Protein AF-0000000083337632 (afdb_homodimer)

Organism: NCBI:txid2582917

pLDDT: mean 92.06, std 10.19, range [33.94, 98.81]

Sequence (752 aa):
MNAPSITTRILRLIVELSPVSQSDLKVRSGLSMSTVSQATNRLLTKGIIQELGLRRESMGRPKTLLGLNPDYANVIGVQLNAERNLIVMTDLAGNLVGEQQMPAGELTPQQLVQSLAKFLKTPGDRHVGAIGLALSGLVDPQSGYCIRSTVLNWDNVPVVQQLAARFQIPVFIENDANALALATQVFGQLGQAKSAVVATYGKGIGAGIILDRQLYRGRHGTAGEIGNVLLSDGSGETLESVASSKAILRALKGQTAAKTLLALDERPSPETLAVLKNAAQHLGVSLANLAAAFDPDVVYLAMEPHMASRILLDEVTQVFQTYRLKLSPQLTPLQFLTDSSRMWAQGAAGLAVDRLIDLLSMEEENDNEQNSRKRGMNAPSITTRILRLIVELSPVSQSDLKVRSGLSMSTVSQATNRLLTKGIIQELGLRRESMGRPKTLLGLNPDYANVIGVQLNAERNLIVMTDLAGNLVGEQQMPAGELTPQQLVQSLAKFLKTPGDRHVGAIGLALSGLVDPQSGYCIRSTVLNWDNVPVVQQLAARFQIPVFIENDANALALATQVFGQLGQAKSAVVATYGKGIGAGIILDRQLYRGRHGTAGEIGNVLLSDGSGETLESVASSKAILRALKGQTAAKTLLALDERPSPETLAVLKNAAQHLGVSLANLAAAFDPDVVYLAMEPHMASRILLDEVTQVFQTYRLKLSPQLTPLQFLTDSSRMWAQGAAGLAVDRLIDLLSMEEENDNEQNSRKRG

Structure (mmCIF, N/CA/C/O backbone):
data_AF-0000000083337632-model_v1
#
loop_
_entity.id
_entity.type
_entity.pdbx_description
1 polymer 'ROK family transcriptional regulator'
#
loop_
_atom_site.group_PDB
_atom_site.id
_atom_site.type_symbol
_atom_site.label_atom_id
_atom_site.label_alt_id
_atom_site.label_comp_id
_atom_site.label_asym_id
_atom_site.label_entity_id
_atom_site.label_seq_id
_atom_site.pdbx_PDB_ins_code
_atom_site.Cartn_x
_atom_site.Cartn_y
_atom_site.Cartn_z
_atom_site.o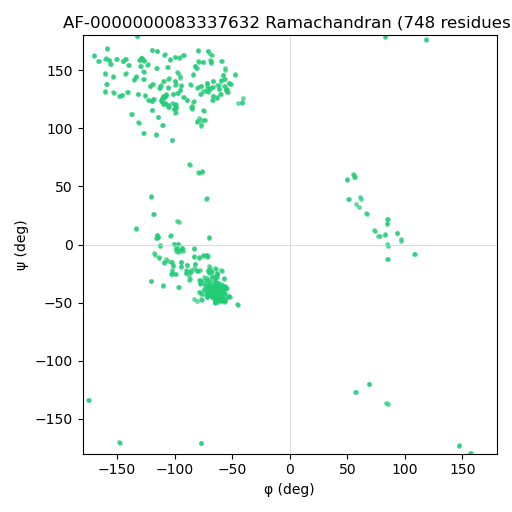ccupancy
_atom_site.B_iso_or_equiv
_atom_site.auth_seq_id
_atom_site.auth_comp_id
_atom_site.auth_asym_id
_atom_site.auth_atom_id
_atom_site.pdbx_PDB_model_num
ATOM 1 N N . MET A 1 1 ? 17.25 -3.859 4.617 1 34.75 1 MET A N 1
ATOM 2 C CA . MET A 1 1 ? 17.688 -4.742 3.541 1 34.75 1 MET A CA 1
ATOM 3 C C . MET A 1 1 ? 18.766 -4.066 2.693 1 34.75 1 MET A C 1
ATOM 5 O O . MET A 1 1 ? 18.688 -2.867 2.426 1 34.75 1 MET A O 1
ATOM 9 N N . ASN A 1 2 ? 19.922 -4.527 2.766 1 46.06 2 ASN A N 1
ATOM 10 C CA . ASN A 1 2 ? 21.047 -4.039 1.971 1 46.06 2 ASN A CA 1
ATOM 11 C C . ASN A 1 2 ? 20.625 -3.768 0.526 1 46.06 2 ASN A C 1
ATOM 13 O O . ASN A 1 2 ? 19.75 -4.445 -0.011 1 46.06 2 ASN A O 1
ATOM 17 N N . ALA A 1 3 ? 20.828 -2.59 0.133 1 57.38 3 ALA A N 1
ATOM 18 C CA . ALA A 1 3 ? 20.562 -2.223 -1.256 1 57.38 3 ALA A CA 1
ATOM 19 C C . ALA A 1 3 ? 21.031 -3.316 -2.211 1 57.38 3 ALA A C 1
ATOM 21 O O . ALA A 1 3 ? 22.109 -3.893 -2.029 1 57.38 3 ALA A O 1
ATOM 22 N N . PRO A 1 4 ? 20.109 -3.832 -2.996 1 66.5 4 PRO A N 1
ATOM 23 C CA . PRO A 1 4 ? 20.516 -4.867 -3.951 1 66.5 4 PRO A CA 1
ATOM 24 C C . PRO A 1 4 ? 21.766 -4.492 -4.73 1 66.5 4 PRO A C 1
ATOM 26 O O . PRO A 1 4 ? 22.062 -3.305 -4.91 1 66.5 4 PRO A O 1
ATOM 29 N N . SER A 1 5 ? 22.547 -5.449 -5.023 1 80.5 5 SER A N 1
ATOM 30 C CA . SER A 1 5 ? 23.719 -5.234 -5.859 1 80.5 5 SER A CA 1
ATOM 31 C C . SER A 1 5 ? 23.328 -4.684 -7.23 1 80.5 5 SER A C 1
ATOM 33 O O . SER A 1 5 ? 22.172 -4.762 -7.629 1 80.5 5 SER A O 1
ATOM 35 N N . ILE A 1 6 ? 24.25 -4.066 -7.852 1 85.88 6 ILE A N 1
ATOM 36 C CA . ILE A 1 6 ? 24.047 -3.496 -9.18 1 85.88 6 ILE A CA 1
ATOM 37 C C . ILE A 1 6 ? 23.609 -4.594 -10.148 1 85.88 6 ILE A C 1
ATOM 39 O O . ILE A 1 6 ? 22.688 -4.395 -10.945 1 85.88 6 ILE A O 1
ATOM 43 N N . THR A 1 7 ? 24.219 -5.758 -10 1 90.06 7 THR A N 1
ATOM 44 C CA . THR A 1 7 ? 23.906 -6.867 -10.891 1 90.06 7 THR A CA 1
ATOM 45 C C . THR A 1 7 ? 22.469 -7.344 -10.672 1 90.06 7 THR A C 1
ATOM 47 O O . THR A 1 7 ? 21.766 -7.648 -11.633 1 90.06 7 THR A O 1
ATOM 50 N N . THR A 1 8 ? 22.141 -7.363 -9.406 1 89.88 8 THR A N 1
ATOM 51 C CA . THR A 1 8 ? 20.766 -7.766 -9.094 1 89.88 8 THR A CA 1
ATOM 52 C C . THR A 1 8 ? 19.766 -6.77 -9.672 1 89.88 8 THR A C 1
ATOM 54 O O . THR A 1 8 ? 18.75 -7.172 -10.258 1 89.88 8 THR A O 1
ATOM 57 N N . ARG A 1 9 ? 20.109 -5.555 -9.539 1 90.5 9 ARG A N 1
ATOM 58 C CA . ARG A 1 9 ? 19.234 -4.504 -10.047 1 90.5 9 ARG A CA 1
ATOM 59 C C . ARG A 1 9 ? 19.094 -4.598 -11.562 1 90.5 9 ARG A C 1
ATOM 61 O O . ARG A 1 9 ? 17.984 -4.496 -12.102 1 90.5 9 ARG A O 1
ATOM 68 N N . ILE A 1 10 ? 20.172 -4.812 -12.234 1 93.75 10 ILE A N 1
ATOM 69 C CA . ILE A 1 10 ? 20.172 -4.898 -13.688 1 93.75 10 ILE A CA 1
ATOM 70 C C . ILE A 1 10 ? 19.406 -6.141 -14.133 1 93.75 10 ILE A C 1
ATOM 72 O O . ILE A 1 10 ? 18.625 -6.086 -15.086 1 93.75 10 ILE A O 1
ATOM 76 N N . LEU A 1 11 ? 19.625 -7.273 -13.477 1 93.38 11 LEU A N 1
ATOM 77 C CA . LEU A 1 11 ? 18.922 -8.5 -13.82 1 93.38 11 LEU A CA 1
ATOM 78 C C . LEU A 1 11 ? 17.406 -8.32 -13.672 1 93.38 11 LEU A C 1
ATOM 80 O O . LEU A 1 11 ? 16.641 -8.734 -14.539 1 93.38 11 LEU A O 1
ATOM 84 N N . ARG A 1 12 ? 16.984 -7.699 -12.617 1 91.94 12 ARG A N 1
ATOM 85 C CA . ARG A 1 12 ? 15.562 -7.457 -12.398 1 91.94 12 ARG A CA 1
ATOM 86 C C . ARG A 1 12 ? 14.984 -6.566 -13.492 1 91.94 12 ARG A C 1
ATOM 88 O O . ARG A 1 12 ? 13.859 -6.785 -13.953 1 91.94 12 ARG A O 1
ATOM 95 N N . LEU A 1 13 ? 15.75 -5.551 -13.875 1 92.69 13 LEU A N 1
ATOM 96 C CA . LEU A 1 13 ? 15.297 -4.672 -14.945 1 92.69 13 LEU A CA 1
ATOM 97 C C . LEU A 1 13 ? 15.164 -5.434 -16.266 1 92.69 13 LEU A C 1
ATOM 99 O O . LEU A 1 13 ? 14.242 -5.184 -17.031 1 92.69 13 LEU A O 1
ATOM 103 N N . ILE A 1 14 ? 16.094 -6.32 -16.5 1 93.56 14 ILE A N 1
ATOM 104 C CA . ILE A 1 14 ? 16.031 -7.125 -17.719 1 93.56 14 ILE A CA 1
ATOM 105 C C . ILE A 1 14 ? 14.773 -7.988 -17.703 1 93.56 14 ILE A C 1
ATOM 107 O O . ILE A 1 14 ? 14.07 -8.078 -18.719 1 93.56 14 ILE A O 1
ATOM 111 N N . VAL A 1 15 ? 14.469 -8.617 -16.609 1 91.19 15 VAL A N 1
ATOM 112 C CA . VAL A 1 15 ? 13.289 -9.461 -16.5 1 91.19 15 VAL A CA 1
ATOM 113 C C . VAL A 1 15 ? 12.031 -8.617 -16.688 1 91.19 15 VAL A C 1
ATOM 115 O O . VAL A 1 15 ? 11.094 -9.031 -17.375 1 91.19 15 VAL A O 1
ATOM 118 N N . GLU A 1 16 ? 12.039 -7.426 -16.109 1 89.88 16 GLU A N 1
ATOM 119 C CA . GLU A 1 16 ? 10.891 -6.52 -16.156 1 89.88 16 GLU A CA 1
ATOM 120 C C . GLU A 1 16 ? 10.656 -6 -17.562 1 89.88 16 GLU A C 1
ATOM 122 O O . GLU A 1 16 ? 9.508 -5.891 -18.016 1 89.88 16 GLU A O 1
ATOM 127 N N . LEU A 1 17 ? 11.711 -5.734 -18.344 1 91.69 17 LEU A N 1
ATOM 128 C CA . LEU A 1 17 ? 11.594 -4.941 -19.562 1 91.69 17 LEU A CA 1
ATOM 129 C C . LEU A 1 17 ? 11.859 -5.801 -20.797 1 91.69 17 LEU A C 1
ATOM 131 O O . LEU A 1 17 ? 11.789 -5.309 -21.922 1 91.69 17 LEU A O 1
ATOM 135 N N . SER A 1 18 ? 12.148 -7.016 -20.609 1 91.12 18 SER A N 1
ATOM 136 C CA . SER A 1 18 ? 12.5 -7.895 -21.719 1 91.12 18 SER A CA 1
ATOM 137 C C . SER A 1 18 ? 11.445 -7.852 -22.812 1 91.12 18 SER A C 1
ATOM 139 O O . SER A 1 18 ? 10.25 -7.863 -22.531 1 91.12 18 SER A O 1
ATOM 141 N N . PRO A 1 19 ? 11.914 -7.832 -24.078 1 93.25 19 PRO A N 1
ATOM 142 C CA . PRO A 1 19 ? 13.289 -7.625 -24.531 1 93.25 19 PRO A CA 1
ATOM 143 C C . PRO A 1 19 ? 13.758 -6.184 -24.359 1 93.25 19 PRO A C 1
ATOM 145 O O . PRO A 1 19 ? 12.984 -5.246 -24.562 1 93.25 19 PRO A O 1
ATOM 148 N N . VAL A 1 20 ? 15.023 -6.035 -23.922 1 95.12 20 VAL A N 1
ATOM 149 C CA . VAL A 1 20 ? 15.484 -4.695 -23.562 1 95.12 20 VAL A CA 1
ATOM 150 C C . VAL A 1 20 ? 16.953 -4.531 -23.984 1 95.12 20 VAL A C 1
ATOM 152 O O . VAL A 1 20 ? 17.719 -5.488 -23.938 1 95.12 20 VAL A O 1
ATOM 155 N N . SER A 1 21 ? 17.328 -3.312 -24.375 1 96 21 SER A N 1
ATOM 156 C CA . SER A 1 21 ? 18.703 -3.029 -24.766 1 96 21 SER A CA 1
ATOM 157 C C . SER A 1 21 ? 19.5 -2.457 -23.609 1 96 21 SER A C 1
ATOM 159 O O . SER A 1 21 ? 18.938 -2.012 -22.609 1 96 21 SER A O 1
ATOM 161 N N . GLN A 1 22 ? 20.812 -2.52 -23.734 1 95.44 22 GLN A N 1
ATOM 162 C CA . GLN A 1 22 ? 21.672 -1.916 -22.719 1 95.44 22 GLN A CA 1
ATOM 163 C C . GLN A 1 22 ? 21.406 -0.418 -22.594 1 95.44 22 GLN A C 1
ATOM 165 O O . GLN A 1 22 ? 21.469 0.138 -21.5 1 95.44 22 GLN A O 1
ATOM 170 N N . SER A 1 23 ? 21.141 0.202 -23.75 1 94.62 23 SER A N 1
ATOM 171 C CA . SER A 1 23 ? 20.844 1.63 -23.719 1 94.62 23 SER A CA 1
ATOM 172 C C . SER A 1 23 ? 19.594 1.909 -22.906 1 94.62 23 SER A C 1
ATOM 174 O O . SER A 1 23 ? 19.531 2.879 -22.141 1 94.62 23 SER A O 1
ATOM 176 N N . ASP A 1 24 ? 18.641 1.044 -23.094 1 95 24 ASP A N 1
ATOM 177 C CA . ASP A 1 24 ? 17.422 1.171 -22.297 1 95 24 ASP A CA 1
ATOM 178 C C . ASP A 1 24 ? 17.703 0.977 -20.812 1 95 24 ASP A C 1
ATOM 180 O O . ASP A 1 24 ? 17.156 1.69 -19.969 1 95 24 ASP A O 1
ATOM 184 N N . LEU A 1 25 ? 18.516 0.028 -20.516 1 96.19 25 LEU A N 1
ATOM 185 C CA . LEU A 1 25 ? 18.875 -0.261 -19.125 1 96.19 25 LEU A CA 1
ATOM 186 C C . LEU A 1 25 ? 19.578 0.928 -18.5 1 96.19 25 LEU A C 1
ATOM 188 O O . LEU A 1 25 ? 19.375 1.22 -17.312 1 96.19 25 LEU A O 1
ATOM 192 N N . LYS A 1 26 ? 20.438 1.555 -19.25 1 95.56 26 LYS A N 1
ATOM 193 C CA . LYS A 1 26 ? 21.125 2.748 -18.766 1 95.56 26 LYS A CA 1
ATOM 194 C C . LYS A 1 26 ? 20.125 3.826 -18.344 1 95.56 26 LYS A C 1
ATOM 196 O O . LYS A 1 26 ? 20.219 4.367 -17.234 1 95.56 26 LYS A O 1
ATOM 201 N N . VAL A 1 27 ? 19.219 4.047 -19.219 1 93.44 27 VAL A N 1
ATOM 202 C CA . VAL A 1 27 ? 18.219 5.094 -18.984 1 93.44 27 VAL A CA 1
ATOM 203 C C . VAL A 1 27 ? 17.375 4.742 -17.75 1 93.44 27 VAL A C 1
ATOM 205 O O . VAL A 1 27 ? 17.172 5.578 -16.875 1 93.44 27 VAL A O 1
ATOM 208 N N . ARG A 1 28 ? 16.984 3.549 -17.656 1 92.19 28 ARG A N 1
ATOM 209 C CA . ARG A 1 28 ? 16.031 3.139 -16.625 1 92.19 28 ARG A CA 1
ATOM 210 C C . ARG A 1 28 ? 16.703 2.98 -15.273 1 92.19 28 ARG A C 1
ATOM 212 O O . ARG A 1 28 ? 16.094 3.217 -14.234 1 92.19 28 ARG A O 1
ATOM 219 N N . SER A 1 29 ? 17.953 2.615 -15.273 1 91.56 29 SER A N 1
ATOM 220 C CA . SER A 1 29 ? 18.656 2.383 -14.016 1 91.56 29 SER A CA 1
ATOM 221 C C . SER A 1 29 ? 19.312 3.66 -13.508 1 91.56 29 SER A C 1
ATOM 223 O O . SER A 1 29 ? 19.641 3.77 -12.32 1 91.56 29 SER A O 1
ATOM 225 N N . GLY A 1 30 ? 19.547 4.543 -14.406 1 91.06 30 GLY A N 1
ATOM 226 C CA . GLY A 1 30 ? 20.297 5.738 -14.047 1 91.06 30 GLY A CA 1
ATOM 227 C C . GLY A 1 30 ? 21.781 5.477 -13.852 1 91.06 30 GLY A C 1
ATOM 228 O O . GLY A 1 30 ? 22.5 6.316 -13.297 1 91.06 30 GLY A O 1
ATOM 229 N N . LEU A 1 31 ? 22.219 4.324 -14.242 1 91.56 31 LEU A N 1
ATOM 230 C CA . LEU A 1 31 ? 23.625 3.947 -14.102 1 91.56 31 LEU A CA 1
ATOM 231 C C . LEU A 1 31 ? 24.422 4.293 -15.359 1 91.56 31 LEU A C 1
ATOM 233 O O . LEU A 1 31 ? 23.828 4.586 -16.406 1 91.56 31 LEU A O 1
ATOM 237 N N . SER A 1 32 ? 25.719 4.32 -15.188 1 93.38 32 SER A N 1
ATOM 238 C CA . SER A 1 32 ? 26.562 4.574 -16.344 1 93.38 32 SER A CA 1
ATOM 239 C C . SER A 1 32 ? 26.531 3.404 -17.328 1 93.38 32 SER A C 1
ATOM 241 O O . SER A 1 32 ? 26.25 2.27 -16.938 1 93.38 32 SER A O 1
ATOM 243 N N . MET A 1 33 ? 26.891 3.746 -18.547 1 94.56 33 MET A N 1
ATOM 244 C CA . MET A 1 33 ? 26.922 2.699 -19.562 1 94.56 33 MET A CA 1
ATOM 245 C C . MET A 1 33 ? 27.969 1.646 -19.219 1 94.56 33 MET A C 1
ATOM 247 O O . MET A 1 33 ? 27.766 0.458 -19.484 1 94.56 33 MET A O 1
ATOM 251 N N . SER A 1 34 ? 29.047 2.043 -18.672 1 95.88 34 SER A N 1
ATOM 252 C CA . SER A 1 34 ? 30.094 1.106 -18.281 1 95.88 34 SER A CA 1
ATOM 253 C C . SER A 1 34 ? 29.609 0.125 -17.234 1 95.88 34 SER A C 1
ATOM 255 O O . SER A 1 34 ? 29.859 -1.077 -17.328 1 95.88 34 SER A O 1
ATOM 257 N N . THR A 1 35 ? 28.875 0.601 -16.266 1 94.31 35 THR A N 1
ATOM 258 C CA . THR A 1 35 ? 28.328 -0.227 -15.195 1 94.31 35 THR A CA 1
ATOM 259 C C . THR A 1 35 ? 27.297 -1.209 -15.742 1 94.31 35 THR A C 1
ATOM 261 O O . THR A 1 35 ? 27.312 -2.393 -15.398 1 94.31 35 THR A O 1
ATOM 264 N N . VAL A 1 36 ? 26.516 -0.702 -16.641 1 96.81 36 VAL A N 1
ATOM 265 C CA . VAL A 1 36 ? 25.469 -1.526 -17.234 1 96.81 36 VAL A CA 1
ATOM 266 C C . VAL A 1 36 ? 26.109 -2.615 -18.094 1 96.81 36 VAL A C 1
ATOM 268 O O . VAL A 1 36 ? 25.734 -3.785 -18.016 1 96.81 36 VAL A O 1
ATOM 271 N N . SER A 1 37 ? 27.062 -2.201 -18.828 1 96.25 37 SER A N 1
ATOM 272 C CA . SER A 1 37 ? 27.75 -3.143 -19.719 1 96.25 37 SER A CA 1
ATOM 273 C C . SER A 1 37 ? 28.453 -4.234 -18.922 1 96.25 37 SER A C 1
ATOM 275 O O . SER A 1 37 ? 28.406 -5.41 -19.297 1 96.25 37 SER A O 1
ATOM 277 N N . GLN A 1 38 ? 29.078 -3.875 -17.859 1 95 38 GLN A N 1
ATOM 278 C CA . GLN A 1 38 ? 29.766 -4.84 -17.016 1 95 38 GLN A CA 1
ATOM 279 C C . GLN A 1 38 ? 28.797 -5.848 -16.406 1 95 38 GLN A C 1
ATOM 281 O O . GLN A 1 38 ? 29.062 -7.051 -16.422 1 95 38 GLN A O 1
ATOM 286 N N . ALA A 1 39 ? 27.766 -5.336 -15.938 1 94.75 39 ALA A N 1
ATOM 287 C CA . ALA A 1 39 ? 26.766 -6.195 -15.305 1 94.75 39 ALA A CA 1
ATOM 288 C C . ALA A 1 39 ? 26.141 -7.141 -16.328 1 94.75 39 ALA A C 1
ATOM 290 O O . ALA A 1 39 ? 25.984 -8.336 -16.062 1 94.75 39 ALA A O 1
ATOM 291 N N . THR A 1 40 ? 25.828 -6.641 -17.531 1 96.12 40 THR A N 1
ATOM 292 C CA . THR A 1 40 ? 25.172 -7.449 -18.547 1 96.12 40 THR A CA 1
ATOM 293 C C . THR A 1 40 ? 26.141 -8.508 -19.094 1 96.12 40 THR A C 1
ATOM 295 O O . THR A 1 40 ? 25.734 -9.648 -19.328 1 96.12 40 THR A O 1
ATOM 298 N N . ASN A 1 41 ? 27.312 -8.094 -19.219 1 95.31 41 ASN A N 1
ATOM 299 C CA . ASN A 1 41 ? 28.312 -9.047 -19.703 1 95.31 41 ASN A CA 1
ATOM 300 C C . ASN A 1 41 ? 28.516 -10.195 -18.719 1 95.31 41 ASN A C 1
ATOM 302 O O . ASN A 1 41 ? 28.688 -11.344 -19.125 1 95.31 41 ASN A O 1
ATOM 306 N N . ARG A 1 42 ? 28.531 -9.867 -17.547 1 93.69 42 ARG A N 1
ATOM 307 C CA . ARG A 1 42 ? 28.656 -10.891 -16.516 1 93.69 42 ARG A CA 1
ATOM 308 C C . ARG A 1 42 ? 27.5 -11.875 -16.578 1 93.69 42 ARG A C 1
ATOM 310 O O . ARG A 1 42 ? 27.703 -13.086 -16.5 1 93.69 42 ARG A O 1
ATOM 317 N N . LEU A 1 43 ? 26.328 -11.398 -16.703 1 95.12 43 LEU A N 1
ATOM 318 C CA . LEU A 1 43 ? 25.125 -12.211 -16.734 1 95.12 43 LEU A CA 1
ATOM 319 C C . LEU A 1 43 ? 25.062 -13.055 -18.016 1 95.12 43 LEU A C 1
ATOM 321 O O . LEU A 1 43 ? 24.609 -14.195 -17.984 1 95.12 43 LEU A O 1
ATOM 325 N N . LEU A 1 44 ? 25.547 -12.484 -19.109 1 95.88 44 LEU A N 1
ATOM 326 C CA . LEU A 1 44 ? 25.625 -13.195 -20.391 1 95.88 44 LEU A CA 1
ATOM 327 C C . LEU A 1 44 ? 26.625 -14.344 -20.312 1 95.88 44 LEU A C 1
ATOM 329 O O . LEU A 1 44 ? 26.344 -15.453 -20.75 1 95.88 44 LEU A O 1
ATOM 333 N N . THR A 1 45 ? 27.734 -14.055 -19.719 1 94.94 45 THR A N 1
ATOM 334 C CA . THR A 1 45 ? 28.797 -15.039 -19.609 1 94.94 45 THR A CA 1
ATOM 335 C C . THR A 1 45 ? 28.344 -16.234 -18.766 1 94.94 45 THR A C 1
ATOM 337 O O . THR A 1 45 ? 28.688 -17.375 -19.078 1 94.94 45 THR A O 1
ATOM 340 N N . LYS A 1 46 ? 27.562 -15.977 -17.797 1 93.88 46 LYS A N 1
ATOM 341 C CA . LYS A 1 46 ? 27.094 -17.047 -16.922 1 93.88 46 LYS A CA 1
ATOM 342 C C . LYS A 1 46 ? 25.891 -17.766 -17.516 1 93.88 46 LYS A C 1
ATOM 344 O O . LYS A 1 46 ? 25.422 -18.766 -16.984 1 93.88 46 LYS A O 1
ATOM 349 N N . GLY A 1 47 ? 25.344 -17.188 -18.578 1 95.06 47 GLY A N 1
ATOM 350 C CA . GLY A 1 47 ? 24.219 -17.812 -19.25 1 95.06 47 GLY A CA 1
ATOM 351 C C . GLY A 1 47 ? 22.891 -17.5 -18.578 1 95.06 47 GLY A C 1
ATOM 352 O O . GLY A 1 47 ? 21.875 -18.125 -18.922 1 95.06 47 GLY A O 1
ATOM 353 N N . ILE A 1 48 ? 22.859 -16.625 -17.656 1 95 48 ILE A N 1
ATOM 354 C CA . ILE A 1 48 ? 21.656 -16.266 -16.922 1 95 48 ILE A CA 1
ATOM 355 C C . ILE A 1 48 ? 20.703 -15.5 -17.844 1 95 48 ILE A C 1
ATOM 357 O O . ILE A 1 48 ? 19.484 -15.703 -17.797 1 95 48 ILE A O 1
ATOM 361 N N . ILE A 1 49 ? 21.266 -14.594 -18.641 1 96.69 49 ILE A N 1
ATOM 362 C CA . ILE A 1 49 ? 20.516 -13.898 -19.672 1 96.69 49 ILE A CA 1
ATOM 363 C C . ILE A 1 49 ? 21.047 -14.273 -21.047 1 96.69 49 ILE A C 1
ATOM 365 O O . ILE A 1 49 ? 22.094 -14.922 -21.156 1 96.69 49 ILE A O 1
ATOM 369 N N . GLN A 1 50 ? 20.297 -13.938 -22.047 1 97.25 50 GLN A N 1
ATOM 370 C CA . GLN A 1 50 ? 20.688 -14.227 -23.422 1 97.25 50 GLN A CA 1
ATOM 371 C C . GLN A 1 50 ? 20.281 -13.102 -24.359 1 97.25 50 GLN A C 1
ATOM 373 O O . GLN A 1 50 ? 19.453 -12.258 -24.016 1 97.25 50 GLN A O 1
ATOM 378 N N . GLU A 1 51 ? 20.938 -13.078 -25.5 1 96.81 51 GLU A N 1
ATOM 379 C CA . GLU A 1 51 ? 20.531 -12.172 -26.578 1 96.81 51 GLU A CA 1
ATOM 380 C C . GLU A 1 51 ? 19.312 -12.703 -27.328 1 96.81 51 GLU A C 1
ATOM 382 O O . GLU A 1 51 ? 19.266 -13.875 -27.688 1 96.81 51 GLU A O 1
ATOM 387 N N . LEU A 1 52 ? 18.359 -11.875 -27.469 1 95 52 LEU A N 1
ATOM 388 C CA . LEU A 1 52 ? 17.109 -12.297 -28.062 1 95 52 LEU A CA 1
ATOM 389 C C . LEU A 1 52 ? 17 -11.836 -29.516 1 95 52 LEU A C 1
ATOM 391 O O . LEU A 1 52 ? 16.125 -12.289 -30.25 1 95 52 LEU A O 1
ATOM 395 N N . GLY A 1 53 ? 17.812 -10.938 -29.938 1 91.31 53 GLY A N 1
ATOM 396 C CA . GLY A 1 53 ? 17.781 -10.391 -31.281 1 91.31 53 GLY A CA 1
ATOM 397 C C . GLY A 1 53 ? 18.188 -8.93 -31.344 1 91.31 53 GLY A C 1
ATOM 398 O O . GLY A 1 53 ? 18.781 -8.406 -30.406 1 91.31 53 GLY A O 1
ATOM 399 N N . LEU A 1 54 ? 18 -8.414 -32.594 1 88.44 54 LEU A N 1
ATOM 400 C CA . LEU A 1 54 ? 18.375 -7.023 -32.844 1 88.44 54 LEU A CA 1
ATOM 401 C C . LEU A 1 54 ? 17.141 -6.176 -33.125 1 88.44 54 LEU A C 1
ATOM 403 O O . LEU A 1 54 ? 16.188 -6.648 -33.719 1 88.44 54 LEU A O 1
ATOM 407 N N . ARG A 1 55 ? 17.078 -5.004 -32.5 1 85.62 55 ARG A N 1
ATOM 408 C CA . ARG A 1 55 ? 16.047 -4.02 -32.844 1 85.62 55 ARG A CA 1
ATOM 409 C C . ARG A 1 55 ? 16.609 -2.908 -33.719 1 85.62 55 ARG A C 1
ATOM 411 O O . ARG A 1 55 ? 17.594 -2.256 -33.344 1 85.62 55 ARG A O 1
ATOM 418 N N . ARG A 1 56 ? 15.945 -2.791 -34.938 1 80.25 56 ARG A N 1
ATOM 419 C CA . ARG A 1 56 ? 16.406 -1.783 -35.906 1 80.25 56 ARG A CA 1
ATOM 420 C C . ARG A 1 56 ? 15.773 -0.426 -35.594 1 80.25 56 ARG A C 1
ATOM 422 O O . ARG A 1 56 ? 14.586 -0.342 -35.281 1 80.25 56 ARG A O 1
ATOM 429 N N . GLU A 1 57 ? 16.609 0.497 -35.312 1 74.5 57 GLU A N 1
ATOM 430 C CA . GLU A 1 57 ? 16.125 1.866 -35.156 1 74.5 57 GLU A CA 1
ATOM 431 C C . GLU A 1 57 ? 16.344 2.676 -36.438 1 74.5 57 GLU A C 1
ATOM 433 O O . GLU A 1 57 ? 17.125 2.281 -37.281 1 74.5 57 GLU A O 1
ATOM 438 N N . SER A 1 58 ? 15.375 3.66 -36.656 1 70.94 58 SER A N 1
ATOM 439 C CA . SER A 1 58 ? 15.445 4.5 -37.844 1 70.94 58 SER A CA 1
ATOM 440 C C . SER A 1 58 ? 16.859 5.023 -38.062 1 70.94 58 SER A C 1
ATOM 442 O O . SER A 1 58 ? 17.359 5.027 -39.188 1 70.94 58 SER A O 1
ATOM 444 N N . MET A 1 59 ? 17.453 5.594 -37.094 1 71.12 59 MET A N 1
ATOM 445 C CA . MET A 1 59 ? 18.812 6.109 -37.156 1 71.12 59 MET A CA 1
ATOM 446 C C . MET A 1 59 ? 19.703 5.43 -36.125 1 71.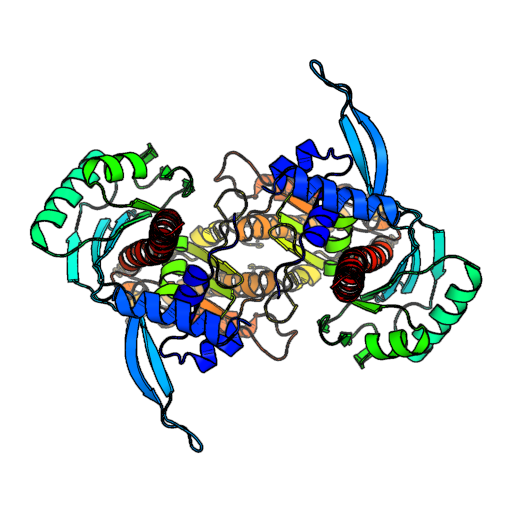12 59 MET A C 1
ATOM 448 O O . MET A 1 59 ? 19.25 5.117 -35.031 1 71.12 59 MET A O 1
ATOM 452 N N . GLY A 1 60 ? 20.766 4.836 -36.594 1 68.44 60 GLY A N 1
ATOM 453 C CA . GLY A 1 60 ? 21.781 4.348 -35.688 1 68.44 60 GLY A CA 1
ATOM 454 C C . GLY A 1 60 ? 21.984 2.848 -35.75 1 68.44 60 GLY A C 1
ATOM 455 O O . GLY A 1 60 ? 21.344 2.168 -36.562 1 68.44 60 GLY A O 1
ATOM 456 N N . ARG A 1 61 ? 22.891 2.342 -35.031 1 79.75 61 ARG A N 1
ATOM 457 C CA . ARG A 1 61 ? 23.266 0.932 -35 1 79.75 61 ARG A CA 1
ATOM 458 C C . ARG A 1 61 ? 22.188 0.102 -34.312 1 79.75 61 ARG A C 1
ATOM 460 O O . ARG A 1 61 ? 21.562 0.547 -33.344 1 79.75 61 ARG A O 1
ATOM 467 N N . PRO A 1 62 ? 21.906 -1.004 -34.969 1 86.81 62 PRO A N 1
ATOM 468 C CA . PRO A 1 62 ? 20.938 -1.902 -34.344 1 86.81 62 PRO A CA 1
ATOM 469 C C . PRO A 1 62 ? 21.297 -2.23 -32.875 1 86.81 62 PRO A C 1
ATOM 471 O O . PRO A 1 62 ? 22.484 -2.352 -32.562 1 86.81 62 PRO A O 1
ATOM 474 N N . LYS A 1 63 ? 20.297 -2.25 -31.984 1 91.38 63 LYS A N 1
ATOM 475 C CA . LYS A 1 63 ? 20.531 -2.529 -30.578 1 91.38 63 LYS A CA 1
ATOM 476 C C . LYS A 1 63 ? 20.25 -3.994 -30.25 1 91.38 63 LYS A C 1
ATOM 478 O O . LYS A 1 63 ? 19.25 -4.559 -30.719 1 91.38 63 LYS A O 1
ATOM 483 N N . THR A 1 64 ? 21.172 -4.645 -29.578 1 94.38 64 THR A N 1
ATOM 484 C CA . THR A 1 64 ? 20.969 -6.008 -29.109 1 94.38 64 THR A CA 1
ATOM 485 C C . THR A 1 64 ? 19.953 -6.043 -27.969 1 94.38 64 THR A C 1
ATOM 487 O O . THR A 1 64 ? 20.047 -5.262 -27.031 1 94.38 64 THR A O 1
ATOM 490 N N . LEU A 1 65 ? 18.984 -6.984 -28.109 1 96.88 65 LEU A N 1
ATOM 491 C CA . LEU A 1 65 ? 17.953 -7.129 -27.078 1 96.88 65 LEU A CA 1
ATOM 492 C C . LEU A 1 65 ? 18.281 -8.289 -26.141 1 96.88 65 LEU A C 1
ATOM 494 O O . LEU A 1 65 ? 18.75 -9.344 -26.594 1 96.88 65 LEU A O 1
ATOM 498 N N . LEU A 1 66 ? 18.078 -8.062 -24.875 1 97.06 66 LEU A N 1
ATOM 499 C CA . LEU A 1 66 ? 18.438 -9.031 -23.844 1 97.06 66 LEU A CA 1
ATOM 500 C C . LEU A 1 66 ? 17.188 -9.531 -23.125 1 97.06 66 LEU A C 1
ATOM 502 O O . LEU A 1 66 ? 16.188 -8.82 -23.047 1 97.06 66 LEU A O 1
ATOM 506 N N . GLY A 1 67 ? 17.219 -10.742 -22.609 1 95.75 67 GLY A N 1
ATOM 507 C CA . GLY A 1 67 ? 16.203 -11.352 -21.766 1 95.75 67 GLY A CA 1
ATOM 508 C C . GLY A 1 67 ? 16.719 -12.5 -20.938 1 95.75 67 GLY A C 1
ATOM 509 O O . GLY A 1 67 ? 17.844 -12.969 -21.141 1 95.75 67 GLY A O 1
ATOM 510 N N . LEU A 1 68 ? 15.938 -12.891 -20.031 1 94.38 68 LEU A N 1
ATOM 511 C CA . LEU A 1 68 ? 16.266 -14.047 -19.203 1 94.38 68 LEU A CA 1
ATOM 512 C C . LEU A 1 68 ? 16.391 -15.305 -20.062 1 94.38 68 LEU A C 1
ATOM 514 O O . LEU A 1 68 ? 15.586 -15.516 -20.969 1 94.38 68 LEU A O 1
ATOM 518 N N . ASN A 1 69 ? 17.438 -16.125 -19.781 1 95.88 69 ASN A N 1
ATOM 519 C CA . ASN A 1 69 ? 17.531 -17.438 -20.406 1 95.88 69 ASN A CA 1
ATOM 520 C C . ASN A 1 69 ? 16.609 -18.453 -19.734 1 95.88 69 ASN A C 1
ATOM 522 O O . ASN A 1 69 ? 16.875 -18.906 -18.625 1 95.88 69 ASN A O 1
ATOM 526 N N . PRO A 1 70 ? 15.547 -18.828 -20.438 1 94.88 70 PRO A N 1
ATOM 527 C CA . PRO A 1 70 ? 14.586 -19.719 -19.781 1 94.88 70 PRO A CA 1
ATOM 528 C C . PRO A 1 70 ? 15.18 -21.094 -19.453 1 94.88 70 PRO A C 1
ATOM 530 O O . PRO A 1 70 ? 14.711 -21.766 -18.531 1 94.88 70 PRO A O 1
ATOM 533 N N . ASP A 1 71 ? 16.266 -21.484 -20.125 1 94.31 71 ASP A N 1
ATOM 534 C CA . ASP A 1 71 ? 16.828 -22.828 -19.984 1 94.31 71 ASP A CA 1
ATOM 535 C C . ASP A 1 71 ? 17.922 -22.859 -18.922 1 94.31 71 ASP A C 1
ATOM 537 O O . ASP A 1 71 ? 18.5 -23.906 -18.641 1 94.31 71 ASP A O 1
ATOM 541 N N . TYR A 1 72 ? 18.203 -21.672 -18.391 1 94.81 72 TYR A N 1
ATOM 542 C CA . TYR A 1 72 ? 19.266 -21.609 -17.391 1 94.81 72 TYR A CA 1
ATOM 543 C C . TYR A 1 72 ? 18.969 -22.547 -16.234 1 94.81 72 TYR A C 1
ATOM 545 O O . TYR A 1 72 ? 19.875 -23.188 -15.688 1 94.81 72 TYR A O 1
ATOM 553 N N . ALA A 1 73 ? 17.766 -22.656 -15.844 1 95.69 73 ALA A N 1
ATOM 554 C CA . ALA A 1 73 ? 17.344 -23.516 -14.742 1 95.69 73 ALA A CA 1
ATOM 555 C C . ALA A 1 73 ? 15.852 -23.812 -14.828 1 95.69 73 ALA A C 1
ATOM 557 O O . ALA A 1 73 ? 15.117 -23.156 -15.562 1 95.69 73 ALA A O 1
ATOM 558 N N . ASN A 1 74 ? 15.461 -24.844 -14.156 1 96.94 74 ASN A N 1
ATOM 559 C CA . ASN A 1 74 ? 14.047 -25.094 -13.867 1 96.94 74 ASN A CA 1
ATOM 560 C C . ASN A 1 74 ? 13.711 -24.766 -12.414 1 96.94 74 ASN A C 1
ATOM 562 O O . ASN A 1 74 ? 14.609 -24.656 -11.578 1 96.94 74 ASN A O 1
ATOM 566 N N . VAL A 1 75 ? 12.453 -24.547 -12.203 1 98.06 75 VAL A N 1
ATOM 567 C CA . VAL A 1 75 ? 11.977 -24.375 -10.828 1 98.06 75 VAL A CA 1
ATOM 568 C C . VAL A 1 75 ? 10.773 -25.281 -10.586 1 98.06 75 VAL A C 1
ATOM 570 O O . VAL A 1 75 ? 10.133 -25.734 -11.539 1 98.06 75 VAL A O 1
ATOM 573 N N . ILE A 1 76 ? 10.547 -25.547 -9.32 1 98.19 76 ILE A N 1
ATOM 574 C CA . ILE A 1 76 ? 9.375 -26.312 -8.906 1 98.19 76 ILE A CA 1
ATOM 575 C C . ILE A 1 76 ? 8.383 -25.406 -8.188 1 98.19 76 ILE A C 1
ATOM 577 O O . ILE A 1 76 ? 8.773 -24.609 -7.324 1 98.19 76 ILE A O 1
ATOM 581 N N . GLY A 1 77 ? 7.18 -25.422 -8.633 1 98.62 77 GLY A N 1
ATOM 582 C CA . GLY A 1 77 ? 6.07 -24.781 -7.934 1 98.62 77 GLY A CA 1
ATOM 583 C C . GLY A 1 77 ? 5.125 -25.781 -7.297 1 98.62 77 GLY A C 1
ATOM 584 O O . GLY A 1 77 ? 4.664 -26.719 -7.957 1 98.62 77 GLY A O 1
ATOM 585 N N . VAL A 1 78 ? 4.828 -25.609 -6.016 1 98.44 78 VAL A N 1
ATOM 586 C CA . VAL A 1 78 ? 3.928 -26.5 -5.297 1 98.44 78 VAL A CA 1
ATOM 587 C C . VAL A 1 78 ? 2.725 -25.703 -4.781 1 98.44 78 VAL A C 1
ATOM 589 O O . VAL A 1 78 ? 2.873 -24.812 -3.941 1 98.44 78 VAL A O 1
ATOM 592 N N . GLN A 1 79 ? 1.624 -26.031 -5.266 1 97.44 79 GLN A N 1
ATOM 593 C CA . GLN A 1 79 ? 0.345 -25.5 -4.805 1 97.44 79 GLN A CA 1
ATOM 594 C C . GLN A 1 79 ? -0.263 -26.391 -3.723 1 97.44 79 GLN A C 1
ATOM 596 O O . GLN A 1 79 ? -0.439 -27.594 -3.928 1 97.44 79 GLN A O 1
ATOM 601 N N . LEU A 1 80 ? -0.604 -25.812 -2.613 1 95.62 80 LEU A N 1
ATOM 602 C CA . LEU A 1 80 ? -1.276 -26.516 -1.532 1 95.62 80 LEU A CA 1
ATOM 603 C C . LEU A 1 80 ? -2.549 -25.797 -1.112 1 95.62 80 LEU A C 1
ATOM 605 O O . LEU A 1 80 ? -2.498 -24.844 -0.326 1 95.62 80 LEU A O 1
ATOM 609 N N . ASN A 1 81 ? -3.664 -26.188 -1.622 1 87.88 81 ASN A N 1
ATOM 610 C CA . ASN A 1 81 ? -4.945 -25.578 -1.282 1 87.88 81 ASN A CA 1
ATOM 611 C C . ASN A 1 81 ? -6.004 -26.641 -0.977 1 87.88 81 ASN A C 1
ATOM 613 O O . ASN A 1 81 ? -5.707 -27.828 -0.951 1 87.88 81 ASN A O 1
ATOM 617 N N . ALA A 1 82 ? -7.195 -26.188 -0.643 1 80.75 82 ALA A N 1
ATOM 618 C CA . ALA A 1 82 ? -8.281 -27.094 -0.257 1 80.75 82 ALA A CA 1
ATOM 619 C C . ALA A 1 82 ? -8.742 -27.938 -1.443 1 80.75 82 ALA A C 1
ATOM 621 O O . ALA A 1 82 ? -9.125 -29.094 -1.278 1 80.75 82 ALA A O 1
ATOM 622 N N . GLU A 1 83 ? -8.57 -27.422 -2.631 1 81.88 83 GLU A N 1
ATOM 623 C CA . GLU A 1 83 ? -9.18 -28.047 -3.801 1 81.88 83 GLU A CA 1
ATOM 624 C C . GLU A 1 83 ? -8.18 -28.953 -4.52 1 81.88 83 GLU A C 1
ATOM 626 O O . GLU A 1 83 ? -8.547 -30 -5.043 1 81.88 83 GLU A O 1
ATOM 631 N N . ARG A 1 84 ? -6.98 -28.484 -4.512 1 90.62 84 ARG A N 1
ATOM 632 C CA . ARG A 1 84 ? -5.996 -29.188 -5.332 1 90.62 84 ARG A CA 1
ATOM 633 C C . ARG A 1 84 ? -4.59 -29 -4.77 1 90.62 84 ARG A C 1
ATOM 635 O O . ARG A 1 84 ? -4.203 -27.891 -4.402 1 90.62 84 ARG A O 1
ATOM 642 N N . ASN A 1 85 ? -3.875 -30.062 -4.621 1 96 85 ASN A N 1
ATOM 643 C CA . ASN A 1 85 ? -2.43 -30.062 -4.41 1 96 85 ASN A CA 1
ATOM 644 C C . ASN A 1 85 ? -1.68 -30.5 -5.668 1 96 85 ASN A C 1
ATOM 646 O O . ASN A 1 85 ? -1.901 -31.594 -6.18 1 96 85 ASN A O 1
ATOM 650 N N . LEU A 1 86 ? -0.835 -29.609 -6.16 1 97.38 86 LEU A N 1
ATOM 651 C CA . LEU A 1 86 ? -0.228 -29.844 -7.469 1 97.38 86 LEU A CA 1
ATOM 652 C C . LEU A 1 86 ? 1.233 -29.406 -7.469 1 97.38 86 LEU A C 1
ATOM 654 O O . LEU A 1 86 ? 1.569 -28.344 -6.949 1 97.38 86 LEU A O 1
ATOM 658 N N . ILE A 1 87 ? 2.098 -30.25 -7.953 1 97.94 87 ILE A N 1
ATOM 659 C CA . ILE A 1 87 ? 3.5 -29.938 -8.203 1 97.94 87 ILE A CA 1
ATOM 660 C C . ILE A 1 87 ? 3.711 -29.672 -9.695 1 97.94 87 ILE A C 1
ATOM 662 O O . ILE A 1 87 ? 3.256 -30.438 -10.539 1 97.94 87 ILE A O 1
ATOM 666 N N . VAL A 1 88 ? 4.348 -28.547 -9.992 1 97.81 88 VAL A N 1
ATOM 667 C CA . VAL A 1 88 ? 4.715 -28.297 -11.383 1 97.81 88 VAL A CA 1
ATOM 668 C C . VAL A 1 88 ? 6.207 -27.984 -11.477 1 97.81 88 VAL A C 1
ATOM 670 O O . VAL A 1 88 ? 6.812 -27.5 -10.516 1 97.81 88 VAL A O 1
ATOM 673 N N . MET A 1 89 ? 6.801 -28.344 -12.57 1 97.62 89 MET A N 1
ATOM 674 C CA . MET A 1 89 ? 8.125 -27.875 -12.977 1 97.62 89 MET A CA 1
ATOM 675 C C . MET A 1 89 ? 8.023 -26.938 -14.18 1 97.62 89 MET A C 1
ATOM 677 O O . MET A 1 89 ? 7.336 -27.25 -15.156 1 97.62 89 MET A O 1
ATOM 681 N N . THR A 1 90 ? 8.609 -25.781 -14.055 1 97 90 THR A N 1
ATOM 682 C CA . THR A 1 90 ? 8.656 -24.859 -15.18 1 97 90 THR A CA 1
ATOM 683 C C . THR A 1 90 ? 10.086 -24.391 -15.43 1 97 90 THR A C 1
ATOM 685 O O . THR A 1 90 ? 10.961 -24.531 -14.57 1 97 90 THR A O 1
ATOM 688 N N . ASP A 1 91 ? 10.289 -23.922 -16.625 1 96.62 91 ASP A N 1
ATOM 689 C CA . ASP A 1 91 ? 11.516 -23.156 -16.828 1 96.62 91 ASP A CA 1
ATOM 690 C C . ASP A 1 91 ? 11.383 -21.75 -16.266 1 96.62 91 ASP A C 1
ATOM 692 O O . ASP A 1 91 ? 10.414 -21.438 -15.555 1 96.62 91 ASP A O 1
ATOM 696 N N . LEU A 1 92 ? 12.336 -20.844 -16.531 1 95.75 92 LEU A N 1
ATOM 697 C CA . LEU A 1 92 ? 12.375 -19.531 -15.891 1 95.75 92 LEU A CA 1
ATOM 698 C C . LEU A 1 92 ? 11.375 -18.594 -16.547 1 95.75 92 LEU A C 1
ATOM 700 O O . LEU A 1 92 ? 11.086 -17.516 -16.016 1 95.75 92 LEU A O 1
ATOM 704 N N . ALA A 1 93 ? 10.805 -18.969 -17.688 1 93.81 93 ALA A N 1
ATOM 705 C CA . ALA A 1 93 ? 9.797 -18.172 -18.375 1 93.81 93 ALA A CA 1
ATOM 706 C C . ALA A 1 93 ? 8.391 -18.641 -18 1 93.81 93 ALA A C 1
ATOM 708 O O . ALA A 1 93 ? 7.398 -18.047 -18.438 1 93.81 93 ALA A O 1
ATOM 709 N N . GLY A 1 94 ? 8.258 -19.703 -17.25 1 95.31 94 GLY A N 1
ATOM 710 C CA . GLY A 1 94 ? 6.957 -20.188 -16.797 1 95.31 94 GLY A CA 1
ATOM 711 C C . GLY A 1 94 ? 6.398 -21.297 -17.672 1 95.31 94 GLY A C 1
ATOM 712 O O . GLY A 1 94 ? 5.289 -21.781 -17.438 1 95.31 94 GLY A O 1
ATOM 713 N N . ASN A 1 95 ? 7.164 -21.719 -18.625 1 95.5 95 ASN A N 1
ATOM 714 C CA . ASN A 1 95 ? 6.707 -22.812 -19.469 1 95.5 95 ASN A CA 1
ATOM 715 C C . ASN A 1 95 ? 6.715 -24.141 -18.703 1 95.5 95 ASN A C 1
ATOM 717 O O . ASN A 1 95 ? 7.695 -24.469 -18.047 1 95.5 95 ASN A O 1
ATOM 721 N N . LEU A 1 96 ? 5.664 -24.922 -18.875 1 96.06 96 LEU A N 1
ATOM 722 C CA . LEU A 1 96 ? 5.488 -26.156 -18.125 1 96.06 96 LEU A CA 1
ATOM 723 C C . LEU A 1 96 ? 6.414 -27.25 -18.656 1 96.06 96 LEU A C 1
ATOM 725 O O . LEU A 1 96 ? 6.465 -27.484 -19.875 1 96.06 96 LEU A O 1
ATOM 729 N N . VAL A 1 97 ? 7.102 -27.922 -17.797 1 95.62 97 VAL A N 1
ATOM 730 C CA . VAL A 1 97 ? 7.992 -29.031 -18.125 1 95.62 97 VAL A CA 1
ATOM 731 C C . VAL A 1 97 ? 7.391 -30.344 -17.625 1 95.62 97 VAL A C 1
ATOM 733 O O . VAL A 1 97 ? 7.551 -31.391 -18.25 1 95.62 97 VAL A O 1
ATOM 736 N N . GLY A 1 98 ? 6.727 -30.281 -16.5 1 95.62 98 GLY A N 1
ATOM 737 C CA . GLY A 1 98 ? 6.098 -31.438 -15.898 1 95.62 98 GLY A CA 1
ATOM 738 C C . GLY A 1 98 ? 5.184 -31.094 -14.742 1 95.62 98 GLY A C 1
ATOM 739 O O . GLY A 1 98 ? 5.207 -29.969 -14.242 1 95.62 98 GLY A O 1
ATOM 740 N N . GLU A 1 99 ? 4.363 -32.031 -14.414 1 96.69 99 GLU A N 1
ATOM 741 C CA . GLU A 1 99 ? 3.473 -31.828 -13.281 1 96.69 99 GLU A CA 1
ATOM 742 C C . GLU A 1 99 ? 3.123 -33.156 -12.609 1 96.69 99 GLU A C 1
ATOM 744 O O . GLU A 1 99 ? 3.277 -34.219 -13.211 1 96.69 99 GLU A O 1
ATOM 749 N N . GLN A 1 100 ? 2.711 -33.094 -11.438 1 96.25 100 GLN A N 1
ATOM 750 C CA . GLN A 1 100 ? 2.252 -34.219 -10.648 1 96.25 100 GLN A CA 1
ATOM 751 C C . GLN A 1 100 ? 1.16 -33.812 -9.664 1 96.25 100 GLN A C 1
ATOM 753 O O . GLN A 1 100 ? 1.354 -32.875 -8.867 1 96.25 100 GLN A O 1
ATOM 758 N N . GLN A 1 101 ? 0.063 -34.531 -9.703 1 95.69 101 GLN A N 1
ATOM 759 C CA . GLN A 1 101 ? -1.027 -34.281 -8.773 1 95.69 101 GLN A CA 1
ATOM 760 C C . GLN A 1 101 ? -0.819 -35.031 -7.461 1 95.69 101 GLN A C 1
ATOM 762 O O . GLN A 1 101 ? -0.374 -36.156 -7.465 1 95.69 101 GLN A O 1
ATOM 767 N N . MET A 1 102 ? -1.089 -34.344 -6.379 1 95.38 102 MET A N 1
ATOM 768 C CA . MET A 1 102 ? -1.135 -34.938 -5.055 1 95.38 102 MET A CA 1
ATOM 769 C C . MET A 1 102 ? -2.568 -35.031 -4.539 1 95.38 102 MET A C 1
ATOM 771 O O . MET A 1 102 ? -3.471 -34.406 -5.109 1 95.38 102 MET A O 1
ATOM 775 N N . PRO A 1 103 ? -2.814 -35.844 -3.5 1 90.19 103 PRO A N 1
ATOM 776 C CA . PRO A 1 103 ? -4.16 -35.844 -2.924 1 90.19 103 PRO A CA 1
ATOM 777 C C . PRO A 1 103 ? -4.609 -34.469 -2.463 1 90.19 103 PRO A C 1
ATOM 779 O O . PRO A 1 103 ? -3.812 -33.688 -1.911 1 90.19 103 PRO A O 1
ATOM 782 N N . ALA A 1 104 ? -5.871 -34.188 -2.67 1 86.62 104 ALA A N 1
ATOM 783 C CA . ALA A 1 104 ? -6.414 -32.906 -2.283 1 86.62 104 ALA A CA 1
ATOM 784 C C . ALA A 1 104 ? -6.613 -32.812 -0.772 1 86.62 104 ALA A C 1
ATOM 786 O O . ALA A 1 104 ? -6.793 -33.844 -0.107 1 86.62 104 ALA A O 1
ATOM 787 N N . GLY A 1 105 ? -6.648 -31.609 -0.289 1 84.56 105 GLY A N 1
ATOM 788 C CA . GLY A 1 105 ? -6.969 -31.375 1.112 1 84.56 105 GLY A CA 1
ATOM 789 C C . GLY A 1 105 ? -5.77 -31.516 2.029 1 84.56 105 GLY A C 1
ATOM 790 O O . GLY A 1 105 ? -4.68 -31.031 1.719 1 84.56 105 GLY A O 1
ATOM 791 N N . GLU A 1 106 ? -6.004 -32.188 3.148 1 90.25 106 GLU A N 1
ATOM 792 C CA . GLU A 1 106 ? -4.973 -32.281 4.18 1 90.25 106 GLU A CA 1
ATOM 793 C C . GLU A 1 106 ? -3.789 -33.125 3.697 1 90.25 106 GLU A C 1
ATOM 795 O O . GLU A 1 106 ? -3.971 -34.125 3.012 1 90.25 106 GLU A O 1
ATOM 800 N N . LEU A 1 107 ? -2.666 -32.594 3.986 1 92.06 107 LEU A N 1
ATOM 801 C CA . LEU A 1 107 ? -1.383 -33.188 3.633 1 92.06 107 LEU A CA 1
ATOM 802 C C . LEU A 1 107 ? -0.342 -32.906 4.715 1 92.06 107 LEU A C 1
ATOM 804 O O . LEU A 1 107 ? -0.21 -31.781 5.184 1 92.06 107 LEU A O 1
ATOM 808 N N . THR A 1 108 ? 0.323 -34.031 5.172 1 93.69 108 THR A N 1
ATOM 809 C CA . THR A 1 108 ? 1.38 -33.781 6.148 1 93.69 108 THR A CA 1
ATOM 810 C C . THR A 1 108 ? 2.658 -33.312 5.465 1 93.69 108 THR A C 1
ATOM 812 O O . THR A 1 108 ? 2.875 -33.594 4.281 1 93.69 108 THR A O 1
ATOM 815 N N . PRO A 1 109 ? 3.518 -32.625 6.215 1 94.81 109 PRO A N 1
ATOM 816 C CA . PRO A 1 109 ? 4.809 -32.25 5.637 1 94.81 109 PRO A CA 1
ATOM 817 C C . PRO A 1 109 ? 5.594 -33.469 5.109 1 94.81 109 PRO A C 1
ATOM 819 O O . PRO A 1 109 ? 6.258 -33.344 4.074 1 94.81 109 PRO A O 1
ATOM 822 N N . GLN A 1 110 ? 5.477 -34.562 5.777 1 95.25 110 GLN A N 1
ATOM 823 C CA . GLN A 1 110 ? 6.164 -35.781 5.348 1 95.25 110 GLN A CA 1
ATOM 824 C C . GLN A 1 110 ? 5.621 -36.25 4.008 1 95.25 110 GLN A C 1
ATOM 826 O O . GLN A 1 110 ? 6.387 -36.688 3.141 1 95.25 110 GLN A O 1
ATOM 831 N N . GLN A 1 111 ? 4.344 -36.219 3.875 1 95.75 111 GLN A N 1
ATOM 832 C CA . GLN A 1 111 ? 3.725 -36.625 2.613 1 95.75 111 GLN A CA 1
ATOM 833 C C . GLN A 1 111 ? 4.164 -35.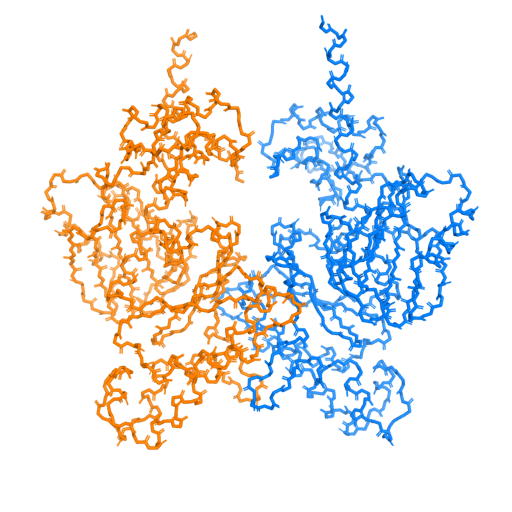688 1.478 1 95.75 111 GLN A C 1
ATOM 835 O O . GLN A 1 111 ? 4.367 -36.156 0.348 1 95.75 111 GLN A O 1
ATOM 840 N N . LEU A 1 112 ? 4.277 -34.469 1.768 1 96.88 112 LEU A N 1
ATOM 841 C CA . LEU A 1 112 ? 4.766 -33.5 0.786 1 96.88 112 LEU A CA 1
ATOM 842 C C . LEU A 1 112 ? 6.188 -33.844 0.35 1 96.88 112 LEU A C 1
ATOM 844 O O . LEU A 1 112 ? 6.488 -33.844 -0.846 1 96.88 112 LEU A O 1
ATOM 848 N N . VAL A 1 113 ? 7.031 -34.125 1.279 1 96.75 113 VAL A N 1
ATOM 849 C CA . VAL A 1 113 ? 8.422 -34.469 1.01 1 96.75 113 VAL A CA 1
ATOM 850 C C . VAL A 1 113 ? 8.484 -35.719 0.114 1 96.75 113 VAL A C 1
ATOM 852 O O . VAL A 1 113 ? 9.242 -35.75 -0.859 1 96.75 113 VAL A O 1
ATOM 855 N N . GLN A 1 114 ? 7.688 -36.656 0.43 1 95.94 114 GLN A N 1
ATOM 856 C CA . GLN A 1 114 ? 7.676 -37.906 -0.339 1 95.94 114 GLN A CA 1
ATOM 857 C C . GLN A 1 114 ? 7.199 -37.656 -1.768 1 95.94 114 GLN A C 1
ATOM 859 O O . GLN A 1 114 ? 7.766 -38.188 -2.719 1 95.94 114 GLN A O 1
ATOM 864 N N . SER A 1 115 ? 6.18 -36.875 -1.889 1 96.31 115 SER A N 1
ATOM 865 C CA . SER A 1 115 ? 5.648 -36.562 -3.213 1 96.31 115 SER A CA 1
ATOM 866 C C . SER A 1 115 ? 6.672 -35.781 -4.051 1 96.31 115 SER A C 1
ATOM 868 O O . SER A 1 115 ? 6.824 -36.062 -5.242 1 96.31 115 SER A O 1
ATOM 870 N N . LEU A 1 116 ? 7.305 -34.906 -3.424 1 96.56 116 LEU A N 1
ATOM 871 C CA . LEU A 1 116 ? 8.328 -34.125 -4.113 1 96.56 116 LEU A CA 1
ATOM 872 C C . LEU A 1 116 ? 9.5 -35 -4.516 1 96.56 116 LEU A C 1
ATOM 874 O O . LEU A 1 116 ? 10.055 -34.844 -5.609 1 96.56 116 LEU A O 1
ATOM 878 N N . ALA A 1 117 ? 9.883 -35.906 -3.652 1 95.75 117 ALA A N 1
ATOM 879 C CA . ALA A 1 117 ? 10.977 -36.844 -3.947 1 95.75 117 ALA A CA 1
ATOM 880 C C . ALA A 1 117 ? 10.648 -37.688 -5.168 1 95.75 117 ALA A C 1
ATOM 882 O O . ALA A 1 117 ? 11.508 -37.906 -6.035 1 95.75 117 ALA A O 1
ATOM 883 N N . LYS A 1 118 ? 9.461 -38.125 -5.164 1 94.94 118 LYS A N 1
ATOM 884 C CA . LYS A 1 118 ? 9.016 -38.906 -6.301 1 94.94 118 LYS A CA 1
ATOM 885 C C . LYS A 1 118 ? 9.031 -38.094 -7.59 1 94.94 118 LYS A C 1
ATOM 887 O O . LYS A 1 118 ? 9.492 -38.562 -8.625 1 94.94 118 LYS A O 1
ATOM 892 N N . PHE A 1 119 ? 8.547 -36.875 -7.508 1 96.12 119 PHE A N 1
ATOM 893 C CA . PHE A 1 119 ? 8.461 -36 -8.68 1 96.12 119 PHE A CA 1
ATOM 894 C C . PHE A 1 119 ? 9.852 -35.656 -9.203 1 96.12 119 PHE A C 1
ATOM 896 O O . PHE A 1 119 ? 10.078 -35.656 -10.414 1 96.12 119 PHE A O 1
ATOM 903 N N . LEU A 1 120 ? 10.781 -35.438 -8.336 1 94.38 120 LEU A N 1
ATOM 904 C CA . LEU A 1 120 ? 12.117 -34.969 -8.703 1 94.38 120 LEU A CA 1
ATOM 905 C C . LEU A 1 120 ? 12.938 -36.094 -9.305 1 94.38 120 LEU A C 1
ATOM 907 O O . LEU A 1 120 ? 13.992 -35.844 -9.906 1 94.38 120 LEU A O 1
ATOM 911 N N . LYS A 1 121 ? 12.508 -37.312 -9.281 1 90.5 121 LYS A N 1
ATOM 912 C CA . LYS A 1 121 ? 13.172 -38.438 -9.922 1 90.5 121 LYS A CA 1
ATOM 913 C C . LYS A 1 121 ? 12.82 -38.531 -11.406 1 90.5 121 LYS A C 1
ATOM 915 O O . LYS A 1 121 ? 13.57 -39.094 -12.195 1 90.5 121 LYS A O 1
ATOM 920 N N . THR A 1 122 ? 11.734 -37.906 -11.766 1 81.19 122 THR A N 1
ATOM 921 C CA . THR A 1 122 ? 11.18 -38.094 -13.102 1 81.19 122 THR A CA 1
ATOM 922 C C . THR A 1 122 ? 11.875 -37.188 -14.102 1 81.19 122 THR A C 1
ATOM 924 O O . THR A 1 122 ? 12.234 -37.594 -15.203 1 81.19 122 THR A O 1
ATOM 927 N N . PRO A 1 123 ? 12.031 -35.906 -13.742 1 73.75 123 PRO A N 1
ATOM 928 C CA . PRO A 1 123 ? 12.539 -35 -14.773 1 73.75 123 PRO A CA 1
ATOM 929 C C . PRO A 1 123 ? 14.008 -35.25 -15.109 1 73.75 123 PRO A C 1
ATOM 931 O O . PRO A 1 123 ? 14.539 -34.656 -16.062 1 73.75 123 PRO A O 1
ATOM 934 N N . GLY A 1 124 ? 14.648 -36.312 -14.562 1 68.19 124 GLY A N 1
ATOM 935 C CA . GLY A 1 124 ? 15.992 -36.719 -14.945 1 68.19 124 GLY A CA 1
ATOM 936 C C . GLY A 1 124 ? 17.062 -35.719 -14.508 1 68.19 124 GLY A C 1
ATOM 937 O O . GLY A 1 124 ? 17.109 -35.344 -13.336 1 68.19 124 GLY A O 1
ATOM 938 N N . ASP A 1 125 ? 17.828 -35.156 -15.586 1 69.19 125 ASP A N 1
ATOM 939 C CA . ASP A 1 125 ? 19.062 -34.406 -15.398 1 69.19 125 ASP A CA 1
ATOM 940 C C . ASP A 1 125 ? 18.781 -32.906 -15.422 1 69.19 125 ASP A C 1
ATOM 942 O O . ASP A 1 125 ? 19.719 -32.094 -15.484 1 69.19 125 ASP A O 1
ATOM 946 N N . ARG A 1 126 ? 17.562 -32.594 -15.188 1 82.19 126 ARG A N 1
ATOM 947 C CA . ARG A 1 126 ? 17.297 -31.156 -15.273 1 82.19 126 ARG A CA 1
ATOM 948 C C . ARG A 1 126 ? 17.719 -30.453 -14 1 82.19 126 ARG A C 1
ATOM 950 O O . ARG A 1 126 ? 17.5 -30.953 -12.898 1 82.19 126 ARG A O 1
ATOM 957 N N . HIS A 1 127 ? 18.375 -29.359 -14.203 1 91 127 HIS A N 1
ATOM 958 C CA . HIS A 1 127 ? 18.828 -28.531 -13.078 1 91 127 HIS A CA 1
ATOM 959 C C . HIS A 1 127 ? 17.656 -27.781 -12.453 1 91 127 HIS A C 1
ATOM 961 O O . HIS A 1 127 ? 16.984 -27 -13.133 1 91 127 HIS A O 1
ATOM 967 N N . VAL A 1 128 ? 17.344 -28.109 -11.188 1 95.94 128 VAL A N 1
ATOM 968 C CA . VAL A 1 128 ? 16.328 -27.406 -10.43 1 95.94 128 VAL A CA 1
ATOM 969 C C . VAL A 1 128 ? 16.969 -26.375 -9.516 1 95.94 128 VAL A C 1
ATOM 971 O O . VAL A 1 128 ? 17.719 -26.734 -8.602 1 95.94 128 VAL A O 1
ATOM 974 N N . GLY A 1 129 ? 16.609 -25.062 -9.773 1 96.31 129 GLY A N 1
ATOM 975 C CA . GLY A 1 129 ? 17.281 -23.984 -9.055 1 96.31 129 GLY A CA 1
ATOM 976 C C . GLY A 1 129 ? 16.578 -23.609 -7.762 1 96.31 129 GLY A C 1
ATOM 977 O O . GLY A 1 129 ? 17.219 -23.062 -6.852 1 96.31 129 GLY A O 1
ATOM 978 N N . ALA A 1 130 ? 15.297 -23.875 -7.684 1 98.06 130 ALA A N 1
ATOM 979 C CA . ALA A 1 130 ? 14.547 -23.484 -6.492 1 98.06 130 ALA A CA 1
ATOM 980 C C . ALA A 1 130 ? 13.188 -24.172 -6.449 1 98.06 130 ALA A C 1
ATOM 982 O O . ALA A 1 130 ? 12.688 -24.641 -7.477 1 98.06 130 ALA A O 1
ATOM 983 N N . ILE A 1 131 ? 12.648 -24.266 -5.262 1 98.44 131 ILE A N 1
ATOM 984 C CA . ILE A 1 131 ? 11.297 -24.75 -5.008 1 98.44 131 ILE A CA 1
ATOM 985 C C . ILE A 1 131 ? 10.461 -23.641 -4.363 1 98.44 131 ILE A C 1
ATOM 987 O O . ILE A 1 131 ? 10.891 -23.031 -3.391 1 98.44 131 ILE A O 1
ATOM 991 N N . GLY A 1 132 ? 9.359 -23.328 -4.938 1 98.81 132 GLY A N 1
ATOM 992 C CA . GLY A 1 132 ? 8.398 -22.406 -4.352 1 98.81 132 GLY A CA 1
ATOM 993 C C . GLY A 1 132 ? 7.145 -23.094 -3.846 1 98.81 132 GLY A C 1
ATOM 994 O O . GLY A 1 132 ? 6.508 -23.844 -4.578 1 98.81 132 GLY A O 1
ATOM 995 N N . LEU A 1 133 ? 6.773 -22.844 -2.619 1 98.5 133 LEU A N 1
ATOM 996 C CA . LEU A 1 133 ? 5.55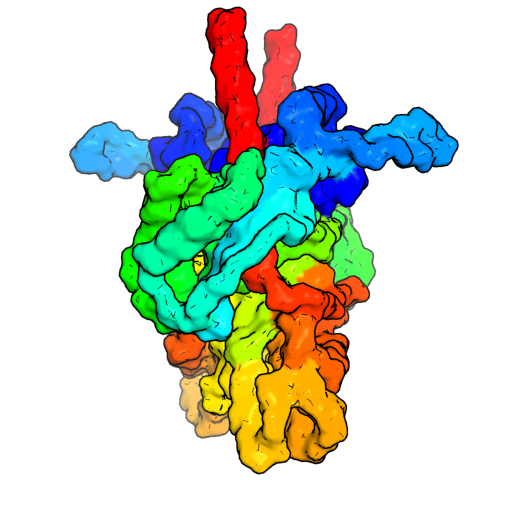1 -23.328 -1.998 1 98.5 133 LEU A CA 1
ATOM 997 C C . LEU A 1 133 ? 4.52 -22.219 -1.855 1 98.5 133 LEU A C 1
ATOM 999 O O . LEU A 1 133 ? 4.793 -21.188 -1.231 1 98.5 133 LEU A O 1
ATOM 1003 N N . ALA A 1 134 ? 3.418 -22.375 -2.475 1 98.06 134 ALA A N 1
ATOM 1004 C CA . ALA A 1 134 ? 2.279 -21.484 -2.305 1 98.06 134 ALA A CA 1
ATOM 1005 C C . ALA A 1 134 ? 1.125 -22.188 -1.599 1 98.06 134 ALA A C 1
ATOM 1007 O O . ALA A 1 134 ? 0.641 -23.219 -2.066 1 98.06 134 ALA A O 1
ATOM 1008 N N . LEU A 1 135 ? 0.694 -21.641 -0.511 1 95.81 135 LEU A N 1
ATOM 1009 C CA . LEU A 1 135 ? -0.353 -22.359 0.212 1 95.81 135 LEU A CA 1
ATOM 1010 C C . LEU A 1 135 ? -1.389 -21.391 0.768 1 95.81 135 LEU A C 1
ATOM 1012 O O . LEU A 1 135 ? -1.09 -20.219 0.986 1 95.81 135 LEU A O 1
ATOM 1016 N N . SER A 1 136 ? -2.584 -21.891 0.96 1 92.88 136 SER A N 1
ATOM 1017 C CA . SER A 1 136 ? -3.648 -21.172 1.639 1 92.88 136 SER A CA 1
ATOM 1018 C C . SER A 1 136 ? -3.414 -21.109 3.145 1 92.88 136 SER A C 1
ATOM 1020 O O . SER A 1 136 ? -3.531 -22.141 3.83 1 92.88 136 SER A O 1
ATOM 1022 N N . GLY A 1 137 ? -3.055 -19.969 3.617 1 92.19 137 GLY A N 1
ATOM 1023 C CA . GLY A 1 137 ? -2.777 -19.828 5.035 1 92.19 137 GLY A CA 1
ATOM 1024 C C . GLY A 1 137 ? -1.867 -18.656 5.352 1 92.19 137 GLY A C 1
ATOM 1025 O O . GLY A 1 137 ? -1.503 -17.891 4.457 1 92.19 137 GLY A O 1
ATOM 1026 N N . LEU A 1 138 ? -1.603 -18.531 6.648 1 93.81 138 LEU A N 1
ATOM 1027 C CA . LEU A 1 138 ? -0.675 -17.516 7.141 1 93.81 138 LEU A CA 1
ATOM 1028 C C . LEU A 1 138 ? 0.75 -18.062 7.18 1 93.81 138 LEU A C 1
ATOM 1030 O O . LEU A 1 138 ? 1.004 -19.109 7.766 1 93.81 138 LEU A O 1
ATOM 1034 N N . VAL A 1 139 ? 1.632 -17.359 6.508 1 96.19 139 VAL A N 1
ATOM 1035 C CA . VAL A 1 139 ? 3.006 -17.828 6.41 1 96.19 139 VAL A CA 1
ATOM 1036 C C . VAL A 1 139 ? 3.971 -16.734 6.867 1 96.19 139 VAL A C 1
ATOM 1038 O O . VAL A 1 139 ? 3.596 -15.57 6.949 1 96.19 139 VAL A O 1
ATOM 1041 N N . ASP A 1 140 ? 5.117 -17.109 7.238 1 94.94 140 ASP A N 1
ATOM 1042 C CA . ASP A 1 140 ? 6.262 -16.219 7.449 1 94.94 140 ASP A CA 1
ATOM 1043 C C . ASP A 1 140 ? 7.387 -16.547 6.469 1 94.94 140 ASP A C 1
ATOM 1045 O O . ASP A 1 140 ? 8.219 -17.406 6.734 1 94.94 140 ASP A O 1
ATOM 1049 N N . PRO A 1 141 ? 7.391 -15.82 5.395 1 95.38 141 PRO A N 1
ATOM 1050 C CA . PRO A 1 141 ? 8.375 -16.141 4.355 1 95.38 141 PRO A CA 1
ATOM 1051 C C . PRO A 1 141 ? 9.812 -15.969 4.828 1 95.38 141 PRO A C 1
ATOM 1053 O O . PRO A 1 141 ? 10.727 -16.594 4.285 1 95.38 141 PRO A O 1
ATOM 1056 N N . GLN A 1 142 ? 10.023 -15.148 5.793 1 92.31 142 GLN A N 1
ATOM 1057 C CA . GLN A 1 142 ? 11.375 -14.898 6.281 1 92.31 142 GLN A CA 1
ATOM 1058 C C . GLN A 1 142 ? 11.906 -16.094 7.059 1 92.31 142 GLN A C 1
ATOM 1060 O O . GLN A 1 142 ? 13.031 -16.547 6.82 1 92.31 142 GLN A O 1
ATOM 1065 N N . SER A 1 143 ? 11.094 -16.641 7.914 1 94.62 143 SER A N 1
ATOM 1066 C CA . SER A 1 143 ? 11.531 -17.766 8.719 1 94.62 143 SER A CA 1
ATOM 1067 C C . SER A 1 143 ? 11.258 -19.094 8.008 1 94.62 143 SER A C 1
ATOM 1069 O O . SER A 1 143 ? 11.781 -20.141 8.398 1 94.62 143 SER A O 1
ATOM 1071 N N . GLY A 1 144 ? 10.391 -19.031 7.039 1 96.88 144 GLY A N 1
ATOM 1072 C CA . GLY A 1 144 ? 10.086 -20.234 6.266 1 96.88 144 GLY A CA 1
ATOM 1073 C C . GLY A 1 144 ? 9.023 -21.109 6.914 1 96.88 144 GLY A C 1
ATOM 1074 O O . GLY A 1 144 ? 8.953 -22.297 6.637 1 96.88 144 GLY A O 1
ATOM 1075 N N . TYR A 1 145 ? 8.188 -20.5 7.809 1 96.94 145 TYR A N 1
ATOM 1076 C CA . TYR A 1 145 ? 7.172 -21.25 8.539 1 96.94 145 TYR A CA 1
ATOM 1077 C C . TYR A 1 145 ? 5.801 -21.078 7.902 1 96.94 145 TYR A C 1
ATOM 1079 O O . TYR A 1 145 ? 5.453 -19.984 7.457 1 96.94 145 TYR A O 1
ATOM 1087 N N . CYS A 1 146 ? 5.059 -22.141 7.859 1 97.12 146 CYS A N 1
ATOM 1088 C CA . CYS A 1 146 ? 3.605 -22.016 7.836 1 97.12 146 CYS A CA 1
ATOM 1089 C C . CYS A 1 146 ? 3.059 -21.766 9.234 1 97.12 146 CYS A C 1
ATOM 1091 O O . CYS A 1 146 ? 3.031 -22.672 10.062 1 97.12 146 CYS A O 1
ATOM 1093 N N . ILE A 1 147 ? 2.672 -20.562 9.461 1 95.62 147 ILE A N 1
ATOM 1094 C CA . ILE A 1 147 ? 2.178 -20.219 10.789 1 95.62 147 ILE A CA 1
ATOM 1095 C C . ILE A 1 147 ? 0.863 -20.938 11.055 1 95.62 147 ILE A C 1
ATOM 1097 O O . ILE A 1 147 ? 0.688 -21.547 12.117 1 95.62 147 ILE A O 1
ATOM 1101 N N . ARG A 1 148 ? -0.028 -20.906 10.055 1 94.88 148 ARG A N 1
ATOM 1102 C CA . ARG A 1 148 ? -1.308 -21.609 10.188 1 94.88 148 ARG A CA 1
ATOM 1103 C C . ARG A 1 148 ? -1.941 -21.844 8.82 1 94.88 148 ARG A C 1
ATOM 1105 O O . ARG A 1 148 ? -1.989 -20.938 7.984 1 94.88 148 ARG A O 1
ATOM 1112 N N . SER A 1 149 ? -2.371 -23.031 8.594 1 94.94 149 SER A N 1
ATOM 1113 C CA . SER A 1 149 ? -3.217 -23.391 7.465 1 94.94 149 SER A CA 1
ATOM 1114 C C . SER A 1 149 ? -4.336 -24.344 7.891 1 94.94 149 SER A C 1
ATOM 1116 O O . SER A 1 149 ? -4.086 -25.5 8.234 1 94.94 149 SER A O 1
ATOM 1118 N N . THR A 1 150 ? -5.523 -23.891 7.852 1 90.38 150 THR A N 1
ATOM 1119 C CA . THR A 1 150 ? -6.676 -24.703 8.234 1 90.38 150 THR A CA 1
ATOM 1120 C C . THR A 1 150 ? -6.918 -25.812 7.207 1 90.38 150 THR A C 1
ATOM 1122 O O . THR A 1 150 ? -7.309 -26.922 7.57 1 90.38 150 THR A O 1
ATOM 1125 N N . VAL A 1 151 ? -6.586 -25.547 5.996 1 89.44 151 VAL A N 1
ATOM 1126 C CA . VAL A 1 151 ? -6.809 -26.5 4.91 1 89.44 151 VAL A CA 1
ATOM 1127 C C . VAL A 1 151 ? -5.848 -27.672 5.051 1 89.44 151 VAL A C 1
ATOM 1129 O O . VAL A 1 151 ? -6.234 -28.828 4.844 1 89.44 151 VAL A O 1
ATOM 1132 N N . LEU A 1 152 ? -4.672 -27.359 5.461 1 93.56 152 LEU A N 1
ATOM 1133 C CA . LEU A 1 152 ? -3.643 -28.391 5.566 1 93.56 152 LEU A CA 1
ATOM 1134 C C . LEU A 1 152 ? -3.578 -28.953 6.98 1 93.56 152 LEU A C 1
ATOM 1136 O O . LEU A 1 152 ? -2.949 -29.984 7.215 1 93.56 152 LEU A O 1
ATOM 1140 N N . ASN A 1 153 ? -4.195 -28.234 7.883 1 93.94 153 ASN A N 1
ATOM 1141 C CA . ASN A 1 153 ? -4.078 -28.516 9.312 1 93.94 153 ASN A CA 1
ATOM 1142 C C . ASN A 1 153 ? -2.639 -28.375 9.797 1 93.94 153 ASN A C 1
ATOM 1144 O O . ASN A 1 153 ? -2.113 -29.25 10.469 1 93.94 153 ASN A O 1
ATOM 1148 N N . TRP A 1 154 ? -1.981 -27.406 9.297 1 96.06 154 TRP A N 1
ATOM 1149 C CA . TRP A 1 154 ? -0.619 -27.078 9.703 1 96.06 154 TRP A CA 1
ATOM 1150 C C . TRP A 1 154 ? -0.618 -25.984 10.766 1 96.06 154 TRP A C 1
ATOM 1152 O O . TRP A 1 154 ? -1.384 -25.016 10.68 1 96.06 154 TRP A O 1
ATOM 1162 N N . ASP A 1 155 ? 0.089 -26.125 11.797 1 96 155 ASP A N 1
ATOM 1163 C CA . ASP A 1 155 ? 0.302 -25.156 12.875 1 96 155 ASP A CA 1
ATOM 1164 C C . ASP A 1 155 ? 1.787 -25.016 13.195 1 96 155 ASP A C 1
ATOM 1166 O O . ASP A 1 155 ? 2.389 -25.906 13.805 1 96 155 ASP A O 1
ATOM 1170 N N . ASN A 1 156 ? 2.344 -23.922 12.773 1 96.38 156 ASN A N 1
ATOM 1171 C CA . ASN A 1 156 ? 3.75 -23.594 12.992 1 96.38 156 ASN A CA 1
ATOM 1172 C C . ASN A 1 156 ? 4.664 -24.703 12.469 1 96.38 156 ASN A C 1
ATOM 1174 O O . ASN A 1 156 ? 5.5 -25.219 13.203 1 96.38 156 ASN A O 1
ATOM 1178 N N . VAL A 1 157 ? 4.574 -24.938 11.242 1 97.44 157 VAL A N 1
ATOM 1179 C CA . VAL A 1 157 ? 5.348 -25.984 10.57 1 97.44 157 VAL A CA 1
ATOM 1180 C C . VAL A 1 157 ? 6.559 -25.375 9.875 1 97.44 157 VAL A C 1
ATOM 1182 O O . VAL A 1 157 ? 6.41 -24.5 9.023 1 97.44 157 VAL A O 1
ATOM 1185 N N . PRO A 1 158 ? 7.797 -25.766 10.203 1 97.88 158 PRO A N 1
ATOM 1186 C CA . PRO A 1 158 ? 9.008 -25.266 9.547 1 97.88 158 PRO A CA 1
ATOM 1187 C C . PRO A 1 158 ? 9.273 -25.953 8.203 1 97.88 158 PRO A C 1
ATOM 1189 O O . PRO A 1 158 ? 10.328 -26.562 8.016 1 97.88 158 PRO A O 1
ATOM 1192 N N . VAL A 1 159 ? 8.398 -25.812 7.266 1 97.81 159 VAL A N 1
ATOM 1193 C CA . VAL A 1 159 ? 8.328 -26.609 6.051 1 97.81 159 VAL A CA 1
ATOM 1194 C C . VAL A 1 159 ? 9.508 -26.266 5.141 1 97.81 159 VAL A C 1
ATOM 1196 O O . VAL A 1 159 ? 10.039 -27.141 4.445 1 97.81 159 VAL A O 1
ATOM 1199 N N . VAL A 1 160 ? 9.945 -25.047 5.105 1 98.31 160 VAL A N 1
ATOM 1200 C CA . VAL A 1 160 ? 11.047 -24.641 4.242 1 98.31 160 VAL A CA 1
ATOM 1201 C C . VAL A 1 160 ? 12.328 -25.344 4.676 1 98.31 160 VAL A C 1
ATOM 1203 O O . VAL A 1 160 ? 13.047 -25.922 3.848 1 98.31 160 VAL A O 1
ATOM 1206 N N . GLN A 1 161 ? 12.578 -25.266 5.977 1 97.56 161 GLN A N 1
ATOM 1207 C CA . GLN A 1 161 ? 13.766 -25.922 6.508 1 97.56 161 GLN A CA 1
ATOM 1208 C C . GLN A 1 161 ? 13.727 -27.422 6.23 1 97.56 161 GLN A C 1
ATOM 1210 O O . GLN A 1 161 ? 14.742 -28.016 5.855 1 97.56 161 GLN A O 1
ATOM 1215 N N . GLN A 1 162 ? 12.594 -28.031 6.395 1 97.5 162 GLN A N 1
ATOM 1216 C CA . GLN A 1 162 ? 12.43 -29.469 6.176 1 97.5 162 GLN A CA 1
ATOM 1217 C C . GLN A 1 162 ? 12.734 -29.844 4.727 1 97.5 162 GLN A C 1
ATOM 1219 O O . GLN A 1 162 ? 13.469 -30.797 4.469 1 97.5 162 GLN A O 1
ATOM 1224 N N . LEU A 1 163 ? 12.195 -29.109 3.85 1 97.81 163 LEU A N 1
ATOM 1225 C CA . LEU A 1 163 ? 12.375 -29.391 2.432 1 97.81 163 LEU A CA 1
ATOM 1226 C C . LEU A 1 163 ? 13.797 -29.078 1.986 1 97.81 163 LEU A C 1
ATOM 1228 O O . LEU A 1 163 ? 14.406 -29.844 1.234 1 97.81 163 LEU A O 1
ATOM 1232 N N . ALA A 1 164 ? 14.289 -27.938 2.438 1 97.38 164 ALA A N 1
ATOM 1233 C CA . ALA A 1 164 ? 15.641 -27.547 2.068 1 97.38 164 ALA A CA 1
ATOM 1234 C C . ALA A 1 164 ? 16.672 -28.562 2.551 1 97.38 164 ALA A C 1
ATOM 1236 O O . ALA A 1 164 ? 17.625 -28.875 1.845 1 97.38 164 ALA A O 1
ATOM 1237 N N . ALA A 1 165 ? 16.5 -29.078 3.748 1 96.5 165 ALA A N 1
ATOM 1238 C CA . ALA A 1 165 ? 17.406 -30.078 4.309 1 96.5 165 ALA A CA 1
ATOM 1239 C C . ALA A 1 165 ? 17.375 -31.359 3.504 1 96.5 165 ALA A C 1
ATOM 1241 O O . ALA A 1 165 ? 18.391 -32.031 3.316 1 96.5 165 ALA A O 1
ATOM 1242 N N . ARG A 1 166 ? 16.266 -31.656 3.033 1 96.5 166 ARG A N 1
ATOM 1243 C CA . ARG A 1 166 ? 16.078 -32.906 2.334 1 96.5 166 ARG A CA 1
ATOM 1244 C C . ARG A 1 166 ? 16.625 -32.844 0.912 1 96.5 166 ARG A C 1
ATOM 1246 O O . ARG A 1 166 ? 17.219 -33.812 0.418 1 96.5 166 ARG A O 1
ATOM 1253 N N . PHE A 1 167 ? 16.422 -31.75 0.202 1 96.31 167 PHE A N 1
ATOM 1254 C CA . PHE A 1 167 ? 16.641 -31.734 -1.238 1 96.31 167 PHE A CA 1
ATOM 1255 C C . PHE A 1 167 ? 17.875 -30.906 -1.581 1 96.31 167 PHE A C 1
ATOM 1257 O O . PHE A 1 167 ? 18.375 -30.984 -2.705 1 96.31 167 PHE A O 1
ATOM 1264 N N . GLN A 1 168 ? 18.359 -30.078 -0.651 1 96 168 GLN A N 1
ATOM 1265 C CA . GLN A 1 168 ? 19.531 -29.234 -0.839 1 96 168 GLN A CA 1
ATOM 1266 C C . GLN A 1 168 ? 19.328 -28.266 -1.997 1 96 168 GLN A C 1
ATOM 1268 O O . GLN A 1 168 ? 20.219 -28.078 -2.822 1 96 168 GLN A O 1
ATOM 1273 N N . ILE A 1 169 ? 18.156 -27.875 -2.164 1 96 169 ILE A N 1
ATOM 1274 C CA . ILE A 1 169 ? 17.688 -26.844 -3.09 1 96 169 ILE A CA 1
ATOM 1275 C C . ILE A 1 169 ? 17.047 -25.703 -2.311 1 96 169 ILE A C 1
ATOM 1277 O O . ILE A 1 169 ? 16.328 -25.938 -1.33 1 96 169 ILE A O 1
ATOM 1281 N N . PRO A 1 170 ? 17.328 -24.406 -2.725 1 97.38 170 PRO A N 1
ATOM 1282 C CA . PRO A 1 170 ? 16.609 -23.312 -2.066 1 97.38 170 PRO A CA 1
ATOM 1283 C C . PRO A 1 170 ? 15.102 -23.469 -2.109 1 97.38 170 PRO A C 1
ATOM 1285 O O . PRO A 1 170 ? 14.539 -23.812 -3.158 1 97.38 170 PRO A O 1
ATOM 1288 N N . VAL A 1 171 ? 14.422 -23.312 -0.96 1 98.56 171 VAL A N 1
ATOM 1289 C CA . VAL A 1 171 ? 12.977 -23.438 -0.845 1 98.56 171 VAL A CA 1
ATOM 1290 C C . VAL A 1 171 ? 12.383 -22.141 -0.319 1 98.56 171 VAL A C 1
ATOM 1292 O O . VAL A 1 171 ? 12.938 -21.516 0.588 1 98.56 171 VAL A O 1
ATOM 1295 N N . PHE A 1 172 ? 11.32 -21.734 -0.903 1 98.56 172 PHE A N 1
ATOM 1296 C CA . PHE A 1 172 ? 10.625 -20.516 -0.489 1 98.56 172 PHE A CA 1
ATOM 1297 C C . PHE A 1 172 ? 9.141 -20.781 -0.277 1 98.56 172 PHE A C 1
ATOM 1299 O O . PHE A 1 172 ? 8.578 -21.688 -0.89 1 98.56 172 PHE A O 1
ATOM 1306 N N . ILE A 1 173 ? 8.516 -19.984 0.571 1 98.5 173 ILE A N 1
ATOM 1307 C CA . ILE A 1 173 ? 7.105 -20.172 0.902 1 98.5 173 ILE A CA 1
ATOM 1308 C C . ILE A 1 173 ? 6.379 -18.828 0.838 1 98.5 173 ILE A C 1
ATOM 1310 O O . ILE A 1 173 ? 6.953 -17.797 1.166 1 98.5 173 ILE A O 1
ATOM 1314 N N . GLU A 1 174 ? 5.188 -18.844 0.418 1 98.31 174 GLU A N 1
ATOM 1315 C CA . GLU A 1 174 ? 4.336 -17.672 0.359 1 98.31 174 GLU A CA 1
ATOM 1316 C C . GLU A 1 174 ? 2.857 -18.047 0.394 1 98.31 174 GLU A C 1
ATOM 1318 O O . GLU A 1 174 ? 2.494 -19.172 0.054 1 98.31 174 GLU A O 1
ATOM 1323 N N . ASN A 1 175 ? 2.023 -17.125 0.843 1 96.81 175 ASN A N 1
ATOM 1324 C CA . ASN A 1 175 ? 0.585 -17.25 0.631 1 96.81 175 ASN A CA 1
ATOM 1325 C C . ASN A 1 175 ? 0.245 -17.359 -0.852 1 96.81 175 ASN A C 1
ATOM 1327 O O . ASN A 1 175 ? 0.901 -16.75 -1.695 1 96.81 175 ASN A O 1
ATOM 1331 N N . ASP A 1 176 ? -0.747 -18.094 -1.179 1 96.44 176 ASP A N 1
ATOM 1332 C CA . ASP A 1 176 ? -1.058 -18.422 -2.57 1 96.44 176 ASP A CA 1
ATOM 1333 C C . ASP A 1 176 ? -1.395 -17.156 -3.359 1 96.44 176 ASP A C 1
ATOM 1335 O O . ASP A 1 176 ? -0.934 -16.984 -4.488 1 96.44 176 ASP A O 1
ATOM 1339 N N . ALA A 1 177 ? -2.211 -16.234 -2.811 1 97.06 177 ALA A N 1
ATOM 1340 C CA . ALA A 1 177 ? -2.527 -14.984 -3.512 1 97.06 177 ALA A CA 1
ATOM 1341 C C . ALA A 1 177 ? -1.271 -14.156 -3.756 1 97.06 177 ALA A C 1
ATOM 1343 O O . ALA A 1 177 ? -1.079 -13.617 -4.848 1 97.06 177 ALA A O 1
ATOM 1344 N N . ASN A 1 178 ? -0.43 -14.055 -2.783 1 98.25 178 ASN A N 1
ATOM 1345 C CA . ASN A 1 178 ? 0.834 -13.336 -2.914 1 98.25 178 ASN A CA 1
ATOM 1346 C C . ASN A 1 178 ? 1.738 -13.984 -3.959 1 98.25 178 ASN A C 1
ATOM 1348 O O . ASN A 1 178 ? 2.359 -13.289 -4.766 1 98.25 178 ASN A O 1
ATOM 1352 N N . ALA A 1 179 ? 1.802 -15.289 -3.924 1 98.25 179 ALA A N 1
ATOM 1353 C CA . ALA A 1 179 ? 2.621 -16 -4.898 1 98.25 179 ALA A CA 1
ATOM 1354 C C . ALA A 1 179 ? 2.139 -15.734 -6.324 1 98.25 179 ALA A C 1
ATOM 1356 O O . ALA A 1 179 ? 2.947 -15.547 -7.234 1 98.25 179 ALA A O 1
ATOM 1357 N N . LEU A 1 180 ? 0.873 -15.742 -6.488 1 97.69 180 LEU A N 1
ATOM 1358 C CA . LEU A 1 180 ? 0.317 -15.469 -7.809 1 97.69 180 LEU A CA 1
ATOM 1359 C C . LEU A 1 180 ? 0.673 -14.055 -8.266 1 97.69 180 LEU A C 1
ATOM 1361 O O . LEU A 1 180 ? 1.021 -13.844 -9.422 1 97.69 180 LEU A O 1
ATOM 1365 N N . ALA A 1 181 ? 0.565 -13.109 -7.375 1 98.12 181 ALA A N 1
ATOM 1366 C CA . ALA A 1 181 ? 0.95 -11.742 -7.699 1 98.12 181 ALA A CA 1
ATOM 1367 C C . ALA A 1 181 ? 2.404 -11.672 -8.156 1 98.12 181 ALA A C 1
ATOM 1369 O O . ALA A 1 181 ? 2.721 -11.008 -9.148 1 98.12 181 ALA A O 1
ATOM 1370 N N . LEU A 1 182 ? 3.256 -12.375 -7.48 1 96.69 182 LEU A N 1
ATOM 1371 C CA . LEU A 1 182 ? 4.664 -12.422 -7.855 1 96.69 182 LEU A CA 1
ATOM 1372 C C . LEU A 1 182 ? 4.836 -13.008 -9.25 1 96.69 182 LEU A C 1
ATOM 1374 O O . LEU A 1 182 ? 5.656 -12.523 -10.039 1 96.69 182 LEU A O 1
ATOM 1378 N N . ALA A 1 183 ? 4.031 -13.992 -9.539 1 96.44 183 ALA A N 1
ATOM 1379 C CA . ALA A 1 183 ? 4.109 -14.641 -10.844 1 96.44 183 ALA A CA 1
ATOM 1380 C C . ALA A 1 183 ? 3.764 -13.672 -11.969 1 96.44 183 ALA A C 1
ATOM 1382 O O . ALA A 1 183 ? 4.359 -13.727 -13.047 1 96.44 183 ALA A O 1
ATOM 1383 N N . THR A 1 184 ? 2.809 -12.773 -11.703 1 95.19 184 THR A N 1
ATOM 1384 C CA . THR A 1 184 ? 2.43 -11.812 -12.727 1 95.19 184 THR A CA 1
ATOM 1385 C C . THR A 1 184 ? 3.598 -10.891 -13.062 1 95.19 184 THR A C 1
ATOM 1387 O O . THR A 1 184 ? 3.684 -10.375 -14.18 1 95.19 184 THR A O 1
ATOM 1390 N N . GLN A 1 185 ? 4.473 -10.703 -12.133 1 92.62 185 GLN A N 1
ATOM 1391 C CA . GLN A 1 185 ? 5.641 -9.852 -12.336 1 92.62 185 GLN A CA 1
ATOM 1392 C C . GLN A 1 185 ? 6.703 -10.562 -13.164 1 92.62 185 GLN A C 1
ATOM 1394 O O . GLN A 1 185 ? 7.215 -10 -14.133 1 92.62 185 GLN A O 1
ATOM 1399 N N . VAL A 1 186 ? 6.973 -11.773 -12.812 1 93 186 VAL A N 1
ATOM 1400 C CA . VAL A 1 186 ? 8.148 -12.422 -13.375 1 93 186 VAL A CA 1
ATOM 1401 C C . VAL A 1 186 ? 7.789 -13.086 -14.703 1 93 186 VAL A C 1
ATOM 1403 O O . VAL A 1 186 ? 8.656 -13.312 -15.555 1 93 186 VAL A O 1
ATOM 1406 N N . PHE A 1 187 ? 6.52 -13.391 -14.875 1 92.44 187 PHE A N 1
ATOM 1407 C CA . PHE A 1 187 ? 6.125 -14.039 -16.125 1 92.44 187 PHE A CA 1
ATOM 1408 C C . PHE A 1 187 ? 5.508 -13.039 -17.078 1 92.44 187 PHE A C 1
ATOM 1410 O O . PHE A 1 187 ? 5.055 -13.406 -18.172 1 92.44 187 PHE A O 1
ATOM 1417 N N . GLY A 1 188 ? 5.402 -11.773 -16.734 1 88.31 188 GLY A N 1
ATOM 1418 C CA . GLY A 1 188 ? 5.277 -10.711 -17.719 1 88.31 188 GLY A CA 1
ATOM 1419 C C . GLY A 1 188 ? 3.893 -10.094 -17.766 1 88.31 188 GLY A C 1
ATOM 1420 O O . GLY A 1 188 ? 3.682 -9.07 -18.422 1 88.31 188 GLY A O 1
ATOM 1421 N N . GLN A 1 189 ? 2.904 -10.648 -17.078 1 90.25 189 GLN A N 1
ATOM 1422 C CA . GLN A 1 189 ? 1.541 -10.133 -17.141 1 90.25 189 GLN A CA 1
ATOM 1423 C C . GLN A 1 189 ? 1.468 -8.703 -16.625 1 90.25 189 GLN A C 1
ATOM 1425 O O . GLN A 1 189 ? 0.656 -7.906 -17.109 1 90.25 189 GLN A O 1
ATOM 1430 N N . LEU A 1 190 ? 2.246 -8.32 -15.695 1 93.25 190 LEU A N 1
ATOM 1431 C CA . LEU A 1 190 ? 2.229 -6.992 -15.086 1 93.25 190 LEU A CA 1
ATOM 1432 C C . LEU A 1 190 ? 2.74 -5.938 -16.062 1 93.25 190 LEU A C 1
ATOM 1434 O O . LEU A 1 190 ? 2.408 -4.754 -15.93 1 93.25 190 LEU A O 1
ATOM 1438 N N . GLY A 1 191 ? 3.543 -6.32 -17.031 1 89.94 191 GLY A N 1
ATOM 1439 C CA . GLY A 1 191 ? 4.113 -5.375 -17.984 1 89.94 191 GLY A CA 1
ATOM 1440 C C . GLY A 1 191 ? 4.914 -4.273 -17.312 1 89.94 191 GLY A C 1
ATOM 1441 O O . GLY A 1 191 ? 5.797 -4.543 -16.5 1 89.94 191 GLY A O 1
ATOM 1442 N N . GLN A 1 192 ? 4.559 -3.051 -17.641 1 88.81 192 GLN A N 1
ATOM 1443 C CA . GLN A 1 192 ? 5.32 -1.911 -17.141 1 88.81 192 GLN A CA 1
ATOM 1444 C C . GLN A 1 192 ? 4.664 -1.312 -15.898 1 88.81 192 GLN A C 1
ATOM 1446 O O . GLN A 1 192 ? 5.172 -0.345 -15.328 1 88.81 192 GLN A O 1
ATOM 1451 N N . ALA A 1 193 ? 3.551 -1.917 -15.484 1 94.5 193 ALA A N 1
ATOM 1452 C CA . ALA A 1 193 ? 2.889 -1.417 -14.281 1 94.5 193 ALA A CA 1
ATOM 1453 C C . ALA A 1 193 ? 3.816 -1.495 -13.078 1 94.5 193 ALA A C 1
ATOM 1455 O O . ALA A 1 193 ? 4.562 -2.465 -12.922 1 94.5 193 ALA A O 1
ATOM 1456 N N . LYS A 1 194 ? 3.775 -0.493 -12.219 1 94.88 194 LYS A N 1
ATOM 1457 C CA . LYS A 1 194 ? 4.598 -0.461 -11.008 1 94.88 194 LYS A CA 1
ATOM 1458 C C . LYS A 1 194 ? 3.801 -0.907 -9.789 1 94.88 194 LYS A C 1
ATOM 1460 O O . LYS A 1 194 ? 4.375 -1.334 -8.781 1 94.88 194 LYS A O 1
ATOM 1465 N N . SER A 1 195 ? 2.498 -0.735 -9.867 1 97.75 195 SER A N 1
ATOM 1466 C CA . SER A 1 195 ? 1.605 -1.127 -8.781 1 97.75 195 SER A CA 1
ATOM 1467 C C . SER A 1 195 ? 0.378 -1.86 -9.312 1 97.75 195 SER A C 1
ATOM 1469 O O . SER A 1 195 ? -0.121 -1.543 -10.398 1 97.75 195 SER A O 1
ATOM 1471 N N . ALA A 1 196 ? -0.041 -2.863 -8.57 1 98.56 196 ALA A N 1
ATOM 1472 C CA . ALA A 1 196 ? -1.202 -3.65 -8.977 1 98.56 196 ALA A CA 1
ATOM 1473 C C . ALA A 1 196 ? -1.887 -4.281 -7.77 1 98.56 196 ALA A C 1
ATOM 1475 O O . ALA A 1 196 ? -1.234 -4.59 -6.766 1 98.56 196 ALA A O 1
ATOM 1476 N N . VAL A 1 197 ? -3.178 -4.371 -7.832 1 98.75 197 VAL A N 1
ATOM 1477 C CA . VAL A 1 197 ? -3.955 -5.289 -7.008 1 98.75 197 VAL A CA 1
ATOM 1478 C C . VAL A 1 197 ? -4.309 -6.535 -7.816 1 98.75 197 VAL A C 1
ATOM 1480 O O . VAL A 1 197 ? -5.035 -6.453 -8.812 1 98.75 197 VAL A O 1
ATOM 1483 N N . VAL A 1 198 ? -3.766 -7.629 -7.422 1 98.69 198 VAL A N 1
ATOM 1484 C CA . VAL A 1 198 ? -4.09 -8.891 -8.07 1 98.69 198 VAL A CA 1
ATOM 1485 C C . VAL A 1 198 ? -5.07 -9.68 -7.207 1 98.69 198 VAL A C 1
ATOM 1487 O O . VAL A 1 198 ? -4.656 -10.5 -6.375 1 98.69 198 VAL A O 1
ATOM 1490 N N . ALA A 1 199 ? -6.32 -9.445 -7.453 1 98.62 199 ALA A N 1
ATOM 1491 C CA . ALA A 1 199 ? -7.367 -10.156 -6.727 1 98.62 199 ALA A CA 1
ATOM 1492 C C . ALA A 1 199 ? -7.535 -11.578 -7.254 1 98.62 199 ALA A C 1
ATOM 1494 O O . ALA A 1 199 ? -7.484 -11.805 -8.461 1 98.62 199 ALA A O 1
ATOM 1495 N N . THR A 1 200 ? -7.664 -12.469 -6.336 1 97.19 200 THR A N 1
ATOM 1496 C CA . THR A 1 200 ? -7.879 -13.867 -6.688 1 97.19 200 THR A CA 1
ATOM 1497 C C . THR A 1 200 ? -9.305 -14.305 -6.34 1 97.19 200 THR A C 1
ATOM 1499 O O . THR A 1 200 ? -9.852 -13.883 -5.32 1 97.19 200 THR A O 1
ATOM 1502 N N . TYR A 1 201 ? -9.875 -15.125 -7.242 1 96.62 201 TYR A N 1
ATOM 1503 C CA . TYR A 1 201 ? -11.273 -15.508 -7.105 1 96.62 201 TYR A CA 1
ATOM 1504 C C . TYR A 1 201 ? -11.445 -17.016 -7.254 1 96.62 201 TYR A C 1
ATOM 1506 O O . TYR A 1 201 ? -10.961 -17.609 -8.219 1 96.62 201 TYR A O 1
ATOM 1514 N N . GLY A 1 202 ? -12.109 -17.594 -6.348 1 93.56 202 GLY A N 1
ATOM 1515 C CA . GLY A 1 202 ? -12.5 -19 -6.305 1 93.56 202 GLY A CA 1
ATOM 1516 C C . GLY A 1 202 ? -13.406 -19.328 -5.137 1 93.56 202 GLY A C 1
ATOM 1517 O O . GLY A 1 202 ? -14.398 -18.641 -4.898 1 93.56 202 GLY A O 1
ATOM 1518 N N . LYS A 1 203 ? -13.07 -20.438 -4.449 1 90.25 203 LYS A N 1
ATOM 1519 C CA . LYS A 1 203 ? -13.812 -20.734 -3.229 1 90.25 203 LYS A CA 1
ATOM 1520 C C . LYS A 1 203 ? -13.578 -19.672 -2.164 1 90.25 203 LYS A C 1
ATOM 1522 O O . LYS A 1 203 ? -14.438 -19.438 -1.312 1 90.25 203 LYS A O 1
ATOM 1527 N N . GLY A 1 204 ? -12.422 -19.109 -2.268 1 92 204 GLY A N 1
ATOM 1528 C CA . GLY A 1 204 ? -12.094 -17.938 -1.475 1 92 204 GLY A CA 1
ATOM 1529 C C . GLY A 1 204 ? -11.75 -16.719 -2.318 1 92 204 GLY A C 1
ATOM 1530 O O . GLY A 1 204 ? -11.672 -16.812 -3.545 1 92 204 GLY A O 1
ATOM 1531 N N . ILE A 1 205 ? -11.703 -15.641 -1.682 1 96 205 ILE A N 1
ATOM 1532 C CA . ILE A 1 205 ? -11.328 -14.383 -2.33 1 96 205 ILE A CA 1
ATOM 1533 C C . ILE 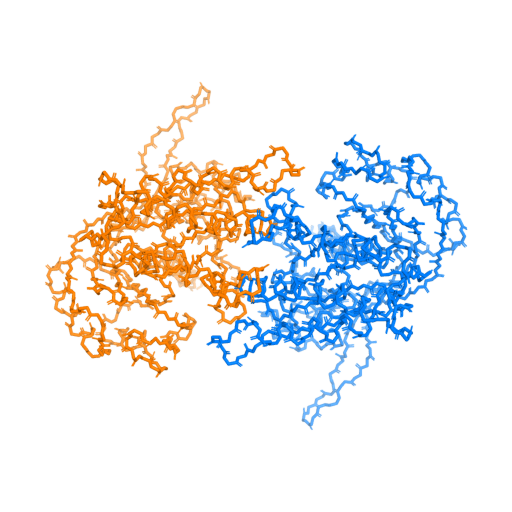A 1 205 ? -10.164 -13.742 -1.575 1 96 205 ILE A C 1
ATOM 1535 O O . ILE A 1 205 ? -10.172 -13.688 -0.343 1 96 205 ILE A O 1
ATOM 1539 N N . GLY A 1 206 ? -9.094 -13.359 -2.232 1 96.62 206 GLY A N 1
ATOM 1540 C CA . GLY A 1 206 ? -7.953 -12.656 -1.679 1 96.62 206 GLY A CA 1
ATOM 1541 C C . GLY A 1 206 ? -7.289 -11.719 -2.674 1 96.62 206 GLY A C 1
ATOM 1542 O O . GLY A 1 206 ? -7.848 -11.438 -3.734 1 96.62 206 GLY A O 1
ATOM 1543 N N . ALA A 1 207 ? -6.148 -11.219 -2.289 1 98.31 207 ALA A N 1
ATOM 1544 C CA . ALA A 1 207 ? -5.41 -10.367 -3.219 1 98.31 207 ALA A CA 1
ATOM 1545 C C . ALA A 1 207 ? -3.936 -10.289 -2.836 1 98.31 207 ALA A C 1
ATOM 1547 O O . ALA A 1 207 ? -3.592 -10.312 -1.651 1 98.31 207 ALA A O 1
ATOM 1548 N N . GLY A 1 208 ? -3.127 -10.352 -3.807 1 98.56 208 GLY A N 1
ATOM 1549 C CA . GLY A 1 208 ? -1.751 -9.898 -3.682 1 98.56 208 GLY A CA 1
ATOM 1550 C C . GLY A 1 208 ? -1.554 -8.461 -4.133 1 98.56 208 GLY A C 1
ATOM 1551 O O . GLY A 1 208 ? -2.129 -8.031 -5.137 1 98.56 208 GLY A O 1
ATOM 1552 N N . ILE A 1 209 ? -0.806 -7.738 -3.346 1 98.69 209 ILE A N 1
ATOM 1553 C CA . ILE A 1 209 ? -0.604 -6.32 -3.621 1 98.69 209 ILE A CA 1
ATOM 1554 C C . ILE A 1 209 ? 0.839 -6.078 -4.059 1 98.69 209 ILE A C 1
ATOM 1556 O O . ILE A 1 209 ? 1.777 -6.496 -3.375 1 98.69 209 ILE A O 1
ATOM 1560 N N . ILE A 1 210 ? 0.983 -5.457 -5.211 1 98.12 210 ILE A N 1
ATOM 1561 C CA . ILE A 1 210 ? 2.291 -5.047 -5.711 1 98.12 210 ILE A CA 1
ATOM 1562 C C . ILE A 1 210 ? 2.41 -3.527 -5.66 1 98.12 210 ILE A C 1
ATOM 1564 O O . ILE A 1 210 ? 1.569 -2.812 -6.211 1 98.12 210 ILE A O 1
ATOM 1568 N N . LEU A 1 211 ? 3.352 -3.041 -4.965 1 97.44 211 LEU A N 1
ATOM 1569 C CA . LEU A 1 211 ? 3.672 -1.62 -4.887 1 97.44 211 LEU A CA 1
ATOM 1570 C C . LEU A 1 211 ? 5.121 -1.366 -5.293 1 97.44 211 LEU A C 1
ATOM 1572 O O . LEU A 1 211 ? 6.039 -1.969 -4.734 1 97.44 211 LEU A O 1
ATOM 1576 N N . ASP A 1 212 ? 5.348 -0.504 -6.258 1 93.06 212 ASP A N 1
ATOM 1577 C CA . ASP A 1 212 ? 6.672 -0.222 -6.805 1 93.06 212 ASP A CA 1
ATOM 1578 C C . ASP A 1 212 ? 7.395 -1.511 -7.191 1 93.06 212 ASP A C 1
ATOM 1580 O O . ASP A 1 212 ? 8.555 -1.711 -6.828 1 93.06 212 ASP A O 1
ATOM 1584 N N . ARG A 1 213 ? 6.641 -2.424 -7.73 1 92.44 213 ARG A N 1
ATOM 1585 C CA . ARG A 1 213 ? 7.109 -3.691 -8.281 1 92.44 213 ARG A CA 1
ATOM 1586 C C . ARG A 1 213 ? 7.664 -4.594 -7.188 1 92.44 213 ARG A C 1
ATOM 1588 O O . ARG A 1 213 ? 8.609 -5.352 -7.418 1 92.44 213 ARG A O 1
ATOM 1595 N N . GLN A 1 214 ? 7.199 -4.41 -6.051 1 93.75 214 GLN A N 1
ATOM 1596 C CA . GLN A 1 214 ? 7.496 -5.289 -4.922 1 93.75 214 GLN A CA 1
ATOM 1597 C C . GLN A 1 214 ? 6.211 -5.785 -4.262 1 93.75 214 GLN A C 1
ATOM 1599 O O . GLN A 1 214 ? 5.246 -5.031 -4.125 1 93.75 214 GLN A O 1
ATOM 1604 N N . LEU A 1 215 ? 6.289 -7.004 -3.867 1 97.19 215 LEU A N 1
ATOM 1605 C CA . LEU A 1 215 ? 5.152 -7.547 -3.133 1 97.19 215 LEU A CA 1
ATOM 1606 C C . LEU A 1 215 ? 4.996 -6.855 -1.782 1 97.19 215 LEU A C 1
ATOM 1608 O O . LEU A 1 215 ? 5.969 -6.711 -1.039 1 97.19 215 LEU A O 1
ATOM 1612 N N . TYR A 1 216 ? 3.861 -6.398 -1.557 1 97.94 216 TYR A N 1
ATOM 1613 C CA . TYR A 1 216 ? 3.535 -5.793 -0.27 1 97.94 216 TYR A CA 1
ATOM 1614 C C . TYR A 1 216 ? 2.77 -6.77 0.614 1 97.94 216 TYR A C 1
ATOM 1616 O O . TYR A 1 216 ? 1.629 -7.129 0.312 1 97.94 216 TYR A O 1
ATOM 1624 N N . ARG A 1 217 ? 3.328 -7.141 1.72 1 96.94 217 ARG A N 1
ATOM 1625 C CA . ARG A 1 217 ? 2.752 -8.188 2.555 1 96.94 217 ARG A CA 1
ATOM 1626 C C . ARG A 1 217 ? 2.012 -7.598 3.748 1 96.94 217 ARG A C 1
ATOM 1628 O O . ARG A 1 217 ? 1.19 -8.273 4.375 1 96.94 217 ARG A O 1
ATOM 1635 N N . GLY A 1 218 ? 2.314 -6.309 4.078 1 96.06 218 GLY A N 1
ATOM 1636 C CA . GLY A 1 218 ? 1.788 -5.715 5.297 1 96.06 218 GLY A CA 1
ATOM 1637 C C . GLY A 1 218 ? 2.6 -6.062 6.531 1 96.06 218 GLY A C 1
ATOM 1638 O O . GLY A 1 218 ? 3.613 -6.758 6.438 1 96.06 218 GLY A O 1
ATOM 1639 N N . ARG A 1 219 ? 2.201 -5.551 7.621 1 92.62 219 ARG A N 1
ATOM 1640 C CA . ARG A 1 219 ? 2.934 -5.688 8.875 1 92.62 219 ARG A CA 1
ATOM 1641 C C . ARG A 1 219 ? 2.963 -7.141 9.336 1 92.62 219 ARG A C 1
ATOM 1643 O O . ARG A 1 219 ? 3.998 -7.637 9.781 1 92.62 219 ARG A O 1
ATOM 1650 N N . HIS A 1 220 ? 1.865 -7.836 9.172 1 91 220 HIS A N 1
ATOM 1651 C CA . HIS A 1 220 ? 1.744 -9.188 9.719 1 91 220 HIS A CA 1
ATOM 1652 C C . HIS A 1 220 ? 1.618 -10.219 8.602 1 91 220 HIS A C 1
ATOM 1654 O O . HIS A 1 220 ? 1.312 -11.383 8.859 1 91 220 HIS A O 1
ATOM 1660 N N . GLY A 1 221 ? 1.769 -9.734 7.41 1 92.94 221 GLY A N 1
ATOM 1661 C CA . GLY A 1 221 ? 1.679 -10.641 6.277 1 92.94 221 GLY A CA 1
ATOM 1662 C C . GLY A 1 221 ? 0.253 -10.883 5.816 1 92.94 221 GLY A C 1
ATOM 1663 O O . GLY A 1 221 ? -0.02 -11.844 5.102 1 92.94 221 GLY A O 1
ATOM 1664 N N . THR A 1 222 ? -0.673 -10.008 6.207 1 94.69 222 THR A N 1
ATOM 1665 C CA . THR A 1 222 ? -2.078 -10.281 5.922 1 94.69 222 THR A CA 1
ATOM 1666 C C . THR A 1 222 ? -2.648 -9.242 4.965 1 94.69 222 THR A C 1
ATOM 1668 O O . THR A 1 222 ? -3.861 -9.188 4.75 1 94.69 222 THR A O 1
ATOM 1671 N N . ALA A 1 223 ? -1.783 -8.367 4.398 1 97.06 223 ALA A N 1
ATOM 1672 C CA . ALA A 1 223 ? -2.281 -7.414 3.408 1 97.06 223 ALA A CA 1
ATOM 1673 C C . ALA A 1 223 ? -2.998 -8.133 2.27 1 97.06 223 ALA A C 1
ATOM 1675 O O . ALA A 1 223 ? -2.52 -9.156 1.772 1 97.06 223 ALA A O 1
ATOM 1676 N N . GLY A 1 224 ? -4.18 -7.652 1.893 1 96.88 224 GLY A N 1
ATOM 1677 C CA . GLY A 1 224 ? -4.887 -8.211 0.75 1 96.88 224 GLY A CA 1
ATOM 1678 C C . GLY A 1 224 ? -5.875 -9.297 1.128 1 96.88 224 GLY A C 1
ATOM 1679 O O . GLY A 1 224 ? -6.434 -9.969 0.257 1 96.88 224 GLY A O 1
ATOM 1680 N N . GLU A 1 225 ? -6.137 -9.477 2.43 1 95.31 225 GLU A N 1
ATOM 1681 C CA . GLU A 1 225 ? -7.16 -10.422 2.865 1 95.31 225 GLU A CA 1
ATOM 1682 C C . GLU A 1 225 ? -8.562 -9.859 2.652 1 95.31 225 GLU A C 1
ATOM 1684 O O . GLU A 1 225 ? -9.375 -9.844 3.576 1 95.31 225 GLU A O 1
ATOM 1689 N N . ILE A 1 226 ? -8.922 -9.609 1.44 1 94.88 226 ILE A N 1
ATOM 1690 C CA . ILE A 1 226 ? -10.102 -8.812 1.103 1 94.88 226 ILE A CA 1
ATOM 1691 C C . ILE A 1 226 ? -11.344 -9.695 1.156 1 94.88 226 ILE A C 1
ATOM 1693 O O . ILE A 1 226 ? -12.469 -9.188 1.154 1 94.88 226 ILE A O 1
ATOM 1697 N N . GLY A 1 227 ? -11.164 -10.977 1.14 1 95.19 227 GLY A N 1
ATOM 1698 C CA . GLY A 1 227 ? -12.312 -11.852 1.334 1 95.19 227 GLY A CA 1
ATOM 1699 C C . GLY A 1 227 ? -13.008 -11.641 2.666 1 95.19 227 GLY A C 1
ATOM 1700 O O . GLY A 1 227 ? -14.203 -11.906 2.797 1 95.19 227 GLY A O 1
ATOM 1701 N N . ASN A 1 228 ? -12.281 -11.094 3.594 1 92.56 228 ASN A N 1
ATOM 1702 C CA . ASN A 1 228 ? -12.773 -10.891 4.953 1 92.56 228 ASN A CA 1
ATOM 1703 C C . ASN A 1 228 ? -13.375 -9.492 5.129 1 92.56 228 ASN A C 1
ATOM 1705 O O . ASN A 1 228 ? -13.883 -9.164 6.203 1 92.56 228 ASN A O 1
ATOM 1709 N N . VAL A 1 229 ? -13.32 -8.719 4.141 1 91.19 229 VAL A N 1
ATOM 1710 C CA . VAL A 1 229 ? -13.859 -7.363 4.266 1 91.19 229 VAL A CA 1
ATOM 1711 C C . VAL A 1 229 ? -15.375 -7.426 4.441 1 91.19 229 VAL A C 1
ATOM 1713 O O . VAL A 1 229 ? -16.047 -8.227 3.795 1 91.19 229 VAL A O 1
ATOM 1716 N N . LEU A 1 230 ? -15.828 -6.551 5.293 1 86.88 230 LEU A N 1
ATOM 1717 C CA . LEU A 1 230 ? -17.25 -6.504 5.633 1 86.88 230 LEU A CA 1
ATOM 1718 C C . LEU A 1 230 ? -18.031 -5.68 4.617 1 86.88 230 LEU A C 1
ATOM 1720 O O . LEU A 1 230 ? -17.531 -4.652 4.141 1 86.88 230 LEU A O 1
ATOM 1724 N N . LEU A 1 231 ? -19.266 -6.238 4.508 1 88.56 231 LEU A N 1
ATOM 1725 C CA . LEU A 1 231 ? -20.188 -5.477 3.678 1 88.56 231 LEU A CA 1
ATOM 1726 C C . LEU A 1 231 ? -20.844 -4.363 4.484 1 88.56 231 LEU A C 1
ATOM 1728 O O . LEU A 1 231 ? -21.062 -4.508 5.691 1 88.56 231 LEU A O 1
ATOM 1732 N N . SER A 1 232 ? -20.766 -3.133 4.145 1 80 232 SER A N 1
ATOM 1733 C CA . SER A 1 232 ? -21.297 -1.986 4.879 1 80 232 SER A CA 1
ATOM 1734 C C . SER A 1 232 ? -22.812 -1.936 4.809 1 80 232 SER A C 1
ATOM 1736 O O . SER A 1 232 ? -23.406 -0.86 4.656 1 80 232 SER A O 1
ATOM 1738 N N . ASP A 1 233 ? -23.422 -3.146 4.918 1 78.69 233 ASP A N 1
ATOM 1739 C CA . ASP A 1 233 ? -24.875 -3.164 4.797 1 78.69 233 ASP A CA 1
ATOM 1740 C C . ASP A 1 233 ? -25.531 -3.617 6.102 1 78.69 233 ASP A C 1
ATOM 1742 O O . ASP A 1 233 ? -26.734 -3.854 6.148 1 78.69 233 ASP A O 1
ATOM 1746 N N . GLY A 1 234 ? -24.734 -3.801 7.141 1 79.56 234 GLY A N 1
ATOM 1747 C CA . GLY A 1 234 ? -25.25 -4.148 8.453 1 79.56 234 GLY A CA 1
ATOM 1748 C C . GLY A 1 234 ? -25.469 -5.641 8.633 1 79.56 234 GLY A C 1
ATOM 1749 O O . GLY A 1 234 ? -25.797 -6.102 9.727 1 79.56 234 GLY A O 1
ATOM 1750 N N . SER A 1 235 ? -25.219 -6.496 7.648 1 82.44 235 SER A N 1
ATOM 1751 C CA . SER A 1 235 ? -25.484 -7.934 7.695 1 82.44 235 SER A CA 1
ATOM 1752 C C . SER A 1 235 ? -24.391 -8.664 8.477 1 82.44 235 SER A C 1
ATOM 1754 O O . SER A 1 235 ? -24.594 -9.797 8.922 1 82.44 235 SER A O 1
ATOM 1756 N N . GLY A 1 236 ? -23.25 -8 8.539 1 87.38 236 GLY A N 1
ATOM 1757 C CA . GLY A 1 236 ? -22.094 -8.68 9.133 1 87.38 236 GLY A CA 1
ATOM 1758 C C . GLY A 1 236 ? -21.453 -9.695 8.211 1 87.38 236 GLY A C 1
ATOM 1759 O O . GLY A 1 236 ? -20.562 -10.43 8.617 1 87.38 236 GLY A O 1
ATOM 1760 N N . GLU A 1 237 ? -21.922 -9.695 6.988 1 93.19 237 GLU A N 1
ATOM 1761 C CA . GLU A 1 237 ? -21.375 -10.625 6.008 1 93.19 237 GLU A CA 1
ATOM 1762 C C . GLU A 1 237 ? -20.062 -10.094 5.426 1 93.19 237 GLU A C 1
ATOM 1764 O O . GLU A 1 237 ? -19.828 -8.883 5.414 1 93.19 237 GLU A O 1
ATOM 1769 N N . THR A 1 238 ? -19.266 -11.023 5.039 1 95.5 238 THR A N 1
ATOM 1770 C CA . THR A 1 238 ? -18.016 -10.68 4.379 1 95.5 238 THR A CA 1
ATOM 1771 C C . THR A 1 238 ? -18.141 -10.828 2.865 1 95.5 238 THR A C 1
ATOM 1773 O O . THR A 1 238 ? -19.094 -11.445 2.375 1 95.5 238 THR A O 1
ATOM 1776 N N . LEU A 1 239 ? -17.266 -10.219 2.154 1 96.5 239 LEU A N 1
ATOM 1777 C CA . LEU A 1 239 ? -17.25 -10.344 0.7 1 96.5 239 LEU A CA 1
ATOM 1778 C C . LEU A 1 239 ? -17.266 -11.812 0.282 1 96.5 239 LEU A C 1
ATOM 1780 O O . LEU A 1 239 ? -18.047 -12.211 -0.587 1 96.5 239 LEU A O 1
ATOM 1784 N N . GLU A 1 240 ? -16.469 -12.641 0.9 1 96.44 240 GLU A N 1
ATOM 1785 C CA . GLU A 1 240 ? -16.344 -14.047 0.553 1 96.44 240 GLU A CA 1
ATOM 1786 C C . GLU A 1 240 ? -17.641 -14.805 0.805 1 96.44 240 GLU A C 1
ATOM 1788 O O . GLU A 1 240 ? -18.031 -15.664 0.011 1 96.44 240 GLU A O 1
ATOM 1793 N N . SER A 1 241 ? -18.344 -14.469 1.839 1 96.12 241 SER A N 1
ATOM 1794 C CA . SER A 1 241 ? -19.547 -15.203 2.219 1 96.12 241 SER A CA 1
ATOM 1795 C C . SER A 1 241 ? -20.688 -14.914 1.252 1 96.12 241 SER A C 1
ATOM 1797 O O . SER A 1 241 ? -21.688 -15.641 1.239 1 96.12 241 SER A O 1
ATOM 1799 N N . VAL A 1 242 ? -20.484 -13.945 0.377 1 96 242 VAL A N 1
ATOM 1800 C CA . VAL A 1 242 ? -21.594 -13.578 -0.499 1 96 242 VAL A CA 1
ATOM 1801 C C . VAL A 1 242 ? -21.188 -13.773 -1.958 1 96 242 VAL A C 1
ATOM 1803 O O . VAL A 1 242 ? -22.016 -14.109 -2.803 1 96 242 VAL A O 1
ATOM 1806 N N . ALA A 1 243 ? -19.906 -13.578 -2.189 1 97.25 243 ALA A N 1
ATOM 1807 C CA . ALA A 1 243 ? -19.562 -13.406 -3.598 1 97.25 243 ALA A CA 1
ATOM 1808 C C . ALA A 1 243 ? -18.625 -14.516 -4.082 1 97.25 243 ALA A C 1
ATOM 1810 O O . ALA A 1 243 ? -18.359 -14.633 -5.277 1 97.25 243 ALA A O 1
ATOM 1811 N N . SER A 1 244 ? -18.141 -15.344 -3.229 1 96.88 244 SER A N 1
ATOM 1812 C CA . SER A 1 244 ? -17.234 -16.406 -3.654 1 96.88 244 SER A CA 1
ATOM 1813 C C . SER A 1 244 ? -17.969 -17.453 -4.488 1 96.88 244 SER A C 1
ATOM 1815 O O . SER A 1 244 ? -19.203 -17.484 -4.512 1 96.88 244 SER A O 1
ATOM 1817 N N . SER A 1 245 ? -17.172 -18.281 -5.215 1 95.94 245 SER A N 1
ATOM 1818 C CA . SER A 1 245 ? -17.797 -19.359 -5.984 1 95.94 245 SER A CA 1
ATOM 1819 C C . SER A 1 245 ? -18.578 -20.312 -5.078 1 95.94 245 SER A C 1
ATOM 1821 O O . SER A 1 245 ? -19.672 -20.75 -5.426 1 95.94 245 SER A O 1
ATOM 1823 N N . LYS A 1 246 ? -18.016 -20.609 -3.912 1 94.06 246 LYS A N 1
ATOM 1824 C CA . LYS A 1 246 ? -18.688 -21.438 -2.932 1 94.06 246 LYS A CA 1
ATOM 1825 C C . LYS A 1 246 ? -20.016 -20.828 -2.492 1 94.06 246 LYS A C 1
ATOM 1827 O O . LYS A 1 246 ? -21.031 -21.516 -2.406 1 94.06 246 LYS A O 1
ATOM 1832 N N . ALA A 1 247 ? -20.031 -19.562 -2.205 1 96.75 247 ALA A N 1
ATOM 1833 C CA . ALA A 1 247 ? -21.234 -18.859 -1.759 1 96.75 247 ALA A CA 1
ATOM 1834 C C . ALA A 1 247 ? -22.312 -18.875 -2.838 1 96.75 247 ALA A C 1
ATOM 1836 O O . ALA A 1 247 ? -23.484 -19.125 -2.551 1 96.75 247 ALA A O 1
ATOM 1837 N N . ILE A 1 248 ? -21.922 -18.656 -4.066 1 97.38 248 ILE A N 1
ATOM 1838 C CA . ILE A 1 248 ? -22.844 -18.609 -5.188 1 97.38 248 ILE A CA 1
ATOM 1839 C C . ILE A 1 248 ? -23.484 -19.984 -5.387 1 97.38 248 ILE A C 1
ATOM 1841 O O . ILE A 1 248 ? -24.703 -20.109 -5.484 1 97.38 248 ILE A O 1
ATOM 1845 N N . LEU A 1 249 ? -22.688 -21 -5.441 1 96 249 LEU A N 1
ATOM 1846 C CA . LEU A 1 249 ? -23.188 -22.344 -5.676 1 96 249 LEU A CA 1
ATOM 1847 C C . LEU A 1 249 ? -24.062 -22.812 -4.516 1 96 249 LEU A C 1
ATOM 1849 O O . LEU A 1 249 ? -25.047 -23.531 -4.719 1 96 249 LEU A O 1
ATOM 1853 N N . ARG A 1 250 ? -23.734 -22.438 -3.332 1 96.31 250 ARG A N 1
ATOM 1854 C CA . ARG A 1 250 ? -24.562 -22.75 -2.172 1 96.31 250 ARG A CA 1
ATOM 1855 C C . ARG A 1 250 ? -25.922 -22.078 -2.279 1 96.31 250 ARG A C 1
ATOM 1857 O O . ARG A 1 250 ? -26.953 -22.703 -1.985 1 96.31 250 ARG A O 1
ATOM 1864 N N . ALA A 1 251 ? -25.953 -20.844 -2.689 1 96.62 251 ALA A N 1
ATOM 1865 C CA . ALA A 1 251 ? -27.203 -20.109 -2.83 1 96.62 251 ALA A CA 1
ATOM 1866 C C . ALA A 1 251 ? -28.109 -20.75 -3.883 1 96.62 251 ALA A C 1
ATOM 1868 O O . ALA A 1 251 ? -29.328 -20.609 -3.824 1 96.62 251 ALA A O 1
ATOM 1869 N N . LEU A 1 252 ? -27.516 -21.453 -4.812 1 96.44 252 LEU A N 1
ATOM 1870 C CA . LEU A 1 252 ? -28.266 -22.031 -5.918 1 96.44 252 LEU A CA 1
ATOM 1871 C C . LEU A 1 252 ? -28.484 -23.531 -5.711 1 96.44 252 LEU A C 1
ATOM 1873 O O . LEU A 1 252 ? -28.906 -24.234 -6.633 1 96.44 252 LEU A O 1
ATOM 1877 N N . LYS A 1 253 ? -28.109 -23.906 -4.559 1 92.81 253 LYS A N 1
ATOM 1878 C CA . LYS A 1 253 ? -28.266 -25.328 -4.27 1 92.81 253 LYS A CA 1
ATOM 1879 C C . LYS A 1 253 ? -29.703 -25.766 -4.484 1 92.81 253 LYS A C 1
ATOM 1881 O O . LYS A 1 253 ? -30.641 -25.125 -4.004 1 92.81 253 LYS A O 1
ATOM 1886 N N . GLY A 1 254 ? -29.906 -26.906 -5.172 1 90.12 254 GLY A N 1
ATOM 1887 C CA . GLY A 1 254 ? -31.234 -27.422 -5.438 1 90.12 254 GLY A CA 1
ATOM 1888 C C . GLY A 1 254 ? -31.875 -26.812 -6.668 1 90.12 254 GLY A C 1
ATOM 1889 O O . GLY A 1 254 ? -32.875 -27.328 -7.168 1 90.12 254 GLY A O 1
ATOM 1890 N N . GLN A 1 255 ? -31.281 -25.75 -7.156 1 90.69 255 GLN A N 1
ATOM 1891 C CA . GLN A 1 255 ? -31.844 -25.062 -8.312 1 90.69 255 GLN A CA 1
ATOM 1892 C C . GLN A 1 255 ? -31.078 -25.406 -9.586 1 90.69 255 GLN A C 1
ATOM 1894 O O . GLN A 1 255 ? -31.609 -25.25 -10.688 1 90.69 255 GLN A O 1
ATOM 1899 N N . THR A 1 256 ? -29.875 -25.828 -9.398 1 89 256 THR A N 1
ATOM 1900 C CA . THR A 1 256 ? -29.047 -26.188 -10.547 1 89 256 THR A CA 1
ATOM 1901 C C . THR A 1 256 ? -28.141 -27.359 -10.219 1 89 256 THR A C 1
ATOM 1903 O O . THR A 1 256 ? -27.844 -27.609 -9.047 1 89 256 THR A O 1
ATOM 1906 N N . ALA A 1 257 ? -27.719 -28.031 -11.211 1 89.12 257 ALA A N 1
ATOM 1907 C CA . ALA A 1 257 ? -26.766 -29.125 -11.062 1 89.12 257 ALA A CA 1
ATOM 1908 C C . ALA A 1 257 ? -25.344 -28.656 -11.383 1 89.12 257 ALA A C 1
ATOM 1910 O O . ALA A 1 257 ? -24.391 -29.438 -11.281 1 89.12 257 ALA A O 1
ATOM 1911 N N . ALA A 1 258 ? -25.281 -27.406 -11.789 1 91.25 258 ALA A N 1
ATOM 1912 C CA . ALA A 1 258 ? -23.969 -26.875 -12.156 1 91.25 258 ALA A CA 1
ATOM 1913 C C . ALA A 1 258 ? -22.984 -27 -11 1 91.25 258 ALA A C 1
ATOM 1915 O O . ALA A 1 258 ? -23.312 -26.703 -9.852 1 91.25 258 ALA A O 1
ATOM 1916 N N . LYS A 1 259 ? -21.781 -27.422 -11.336 1 91.12 259 LYS A N 1
ATOM 1917 C CA . LYS A 1 259 ? -20.75 -27.594 -10.32 1 91.12 259 LYS A CA 1
ATOM 1918 C C . LYS A 1 259 ? -19.688 -26.5 -10.414 1 91.12 259 LYS A C 1
ATOM 1920 O O . LYS A 1 259 ? -18.812 -26.406 -9.555 1 91.12 259 LYS A O 1
ATOM 1925 N N . THR A 1 260 ? -19.719 -25.766 -11.516 1 93.62 260 THR A N 1
ATOM 1926 C CA . THR A 1 260 ? -18.797 -24.656 -11.734 1 93.62 260 THR A CA 1
ATOM 1927 C C . THR A 1 260 ? -19.562 -23.391 -12.133 1 93.62 260 T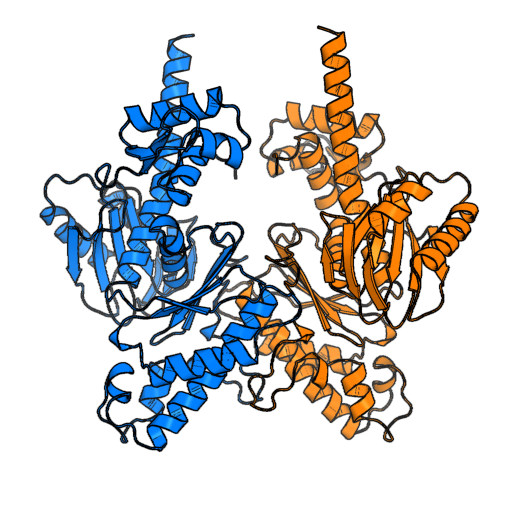HR A C 1
ATOM 1929 O O . THR A 1 260 ? -20.703 -23.469 -12.586 1 93.62 260 THR A O 1
ATOM 1932 N N . LEU A 1 261 ? -18.922 -22.281 -11.977 1 95.88 261 LEU A N 1
ATOM 1933 C CA . LEU A 1 261 ? -19.562 -21.016 -12.344 1 95.88 261 LEU A CA 1
ATOM 1934 C C . LEU A 1 261 ? -19.734 -20.906 -13.852 1 95.88 261 LEU A C 1
ATOM 1936 O O . LEU A 1 261 ? -20.75 -20.406 -14.336 1 95.88 261 LEU A O 1
ATOM 1940 N N . LEU A 1 262 ? -18.719 -21.391 -14.555 1 95.69 262 LEU A N 1
ATOM 1941 C CA . LEU A 1 262 ? -18.797 -21.359 -16.016 1 95.69 262 LEU A CA 1
ATOM 1942 C C . LEU A 1 262 ? -20.047 -22.094 -16.5 1 95.69 262 LEU A C 1
ATOM 1944 O O . LEU A 1 262 ? -20.688 -21.641 -17.453 1 95.69 262 LEU A O 1
ATOM 1948 N N . ALA A 1 263 ? -20.406 -23.156 -15.852 1 95.81 263 ALA A N 1
ATOM 1949 C CA . ALA A 1 263 ? -21.547 -23.969 -16.234 1 95.81 263 ALA A CA 1
ATOM 1950 C C . ALA A 1 263 ? -22.859 -23.219 -16.031 1 95.81 263 ALA A C 1
ATOM 1952 O O . ALA A 1 263 ? -23.859 -23.516 -16.672 1 95.81 263 ALA A O 1
ATOM 1953 N N . LEU A 1 264 ? -22.875 -22.25 -15.172 1 96 264 LEU A N 1
ATOM 1954 C CA . LEU A 1 264 ? -24.078 -21.469 -14.891 1 96 264 LEU A CA 1
ATOM 1955 C C . LEU A 1 264 ? -24.453 -20.609 -16.078 1 96 264 LEU A C 1
ATOM 1957 O O . LEU A 1 264 ? -25.594 -20.141 -16.172 1 96 264 LEU A O 1
ATOM 1961 N N . ASP A 1 265 ? -23.5 -20.391 -16.906 1 96.06 265 ASP A N 1
ATOM 1962 C CA . ASP A 1 265 ? -23.734 -19.5 -18.047 1 96.06 265 ASP A CA 1
ATOM 1963 C C . ASP A 1 265 ? -24.656 -20.156 -19.062 1 96.06 265 ASP A C 1
ATOM 1965 O O . ASP A 1 265 ? -25.266 -19.469 -19.891 1 96.06 265 ASP A O 1
ATOM 1969 N N . GLU A 1 266 ? -24.625 -21.484 -18.906 1 93.31 266 GLU A N 1
ATOM 1970 C CA . GLU A 1 266 ? -25.438 -22.219 -19.859 1 93.31 266 GLU A CA 1
ATOM 1971 C C . GLU A 1 266 ? -26.922 -22.156 -19.484 1 93.31 266 GLU A C 1
ATOM 1973 O O . GLU A 1 266 ? -27.344 -22.781 -18.516 1 93.31 266 GLU A O 1
ATOM 1978 N N . ARG A 1 267 ? -27.828 -21.344 -20.094 1 90.5 267 ARG A N 1
ATOM 1979 C CA . ARG A 1 267 ? -29.266 -21.156 -19.906 1 90.5 267 ARG A CA 1
ATOM 1980 C C . ARG A 1 267 ? -29.578 -20.781 -18.469 1 90.5 267 ARG A C 1
ATOM 1982 O O . ARG A 1 267 ? -30.312 -21.5 -17.781 1 90.5 267 ARG A O 1
ATOM 1989 N N . PRO A 1 268 ? -29.094 -19.844 -18.031 1 93.38 268 PRO A N 1
ATOM 1990 C CA . PRO A 1 268 ? -29.281 -19.438 -16.641 1 93.38 268 PRO A CA 1
ATOM 1991 C C . PRO A 1 268 ? -30.75 -19.141 -16.312 1 93.38 268 PRO A C 1
ATOM 1993 O O . PRO A 1 268 ? -31.438 -18.5 -17.109 1 93.38 268 PRO A O 1
ATOM 1996 N N . SER A 1 269 ? -31.281 -19.641 -15.195 1 95.56 269 SER A N 1
ATOM 1997 C CA . SER A 1 269 ? -32.594 -19.266 -14.688 1 95.56 269 SER A CA 1
ATOM 1998 C C . SER A 1 269 ? -32.594 -17.844 -14.148 1 95.56 269 SER A C 1
ATOM 2000 O O . SER A 1 269 ? -31.531 -17.25 -13.938 1 95.56 269 SER A O 1
ATOM 2002 N N . PRO A 1 270 ? -33.719 -17.297 -13.922 1 96.5 270 PRO A N 1
ATOM 2003 C CA . PRO A 1 270 ? -33.781 -15.969 -13.305 1 96.5 270 PRO A CA 1
ATOM 2004 C C . PRO A 1 270 ? -33.125 -15.922 -11.93 1 96.5 270 PRO A C 1
ATOM 2006 O O . PRO A 1 270 ? -32.5 -14.922 -11.578 1 96.5 270 PRO A O 1
ATOM 2009 N N . GLU A 1 271 ? -33.25 -17.016 -11.25 1 96.5 271 GLU A N 1
ATOM 2010 C CA . GLU A 1 271 ? -32.656 -17.094 -9.93 1 96.5 271 GLU A CA 1
ATOM 2011 C C . GLU A 1 271 ? -31.125 -17.094 -10.031 1 96.5 271 GLU A C 1
ATOM 2013 O O . GLU A 1 271 ? -30.453 -16.422 -9.25 1 96.5 271 GLU A O 1
ATOM 2018 N N . THR A 1 272 ? -30.641 -17.844 -10.953 1 97.06 272 THR A N 1
ATOM 2019 C CA . THR A 1 272 ? -29.203 -17.891 -11.188 1 97.06 272 THR A CA 1
ATOM 2020 C C . THR A 1 272 ? -28.688 -16.5 -11.547 1 97.06 272 THR A C 1
ATOM 2022 O O . THR A 1 272 ? -27.672 -16.047 -10.992 1 97.06 272 THR A O 1
ATOM 2025 N N . LEU A 1 273 ? -29.391 -15.797 -12.352 1 97.69 273 LEU A N 1
ATOM 2026 C CA . LEU A 1 273 ? -29 -14.453 -12.773 1 97.69 273 LEU A CA 1
ATOM 2027 C C . LEU A 1 273 ? -28.984 -13.5 -11.586 1 97.69 273 LEU A C 1
ATOM 2029 O O . LEU A 1 273 ? -28.062 -12.688 -11.445 1 97.69 273 LEU A O 1
ATOM 2033 N N . ALA A 1 274 ? -29.969 -13.641 -10.773 1 97.56 274 ALA A N 1
ATOM 2034 C CA . ALA A 1 274 ? -30.062 -12.766 -9.609 1 97.56 274 ALA A CA 1
ATOM 2035 C C . ALA A 1 274 ? -28.906 -12.984 -8.656 1 97.56 274 ALA A C 1
ATOM 2037 O O . ALA A 1 274 ? -28.328 -12.023 -8.141 1 97.56 274 ALA A O 1
ATOM 2038 N N . VAL A 1 275 ? -28.547 -14.227 -8.406 1 97.5 275 VAL A N 1
ATOM 2039 C CA . VAL A 1 275 ? -27.469 -14.57 -7.492 1 97.5 275 VAL A CA 1
ATOM 2040 C C . VAL A 1 275 ? -26.141 -14.086 -8.055 1 97.5 275 VAL A C 1
ATOM 2042 O O . VAL A 1 275 ? -25.328 -13.5 -7.332 1 97.5 275 VAL A O 1
ATOM 2045 N N . LEU A 1 276 ? -25.938 -14.266 -9.352 1 97.75 276 LEU A N 1
ATOM 2046 C CA . LEU A 1 276 ? -24.719 -13.82 -10.008 1 97.75 276 LEU A CA 1
ATOM 2047 C C . LEU A 1 276 ? -24.609 -12.305 -9.984 1 97.75 276 LEU A C 1
ATOM 2049 O O . LEU A 1 276 ? -23.531 -11.758 -9.727 1 97.75 276 LEU A O 1
ATOM 2053 N N . LYS A 1 277 ? -25.672 -11.641 -10.195 1 97.06 277 LYS A N 1
ATOM 2054 C CA . LYS A 1 277 ? -25.672 -10.18 -10.195 1 97.06 277 LYS A CA 1
ATOM 2055 C C . LYS A 1 277 ? -25.359 -9.633 -8.805 1 97.06 277 LYS A C 1
ATOM 2057 O O . LYS A 1 277 ? -24.594 -8.672 -8.672 1 97.06 277 LYS A O 1
ATOM 2062 N N . ASN A 1 278 ? -25.984 -10.242 -7.84 1 96.12 278 ASN A N 1
ATOM 2063 C CA . ASN A 1 278 ? -25.719 -9.828 -6.465 1 96.12 278 ASN A CA 1
ATOM 2064 C C . ASN A 1 278 ? -24.25 -10 -6.098 1 96.12 278 ASN A C 1
ATOM 2066 O O . ASN A 1 278 ? -23.641 -9.094 -5.539 1 96.12 278 ASN A O 1
ATOM 2070 N N . ALA A 1 279 ? -23.688 -11.148 -6.387 1 97 279 ALA A N 1
ATOM 2071 C CA . ALA A 1 279 ? -22.281 -11.43 -6.129 1 97 279 ALA A CA 1
ATOM 2072 C C . ALA A 1 279 ? -21.375 -10.453 -6.875 1 97 279 ALA A C 1
ATOM 2074 O O . ALA A 1 279 ? -20.422 -9.922 -6.305 1 97 279 ALA A O 1
ATOM 2075 N N . ALA A 1 280 ? -21.719 -10.18 -8.102 1 97.38 280 ALA A N 1
ATOM 2076 C CA . ALA A 1 280 ? -20.938 -9.281 -8.945 1 97.38 280 ALA A CA 1
ATOM 2077 C C . ALA A 1 280 ? -20.953 -7.855 -8.406 1 97.38 280 ALA A C 1
ATOM 2079 O O . ALA A 1 280 ? -19.953 -7.141 -8.477 1 97.38 280 ALA A O 1
ATOM 2080 N N . GLN A 1 281 ? -22.109 -7.477 -7.914 1 96.12 281 GLN A N 1
ATOM 2081 C CA . GLN A 1 281 ? -22.234 -6.148 -7.324 1 96.12 281 GLN A CA 1
ATOM 2082 C C . GLN A 1 281 ? -21.25 -5.969 -6.164 1 96.12 281 GLN A C 1
ATOM 2084 O O . GLN A 1 281 ? -20.531 -4.977 -6.105 1 96.12 281 GLN A O 1
ATOM 2089 N N . HIS A 1 282 ? -21.203 -6.926 -5.289 1 96.19 282 HIS A N 1
ATOM 2090 C CA . HIS A 1 282 ? -20.344 -6.832 -4.125 1 96.19 282 HIS A CA 1
ATOM 2091 C C . HIS A 1 282 ? -18.875 -6.945 -4.523 1 96.19 282 HIS A C 1
ATOM 2093 O O . HIS A 1 282 ? -18.031 -6.207 -4.012 1 96.19 282 HIS A O 1
ATOM 2099 N N . LEU A 1 283 ? -18.594 -7.836 -5.418 1 97.19 283 LEU A N 1
ATOM 2100 C CA . LEU A 1 283 ? -17.219 -8.008 -5.887 1 97.19 283 LEU A CA 1
ATOM 2101 C C . LEU A 1 283 ? -16.734 -6.766 -6.621 1 97.19 283 LEU A C 1
ATOM 2103 O O . LEU A 1 283 ? -15.641 -6.27 -6.348 1 97.19 283 LEU A O 1
ATOM 2107 N N . GLY A 1 284 ? -17.562 -6.242 -7.551 1 97.06 284 GLY A N 1
ATOM 2108 C CA . GLY A 1 284 ? -17.203 -5.047 -8.305 1 97.06 284 GLY A CA 1
ATOM 2109 C C . GLY A 1 284 ? -16.969 -3.834 -7.422 1 97.06 284 GLY A C 1
ATOM 2110 O O . GLY A 1 284 ? -15.992 -3.105 -7.609 1 97.06 284 GLY A O 1
ATOM 2111 N N . VAL A 1 285 ? -17.828 -3.633 -6.457 1 96.31 285 VAL A N 1
ATOM 2112 C CA . VAL A 1 285 ? -17.703 -2.523 -5.52 1 96.31 285 VAL A CA 1
ATOM 2113 C C . VAL A 1 285 ? -16.422 -2.686 -4.699 1 96.31 285 VAL A C 1
ATOM 2115 O O . VAL A 1 285 ? -15.68 -1.72 -4.492 1 96.31 285 VAL A O 1
ATOM 2118 N N . SER A 1 286 ? -16.156 -3.906 -4.254 1 96.62 286 SER A N 1
ATOM 2119 C CA . SER A 1 286 ? -14.945 -4.164 -3.475 1 96.62 286 SER A CA 1
ATOM 2120 C C . SER A 1 286 ? -13.688 -3.836 -4.273 1 96.62 286 SER A C 1
ATOM 2122 O O . SER A 1 286 ? -12.758 -3.223 -3.752 1 96.62 286 SER A O 1
ATOM 2124 N N . LEU A 1 287 ? -13.664 -4.219 -5.512 1 97.81 287 LEU A N 1
ATOM 2125 C CA . LEU A 1 287 ? -12.516 -3.936 -6.371 1 97.81 287 LEU A CA 1
ATOM 2126 C C . LEU A 1 287 ? -12.375 -2.438 -6.613 1 97.81 287 LEU A C 1
ATOM 2128 O O . LEU A 1 287 ? -11.266 -1.906 -6.629 1 97.81 287 LEU A O 1
ATOM 2132 N N . ALA A 1 288 ? -13.492 -1.77 -6.797 1 96.88 288 ALA A N 1
ATOM 2133 C CA . ALA A 1 288 ? -13.469 -0.319 -6.969 1 96.88 288 ALA A CA 1
ATOM 2134 C C . ALA A 1 288 ? -12.938 0.371 -5.715 1 96.88 288 ALA A C 1
ATOM 2136 O O . ALA A 1 288 ? -12.164 1.326 -5.801 1 96.88 288 ALA A O 1
ATOM 2137 N N . ASN A 1 289 ? -13.375 -0.108 -4.566 1 96.81 289 ASN A N 1
ATOM 2138 C CA . ASN A 1 289 ? -12.914 0.454 -3.299 1 96.81 289 ASN A CA 1
ATOM 2139 C C . ASN A 1 289 ? -11.422 0.236 -3.098 1 96.81 289 ASN A C 1
ATOM 2141 O O . ASN A 1 289 ? -10.727 1.114 -2.588 1 96.81 289 ASN A O 1
ATOM 2145 N N . LEU A 1 290 ? -10.922 -0.922 -3.512 1 97.25 290 LEU A N 1
ATOM 2146 C CA . LEU A 1 290 ? -9.484 -1.181 -3.443 1 97.25 290 LEU A CA 1
ATOM 2147 C C . LEU A 1 290 ? -8.719 -0.238 -4.363 1 97.25 290 LEU A C 1
ATOM 2149 O O . LEU A 1 290 ? -7.645 0.252 -4.004 1 97.25 290 LEU A O 1
ATOM 2153 N N . ALA A 1 291 ? -9.289 -0.004 -5.527 1 97.19 291 ALA A N 1
ATOM 2154 C CA . ALA A 1 291 ? -8.672 0.936 -6.457 1 97.19 291 ALA A CA 1
ATOM 2155 C C . ALA A 1 291 ? -8.602 2.338 -5.859 1 97.19 291 ALA A C 1
ATOM 2157 O O . ALA A 1 291 ? -7.613 3.051 -6.047 1 97.19 291 ALA A O 1
ATOM 2158 N N . ALA A 1 292 ? -9.609 2.705 -5.152 1 96.19 292 ALA A N 1
ATOM 2159 C CA . ALA A 1 292 ? -9.617 4.012 -4.496 1 96.19 292 ALA A CA 1
ATOM 2160 C C . ALA A 1 292 ? -8.586 4.07 -3.371 1 96.19 292 ALA A C 1
ATOM 2162 O O . ALA A 1 292 ? -7.918 5.09 -3.184 1 96.19 292 ALA A O 1
ATOM 2163 N N . ALA A 1 293 ? -8.438 2.996 -2.648 1 97.19 293 ALA A N 1
ATOM 2164 C CA . ALA A 1 293 ? -7.52 2.939 -1.514 1 97.19 293 ALA A CA 1
ATOM 2165 C C . ALA A 1 293 ? -6.066 2.953 -1.983 1 97.19 293 ALA A C 1
ATOM 2167 O O . ALA A 1 293 ? -5.246 3.713 -1.462 1 97.19 293 ALA A O 1
ATOM 2168 N N . PHE A 1 294 ? -5.781 2.197 -3.074 1 98.12 294 PHE A N 1
ATOM 2169 C CA . PHE A 1 294 ? -4.391 1.972 -3.447 1 98.12 294 PHE A CA 1
ATOM 2170 C C . PHE A 1 294 ? -4 2.846 -4.633 1 98.12 294 PHE A C 1
ATOM 2172 O O . PHE A 1 294 ? -2.814 3.09 -4.867 1 98.12 294 PHE A O 1
ATOM 2179 N N . ASP A 1 295 ? -4.953 3.254 -5.48 1 97.62 295 ASP A N 1
ATOM 2180 C CA . ASP A 1 295 ? -4.668 3.975 -6.715 1 97.62 295 ASP A CA 1
ATOM 2181 C C . ASP A 1 295 ? -3.588 3.264 -7.527 1 97.62 295 ASP A C 1
ATOM 2183 O O . ASP A 1 295 ? -2.564 3.861 -7.871 1 97.62 295 ASP A O 1
ATOM 2187 N N . PRO A 1 296 ? -3.842 1.975 -7.836 1 98.12 296 PRO A N 1
ATOM 2188 C CA . PRO A 1 296 ? -2.84 1.202 -8.57 1 98.12 296 PRO A CA 1
ATOM 2189 C C . PRO A 1 296 ? -2.848 1.499 -10.07 1 98.12 296 PRO A C 1
ATOM 2191 O O . PRO A 1 296 ? -3.781 2.131 -10.57 1 98.12 296 PRO A O 1
ATOM 2194 N N . ASP A 1 297 ? -1.788 1.044 -10.781 1 97.94 297 ASP A N 1
ATOM 2195 C CA . ASP A 1 297 ? -1.763 1.117 -12.242 1 97.94 297 ASP A CA 1
ATOM 2196 C C . ASP A 1 297 ? -2.85 0.235 -12.852 1 97.94 297 ASP A C 1
ATOM 2198 O O . ASP A 1 297 ? -3.41 0.569 -13.898 1 97.94 297 ASP A O 1
ATOM 2202 N N . VAL A 1 298 ? -3.156 -0.872 -12.125 1 98.12 298 VAL A N 1
ATOM 2203 C CA . VAL A 1 298 ? -4.09 -1.843 -12.688 1 98.12 298 VAL A CA 1
ATOM 2204 C C . VAL A 1 298 ? -4.656 -2.723 -11.578 1 98.12 298 VAL A C 1
ATOM 2206 O O . VAL A 1 298 ? -3.984 -2.979 -10.578 1 98.12 298 VAL A O 1
ATOM 2209 N N . VAL A 1 299 ? -5.895 -3.143 -11.734 1 98.62 299 VAL A N 1
ATOM 2210 C CA . VAL A 1 299 ? -6.523 -4.184 -10.93 1 98.62 299 VAL A CA 1
ATOM 2211 C C . VAL A 1 299 ? -6.754 -5.43 -11.781 1 98.62 299 VAL A C 1
ATOM 2213 O O . VAL A 1 299 ? -7.32 -5.352 -12.867 1 98.62 299 VAL A O 1
ATOM 2216 N N . TYR A 1 300 ? -6.254 -6.539 -11.297 1 98.62 300 TYR A N 1
ATOM 2217 C CA . TYR A 1 300 ? -6.523 -7.828 -11.93 1 98.62 300 TYR A CA 1
ATOM 2218 C C . TYR A 1 300 ? -7.527 -8.633 -11.117 1 98.62 300 TYR A C 1
ATOM 2220 O O . TYR A 1 300 ? -7.527 -8.578 -9.883 1 98.62 300 TYR A O 1
ATOM 2228 N N . LEU A 1 301 ? -8.352 -9.32 -11.766 1 98.62 301 LEU A N 1
ATOM 2229 C CA . LEU A 1 301 ? -9.133 -10.406 -11.195 1 98.62 301 LEU A CA 1
ATOM 2230 C C . LEU A 1 301 ? -8.75 -11.742 -11.812 1 98.62 301 LEU A C 1
ATOM 2232 O O . LEU A 1 301 ? -9.008 -11.977 -13 1 98.62 301 LEU A O 1
ATOM 2236 N N . ALA A 1 302 ? -8.109 -12.531 -11.016 1 98.06 302 ALA A N 1
ATOM 2237 C CA . ALA A 1 302 ? -7.559 -13.797 -11.492 1 98.06 302 ALA A CA 1
ATOM 2238 C C . ALA A 1 302 ? -8.398 -14.977 -11 1 98.06 302 ALA A C 1
ATOM 2240 O O . ALA A 1 302 ? -8.812 -15.016 -9.836 1 98.06 302 ALA A O 1
ATOM 2241 N N . MET A 1 303 ? -8.664 -15.883 -11.883 1 97 303 MET A N 1
ATOM 2242 C CA . MET A 1 303 ? -9.398 -17.094 -11.555 1 97 303 MET A CA 1
ATOM 2243 C C . MET A 1 303 ? -9.094 -18.203 -12.555 1 97 303 MET A C 1
ATOM 2245 O O . MET A 1 303 ? -8.578 -17.953 -13.641 1 97 303 MET A O 1
ATOM 2249 N N . GLU A 1 304 ? -9.344 -19.453 -12.133 1 95.44 304 GLU A N 1
ATOM 2250 C CA . GLU A 1 304 ? -9.25 -20.562 -13.078 1 95.44 304 GLU A CA 1
ATOM 2251 C C . GLU A 1 304 ? -10.367 -20.5 -14.117 1 95.44 304 GLU A C 1
ATOM 2253 O O . GLU A 1 304 ? -11.445 -19.969 -13.844 1 95.44 304 GLU A O 1
ATOM 2258 N N . PRO A 1 305 ? -10.156 -21.109 -15.25 1 95.75 305 PRO A N 1
ATOM 2259 C CA . PRO A 1 305 ? -11.102 -20.984 -16.359 1 95.75 305 PRO A CA 1
ATOM 2260 C C . PRO A 1 305 ? -12.508 -21.469 -15.992 1 95.75 305 PRO A C 1
ATOM 2262 O O . PRO A 1 305 ? -13.5 -20.859 -16.391 1 95.75 305 PRO A O 1
ATOM 2265 N N . HIS A 1 306 ? -12.656 -22.5 -15.203 1 93.75 306 HIS A N 1
ATOM 2266 C CA . HIS A 1 306 ? -13.961 -23.062 -14.891 1 93.75 306 HIS A CA 1
ATOM 2267 C C . HIS A 1 306 ? -14.75 -22.156 -13.961 1 93.75 306 HIS A C 1
ATOM 2269 O O . HIS A 1 306 ? -15.961 -22.344 -13.789 1 93.75 306 HIS A O 1
ATOM 2275 N N . MET A 1 307 ? -14.117 -21.156 -13.414 1 93.88 307 MET A N 1
ATOM 2276 C CA . MET A 1 307 ? -14.773 -20.172 -12.555 1 93.88 307 MET A CA 1
ATOM 2277 C C . MET A 1 307 ? -15.141 -18.922 -13.344 1 93.88 307 MET A C 1
ATOM 2279 O O . MET A 1 307 ? -15.82 -18.031 -12.82 1 93.88 307 MET A O 1
ATOM 2283 N N . ALA A 1 308 ? -14.75 -18.828 -14.555 1 95.38 308 ALA A N 1
ATOM 2284 C CA . ALA A 1 308 ? -14.875 -17.594 -15.344 1 95.38 308 ALA A CA 1
ATOM 2285 C C . ALA A 1 308 ? -16.234 -17.531 -16.031 1 95.38 308 ALA A C 1
ATOM 2287 O O . ALA A 1 308 ? -16.328 -17.578 -17.25 1 95.38 308 ALA A O 1
ATOM 2288 N N . SER A 1 309 ? -17.297 -17.359 -15.266 1 97 309 SER A N 1
ATOM 2289 C CA . SER A 1 309 ? -18.625 -17.062 -15.797 1 97 309 SER A CA 1
ATOM 2290 C C . SER A 1 309 ? -18.641 -15.727 -16.531 1 97 309 SER A C 1
ATOM 2292 O O . SER A 1 309 ? -18.297 -14.688 -15.961 1 97 309 SER A O 1
ATOM 2294 N N . ARG A 1 310 ? -19.078 -15.742 -17.734 1 97.12 310 ARG A N 1
ATOM 2295 C CA . ARG A 1 310 ? -19.141 -14.516 -18.531 1 97.12 310 ARG A CA 1
ATOM 2296 C C . ARG A 1 310 ? -20.141 -13.531 -17.938 1 97.12 310 ARG A C 1
ATOM 2298 O O . ARG A 1 310 ? -19.891 -12.32 -17.938 1 97.12 310 ARG A O 1
ATOM 2305 N N . ILE A 1 311 ? -21.188 -14.07 -17.469 1 97.69 311 ILE A N 1
ATOM 2306 C CA . ILE A 1 311 ? -22.219 -13.234 -16.859 1 97.69 311 ILE A CA 1
ATOM 2307 C C . ILE A 1 311 ? -21.641 -12.516 -15.641 1 97.69 311 ILE A C 1
ATOM 2309 O O . ILE A 1 311 ? -21.797 -11.305 -15.5 1 97.69 311 ILE A O 1
ATOM 2313 N N . LEU A 1 312 ? -21 -13.227 -14.797 1 98.12 312 LEU A N 1
ATOM 2314 C CA . LEU A 1 312 ? -20.391 -12.656 -13.602 1 98.12 312 LEU A CA 1
ATOM 2315 C C . LEU A 1 312 ? -19.359 -11.594 -13.969 1 98.12 312 LEU A C 1
ATOM 2317 O O . LEU A 1 312 ? -19.391 -10.484 -13.43 1 98.12 312 LEU A O 1
ATOM 2321 N N . LEU A 1 313 ? -18.469 -11.922 -14.914 1 98.31 313 LEU A N 1
ATOM 2322 C CA . LEU A 1 313 ? -17.359 -11.039 -15.273 1 98.31 313 LEU A CA 1
ATOM 2323 C C . LEU A 1 313 ? -17.875 -9.766 -15.938 1 98.31 313 LEU A C 1
ATOM 2325 O O . LEU A 1 313 ? -17.359 -8.68 -15.68 1 98.31 313 LEU A O 1
ATOM 2329 N N . ASP A 1 314 ? -18.875 -9.906 -16.75 1 98.38 314 ASP A N 1
ATOM 2330 C CA . ASP A 1 314 ? -19.484 -8.734 -17.391 1 98.38 314 ASP A CA 1
ATOM 2331 C C . ASP A 1 314 ? -20.094 -7.805 -16.359 1 98.38 314 ASP A C 1
ATOM 2333 O O . ASP A 1 314 ? -19.922 -6.586 -16.422 1 98.38 314 ASP A O 1
ATOM 2337 N N . GLU A 1 315 ? -20.828 -8.406 -15.445 1 98.12 315 GLU A N 1
ATOM 2338 C CA . GLU A 1 315 ? -21.469 -7.617 -14.406 1 98.12 315 GLU A CA 1
ATOM 2339 C C . GLU A 1 315 ? -20.438 -6.945 -13.508 1 98.12 315 GLU A C 1
ATOM 2341 O O . GLU A 1 315 ? -20.594 -5.781 -13.133 1 98.12 315 GLU A O 1
ATOM 2346 N N . VAL A 1 316 ? -19.391 -7.633 -13.125 1 98.38 316 VAL A N 1
ATOM 2347 C CA . VAL A 1 316 ? -18.328 -7.074 -12.312 1 98.38 316 VAL A CA 1
ATOM 2348 C C . VAL A 1 316 ? -17.688 -5.887 -13.031 1 98.38 316 VAL A C 1
ATOM 2350 O O . VAL A 1 316 ? -17.422 -4.852 -12.414 1 98.38 316 VAL A O 1
ATOM 2353 N N . THR A 1 317 ? -17.453 -6.039 -14.328 1 98.56 317 THR A N 1
ATOM 2354 C CA . THR A 1 317 ? -16.844 -4.984 -15.141 1 98.56 317 THR A CA 1
ATOM 2355 C C . THR A 1 317 ? -17.719 -3.732 -15.125 1 98.56 317 THR A C 1
ATOM 2357 O O . THR A 1 317 ? -17.219 -2.623 -14.938 1 98.56 317 THR A O 1
ATOM 2360 N N . GLN A 1 318 ? -18.953 -3.932 -15.297 1 97.88 318 GLN A N 1
ATOM 2361 C CA . GLN A 1 318 ? -19.891 -2.809 -15.32 1 97.88 318 GLN A CA 1
ATOM 2362 C C . GLN A 1 318 ? -19.906 -2.08 -13.984 1 97.88 318 GLN A C 1
ATOM 2364 O O . GLN A 1 318 ? -19.859 -0.85 -13.938 1 97.88 318 GLN A O 1
ATOM 2369 N N . VAL A 1 319 ? -20.016 -2.861 -12.938 1 96.62 319 VAL A N 1
ATOM 2370 C CA . VAL A 1 319 ? -20.062 -2.281 -11.602 1 96.62 319 VAL A CA 1
ATOM 2371 C C . VAL A 1 319 ? -18.766 -1.526 -11.328 1 96.62 319 VAL A C 1
ATOM 2373 O O . VAL A 1 319 ? -18.781 -0.376 -10.883 1 96.62 319 VAL A O 1
ATOM 2376 N N . PHE A 1 320 ? -17.609 -2.109 -11.617 1 97.69 320 PHE A N 1
ATOM 2377 C CA . PHE A 1 320 ? -16.312 -1.501 -11.398 1 97.69 320 PHE A CA 1
ATOM 2378 C C . PHE A 1 320 ? -16.172 -0.199 -12.18 1 97.69 320 PHE A C 1
ATOM 2380 O O . PHE A 1 320 ? -15.75 0.821 -11.633 1 97.69 320 PHE A O 1
ATOM 2387 N N . GLN A 1 321 ? -16.562 -0.212 -13.445 1 96.38 321 GLN A N 1
ATOM 2388 C CA . GLN A 1 321 ? -16.453 0.963 -14.305 1 96.38 321 GLN A CA 1
ATOM 2389 C C . GLN A 1 321 ? -17.359 2.088 -13.805 1 96.38 321 GLN A C 1
ATOM 2391 O O . GLN A 1 321 ? -17 3.262 -13.867 1 96.38 321 GLN A O 1
ATOM 2396 N N . THR A 1 322 ? -18.469 1.679 -13.32 1 94.69 322 THR A N 1
ATOM 2397 C CA . THR A 1 322 ? -19.422 2.662 -12.828 1 94.69 322 THR A CA 1
ATOM 2398 C C . THR A 1 322 ? -18.891 3.342 -11.562 1 94.69 322 THR A C 1
ATOM 2400 O O . THR A 1 322 ? -19.016 4.562 -11.414 1 94.69 322 THR A O 1
ATOM 2403 N N . TYR A 1 323 ? -18.203 2.572 -10.719 1 93.06 323 TYR A N 1
ATOM 2404 C CA . TYR A 1 323 ? -18.016 3.074 -9.359 1 93.06 323 TYR A CA 1
ATOM 2405 C C . TYR A 1 323 ? -16.531 3.377 -9.102 1 93.06 323 TYR A C 1
ATOM 2407 O O . TYR A 1 323 ? -16.188 3.959 -8.078 1 93.06 323 TYR A O 1
ATOM 2415 N N . ARG A 1 324 ? -15.672 2.975 -9.969 1 92.38 324 ARG A N 1
ATOM 2416 C CA . ARG A 1 324 ? -14.258 3.293 -9.758 1 92.38 324 ARG A CA 1
ATOM 2417 C C . ARG A 1 324 ? -14.055 4.797 -9.617 1 92.38 324 ARG A C 1
ATOM 2419 O O . ARG A 1 324 ? -14.844 5.59 -10.141 1 92.38 324 ARG A O 1
ATOM 2426 N N . LEU A 1 325 ? -13.039 5.18 -8.891 1 91 325 LEU A N 1
ATOM 2427 C CA . LEU A 1 325 ? -12.711 6.574 -8.625 1 91 325 LEU A CA 1
ATOM 2428 C C . LEU A 1 325 ? -12.43 7.324 -9.922 1 91 325 LEU A C 1
ATOM 2430 O O . LEU A 1 325 ? -11.688 6.84 -10.781 1 91 325 LEU A O 1
ATOM 2434 N N . LYS A 1 326 ? -13.086 8.5 -10.102 1 89.06 326 LYS A N 1
ATOM 2435 C CA . LYS A 1 326 ? -12.961 9.289 -11.328 1 89.06 326 LYS A CA 1
ATOM 2436 C C . LYS A 1 326 ? -12.414 10.68 -11.031 1 89.06 326 LYS A C 1
ATOM 2438 O O . LYS A 1 326 ? -12.898 11.672 -11.578 1 89.06 326 LYS A O 1
ATOM 2443 N N . LEU A 1 327 ? -11.469 10.797 -10.195 1 85.06 327 LEU A N 1
ATOM 2444 C CA . LEU A 1 327 ? -10.906 12.086 -9.805 1 85.06 327 LEU A CA 1
ATOM 2445 C C . LEU A 1 327 ? -9.789 12.5 -10.758 1 85.06 327 LEU A C 1
ATOM 2447 O O . LEU A 1 327 ? -9.539 13.695 -10.938 1 85.06 327 LEU A O 1
ATOM 2451 N N . SER A 1 328 ? -9.094 11.508 -11.32 1 82.31 328 SER A N 1
ATOM 2452 C CA . SER A 1 328 ? -8.047 11.758 -12.305 1 82.31 328 SER A CA 1
ATOM 2453 C C . SER A 1 328 ? -8.516 11.383 -13.711 1 82.31 328 SER A C 1
ATOM 2455 O O . SER A 1 328 ? -9.406 10.547 -13.875 1 82.31 328 SER A O 1
ATOM 2457 N N . PRO A 1 329 ? -7.914 12.055 -14.617 1 80.5 329 PRO A N 1
ATOM 2458 C CA . PRO A 1 329 ? -8.266 11.688 -15.992 1 80.5 329 PRO A CA 1
ATOM 2459 C C . PRO A 1 329 ? -7.922 10.234 -16.328 1 80.5 329 PRO A C 1
ATOM 2461 O O . PRO A 1 329 ? -8.617 9.594 -17.109 1 80.5 329 PRO A O 1
ATOM 2464 N N . GLN A 1 330 ? -6.855 9.82 -15.781 1 85.06 330 GLN A N 1
ATOM 2465 C CA . GLN A 1 330 ? -6.477 8.43 -16.016 1 85.06 330 GLN A CA 1
ATOM 2466 C C . GLN A 1 330 ? -7.164 7.5 -15.023 1 85.06 330 GLN A C 1
ATOM 2468 O O . GLN A 1 330 ? -6.949 7.609 -13.812 1 85.06 330 GLN A O 1
ATOM 2473 N N . LEU A 1 331 ? -7.984 6.598 -15.57 1 92.38 331 LEU A N 1
ATOM 2474 C CA . LEU A 1 331 ? -8.75 5.691 -14.727 1 92.38 331 LEU A CA 1
ATOM 2475 C C . LEU A 1 331 ? -8.023 4.359 -14.555 1 92.38 331 LEU A C 1
ATOM 2477 O O . LEU A 1 331 ? -7.367 3.887 -15.477 1 92.38 331 LEU A O 1
ATOM 2481 N N . THR A 1 332 ? -8.148 3.797 -13.406 1 96.12 332 THR A N 1
ATOM 2482 C CA . THR A 1 332 ? -7.582 2.479 -13.148 1 96.12 332 THR A CA 1
ATOM 2483 C C . THR A 1 332 ? -8.297 1.408 -13.961 1 96.12 332 THR A C 1
ATOM 2485 O O . THR A 1 332 ? -9.523 1.291 -13.898 1 96.12 332 THR A O 1
ATOM 2488 N N . PRO A 1 333 ? -7.578 0.67 -14.734 1 97.5 333 PRO A N 1
ATOM 2489 C CA . PRO A 1 333 ? -8.234 -0.391 -15.5 1 97.5 333 PRO A CA 1
ATOM 2490 C C . PRO A 1 333 ? -8.453 -1.662 -14.688 1 97.5 333 PRO A C 1
ATOM 2492 O O . PRO A 1 333 ? -7.75 -1.895 -13.695 1 97.5 333 PRO A O 1
ATOM 2495 N N . LEU A 1 334 ? -9.492 -2.453 -15.078 1 98.44 334 LEU A N 1
ATOM 2496 C CA . LEU A 1 334 ? -9.742 -3.809 -14.594 1 98.44 334 LEU A CA 1
ATOM 2497 C C . LEU A 1 334 ? -9.445 -4.832 -15.688 1 98.44 334 LEU A C 1
ATOM 2499 O O . LEU A 1 334 ? -9.969 -4.73 -16.797 1 98.44 334 LEU A O 1
ATOM 2503 N N . GLN A 1 335 ? -8.547 -5.734 -15.406 1 98 335 GLN A N 1
ATOM 2504 C CA . GLN A 1 335 ? -8.195 -6.793 -16.344 1 98 335 GLN A CA 1
ATOM 2505 C C . GLN A 1 335 ? -8.391 -8.172 -15.719 1 98 335 GLN A C 1
ATOM 2507 O O . GLN A 1 335 ? -8.367 -8.312 -14.5 1 98 335 GLN A O 1
ATOM 2512 N N . PHE A 1 336 ? -8.609 -9.211 -16.578 1 98.06 336 PHE A N 1
ATOM 2513 C CA . PHE A 1 336 ? -8.867 -10.555 -16.094 1 98.06 336 PHE A CA 1
ATOM 2514 C C . PHE A 1 336 ? -7.719 -11.492 -16.438 1 98.06 336 PHE A C 1
ATOM 2516 O O . PHE A 1 336 ? -7.141 -11.391 -17.516 1 98.06 336 PHE A O 1
ATOM 2523 N N . LEU A 1 337 ? -7.309 -12.32 -15.523 1 97.25 337 LEU A N 1
ATOM 2524 C CA . LEU A 1 337 ? -6.43 -13.461 -15.75 1 97.25 337 LEU A CA 1
ATOM 2525 C C . LEU A 1 337 ? -7.184 -14.773 -15.578 1 97.25 337 LEU A C 1
ATOM 2527 O O . LEU A 1 337 ? -7.434 -15.211 -14.453 1 97.25 337 LEU A O 1
ATOM 2531 N N . THR A 1 338 ? -7.551 -15.43 -16.688 1 95.19 338 THR A N 1
ATOM 2532 C CA . THR A 1 338 ? -8.477 -16.562 -16.594 1 95.19 338 THR A CA 1
ATOM 2533 C C . THR A 1 338 ? -7.969 -17.734 -17.422 1 95.19 338 THR A C 1
ATOM 2535 O O . THR A 1 338 ? -8.695 -18.703 -17.625 1 95.19 338 THR A O 1
ATOM 2538 N N . ASP A 1 339 ? -6.754 -17.719 -17.844 1 90.19 339 ASP A N 1
ATOM 2539 C CA . ASP A 1 339 ? -6.352 -18.641 -18.906 1 90.19 339 ASP A CA 1
ATOM 2540 C C . ASP A 1 339 ? -5.734 -19.922 -18.328 1 90.19 339 ASP A C 1
ATOM 2542 O O . ASP A 1 339 ? -5.652 -20.938 -19.016 1 90.19 339 ASP A O 1
ATOM 2546 N N . SER A 1 340 ? -5.336 -19.891 -17.172 1 91.62 340 SER A N 1
ATOM 2547 C CA . SER A 1 340 ? -4.527 -21.016 -16.688 1 91.62 340 SER A CA 1
ATOM 2548 C C . SER A 1 340 ? -5.305 -21.859 -15.688 1 91.62 340 SER A C 1
ATOM 2550 O O . SER A 1 340 ? -5.75 -21.359 -14.648 1 91.62 340 SER A O 1
ATOM 2552 N N . SER A 1 341 ? -5.332 -23.141 -15.969 1 92.62 341 SER A N 1
ATOM 2553 C CA . SER A 1 341 ? -5.91 -24.094 -15.023 1 92.62 341 SER A CA 1
ATOM 2554 C C . SER A 1 341 ? -4.906 -24.484 -13.945 1 92.62 341 SER A C 1
ATOM 2556 O O . SER A 1 341 ? -5.242 -25.219 -13.016 1 92.62 341 SER A O 1
ATOM 2558 N N . ARG A 1 342 ? -3.664 -23.984 -14.055 1 94.81 342 ARG A N 1
ATOM 2559 C CA . ARG A 1 342 ? -2.596 -24.25 -13.094 1 94.81 342 ARG A CA 1
ATOM 2560 C C . ARG A 1 342 ? -2.133 -22.953 -12.43 1 94.81 342 ARG A C 1
ATOM 2562 O O . ARG A 1 342 ? -0.97 -22.828 -12.039 1 94.81 342 ARG A O 1
ATOM 2569 N N . MET A 1 343 ? -3.051 -22.031 -12.398 1 93.81 343 MET A N 1
ATOM 2570 C CA . MET A 1 343 ? -2.693 -20.656 -12.016 1 93.81 343 MET A CA 1
ATOM 2571 C C . MET A 1 343 ? -2 -20.641 -10.656 1 93.81 343 MET A C 1
ATOM 2573 O O . MET A 1 343 ? -1.02 -19.922 -10.461 1 93.81 343 MET A O 1
ATOM 2577 N N . TRP A 1 344 ? -2.42 -21.484 -9.727 1 96 344 TRP A N 1
ATOM 2578 C CA . TRP A 1 344 ? -1.885 -21.453 -8.375 1 96 344 TRP A CA 1
ATOM 2579 C C . TRP A 1 344 ? -0.499 -22.094 -8.328 1 96 344 TRP A C 1
ATOM 2581 O O . TRP A 1 344 ? 0.407 -21.578 -7.668 1 96 344 TRP A O 1
ATOM 2591 N N . ALA A 1 345 ? -0.33 -23.219 -9.023 1 97.62 345 ALA A N 1
ATOM 2592 C CA . ALA A 1 345 ? 0.98 -23.859 -9.102 1 97.62 345 ALA A CA 1
ATOM 2593 C C . ALA A 1 345 ? 1.974 -22.984 -9.859 1 97.62 345 ALA A C 1
ATOM 2595 O O . ALA A 1 345 ? 3.156 -22.938 -9.516 1 97.62 345 ALA A O 1
ATOM 2596 N N . GLN A 1 346 ? 1.466 -22.344 -10.859 1 96.81 346 GLN A N 1
ATOM 2597 C CA . GLN A 1 346 ? 2.291 -21.391 -11.586 1 96.81 346 GLN A CA 1
ATOM 2598 C C . GLN A 1 346 ? 2.676 -20.219 -10.695 1 96.81 346 GLN A C 1
ATOM 2600 O O . GLN A 1 346 ? 3.773 -19.672 -10.82 1 96.81 346 GLN A O 1
ATOM 2605 N N . GLY A 1 347 ? 1.697 -19.797 -9.844 1 98.12 347 GLY A N 1
ATOM 2606 C CA . GLY A 1 347 ? 2.037 -18.812 -8.828 1 98.12 347 GLY A CA 1
ATOM 2607 C C . GLY A 1 347 ? 3.211 -19.219 -7.965 1 98.12 347 GLY A C 1
ATOM 2608 O O . GLY A 1 347 ? 4.125 -18.422 -7.727 1 98.12 347 GLY A O 1
ATOM 2609 N N . ALA A 1 348 ? 3.201 -20.453 -7.551 1 98.62 348 ALA A N 1
ATOM 2610 C CA . ALA A 1 348 ? 4.281 -21 -6.73 1 98.62 348 ALA A CA 1
ATOM 2611 C C . ALA A 1 348 ? 5.594 -21.031 -7.508 1 98.62 348 ALA A C 1
ATOM 2613 O O . ALA A 1 348 ? 6.652 -20.703 -6.969 1 98.62 348 ALA A O 1
ATOM 2614 N N . ALA A 1 349 ? 5.512 -21.453 -8.75 1 98.5 349 ALA A N 1
ATOM 2615 C CA . ALA A 1 349 ? 6.695 -21.422 -9.609 1 98.5 349 ALA A CA 1
ATOM 2616 C C . ALA A 1 349 ? 7.23 -20 -9.773 1 98.5 349 ALA A C 1
ATOM 2618 O O . ALA A 1 349 ? 8.445 -19.781 -9.758 1 98.5 349 ALA A O 1
ATOM 2619 N N . GLY A 1 350 ? 6.297 -19.062 -9.914 1 97.94 350 GLY A N 1
ATOM 2620 C CA . GLY A 1 350 ? 6.688 -17.672 -10.008 1 97.94 350 GLY A CA 1
ATOM 2621 C C . GLY A 1 350 ? 7.426 -17.172 -8.773 1 97.94 350 GLY A C 1
ATOM 2622 O O . GLY A 1 350 ? 8.398 -16.422 -8.883 1 97.94 350 GLY A O 1
ATOM 2623 N N . LEU A 1 351 ? 6.977 -17.594 -7.621 1 98.31 351 LEU A N 1
ATOM 2624 C CA . LEU A 1 351 ? 7.676 -17.297 -6.375 1 98.31 351 LEU A CA 1
ATOM 2625 C C . LEU A 1 351 ? 9.117 -17.812 -6.43 1 98.31 351 LEU A C 1
ATOM 2627 O O . LEU A 1 351 ? 10.047 -17.078 -6.078 1 98.31 351 LEU A O 1
ATOM 2631 N N . ALA A 1 352 ? 9.289 -19 -6.871 1 98.44 352 ALA A N 1
ATOM 2632 C CA . ALA A 1 352 ? 10.617 -19.609 -6.969 1 98.44 352 ALA A CA 1
ATOM 2633 C C . ALA A 1 352 ? 11.508 -18.828 -7.926 1 98.44 352 ALA A C 1
ATOM 2635 O O . ALA A 1 352 ? 12.672 -18.562 -7.621 1 98.44 352 ALA A O 1
ATOM 2636 N N . VAL A 1 353 ? 10.961 -18.469 -9.062 1 97.06 353 VAL A N 1
ATOM 2637 C CA . VAL A 1 353 ? 11.719 -17.719 -10.047 1 97.06 353 VAL A CA 1
ATOM 2638 C C . VAL A 1 353 ? 12.133 -16.359 -9.461 1 97.06 353 VAL A C 1
ATOM 2640 O O . VAL A 1 353 ? 13.289 -15.961 -9.578 1 97.06 353 VAL A O 1
ATOM 2643 N N . ASP A 1 354 ? 11.227 -15.719 -8.859 1 96.19 354 ASP A N 1
ATOM 2644 C CA . ASP A 1 354 ? 11.469 -14.398 -8.281 1 96.19 354 ASP A CA 1
ATOM 2645 C C . ASP A 1 354 ? 12.625 -14.438 -7.285 1 96.19 354 ASP A C 1
ATOM 2647 O O . ASP A 1 354 ? 13.523 -13.602 -7.34 1 96.19 354 ASP A O 1
ATOM 2651 N N . ARG A 1 355 ? 12.586 -15.367 -6.422 1 95.88 355 ARG A N 1
ATOM 2652 C CA . ARG A 1 355 ? 13.609 -15.484 -5.387 1 95.88 355 ARG A CA 1
ATOM 2653 C C . ARG A 1 355 ? 14.922 -15.992 -5.965 1 95.88 355 ARG A C 1
ATOM 2655 O O . ARG A 1 355 ? 16 -15.602 -5.508 1 95.88 355 ARG A O 1
ATOM 2662 N N . LEU A 1 356 ? 14.828 -16.844 -6.934 1 94.88 356 LEU A N 1
ATOM 2663 C CA . LEU A 1 356 ? 16.031 -17.375 -7.578 1 94.88 356 LEU A CA 1
ATOM 2664 C C . LEU A 1 356 ? 16.812 -16.266 -8.25 1 94.88 356 LEU A C 1
ATOM 2666 O O . LEU A 1 356 ? 18.047 -16.266 -8.227 1 94.88 356 LEU A O 1
ATOM 2670 N N . ILE A 1 357 ? 16.156 -15.336 -8.836 1 91.62 357 ILE A N 1
ATOM 2671 C CA . ILE A 1 357 ? 16.781 -14.195 -9.492 1 91.62 357 ILE A CA 1
ATOM 2672 C C . ILE A 1 357 ? 17.672 -13.453 -8.492 1 91.62 357 ILE A C 1
ATOM 2674 O O . ILE A 1 357 ? 18.781 -13.039 -8.828 1 91.62 357 ILE A O 1
ATOM 2678 N N . ASP A 1 358 ? 17.203 -13.305 -7.312 1 89.75 358 ASP A N 1
ATOM 2679 C CA . ASP A 1 358 ? 17.984 -12.648 -6.273 1 89.75 358 ASP A CA 1
ATOM 2680 C C . ASP A 1 358 ? 19.188 -13.484 -5.879 1 89.75 358 ASP A C 1
ATOM 2682 O O . ASP A 1 358 ? 20.266 -12.938 -5.617 1 89.75 358 ASP A O 1
ATOM 2686 N N . LEU A 1 359 ? 19.047 -14.75 -5.863 1 89.94 359 LEU A N 1
ATOM 2687 C CA . LEU A 1 359 ? 20.109 -15.656 -5.469 1 89.94 359 LEU A CA 1
ATOM 2688 C C . LEU A 1 359 ? 21.203 -15.703 -6.539 1 89.94 359 LEU A C 1
ATOM 2690 O O . LEU A 1 359 ? 22.391 -15.766 -6.223 1 89.94 359 LEU A O 1
ATOM 2694 N N . LEU A 1 360 ? 20.797 -15.719 -7.758 1 86.81 360 LEU A N 1
ATOM 2695 C CA . LEU A 1 360 ? 21.734 -15.805 -8.875 1 86.81 360 LEU A CA 1
ATOM 2696 C C . LEU A 1 360 ? 22.641 -14.578 -8.922 1 86.81 360 LEU A C 1
ATOM 2698 O O . LEU A 1 360 ? 23.828 -14.688 -9.273 1 86.81 360 LEU A O 1
ATOM 2702 N N . SER A 1 361 ? 22.141 -13.469 -8.531 1 80.06 361 SER A N 1
ATOM 2703 C CA . SER A 1 361 ? 22.891 -12.219 -8.578 1 80.06 361 SER A CA 1
ATOM 2704 C C . SER A 1 361 ? 23.875 -12.133 -7.414 1 80.06 361 SER A C 1
ATOM 2706 O O . SER A 1 361 ? 24.938 -11.516 -7.535 1 80.06 361 SER A O 1
ATOM 2708 N N . MET A 1 362 ? 23.5 -12.68 -6.305 1 76.69 362 MET A N 1
ATOM 2709 C CA . MET A 1 362 ? 24.359 -12.648 -5.125 1 76.69 362 MET A CA 1
ATOM 2710 C C . MET A 1 362 ? 25.562 -13.57 -5.305 1 76.69 362 MET A C 1
ATOM 2712 O O . MET A 1 362 ? 26.656 -13.273 -4.828 1 76.69 362 MET A O 1
ATOM 2716 N N . GLU A 1 363 ? 25.406 -14.68 -5.812 1 69.69 363 GLU A N 1
ATOM 2717 C CA . GLU A 1 363 ? 26.484 -15.633 -6.051 1 69.69 363 GLU A CA 1
ATOM 2718 C C . GLU A 1 363 ? 27.562 -15.023 -6.93 1 69.69 363 GLU A C 1
ATOM 2720 O O . GLU A 1 363 ? 28.75 -15.273 -6.719 1 69.69 363 GLU A O 1
ATOM 2725 N N . GLU A 1 364 ? 27.188 -14.172 -7.719 1 63.06 364 GLU A N 1
ATOM 2726 C CA . GLU A 1 364 ? 28.125 -13.539 -8.625 1 63.06 364 GLU A CA 1
ATOM 2727 C C . GLU A 1 364 ? 29.016 -12.531 -7.887 1 63.06 364 GLU A C 1
ATOM 2729 O O . GLU A 1 364 ? 30.203 -12.43 -8.156 1 63.06 364 GLU A O 1
ATOM 2734 N N . GLU A 1 365 ? 28.375 -11.852 -6.996 1 61.78 365 GLU A N 1
ATOM 2735 C CA . GLU A 1 365 ? 29.141 -10.875 -6.234 1 61.78 365 GLU A CA 1
ATOM 2736 C C . GLU A 1 365 ? 30.203 -11.547 -5.363 1 61.78 365 GLU A C 1
ATOM 2738 O O . GLU A 1 365 ? 31.312 -11.039 -5.227 1 61.78 365 GLU A O 1
ATOM 2743 N N . ASN A 1 366 ? 29.766 -12.688 -4.895 1 60.78 366 ASN A N 1
ATOM 2744 C CA . ASN A 1 366 ? 30.703 -13.422 -4.051 1 60.78 366 ASN A CA 1
ATOM 2745 C C . ASN A 1 366 ? 31.859 -13.992 -4.867 1 60.78 366 ASN A C 1
ATOM 2747 O O . ASN A 1 366 ? 33 -14 -4.406 1 60.78 366 ASN A O 1
ATOM 2751 N N . ASP A 1 367 ? 31.547 -14.414 -6.004 1 59.41 367 ASP A N 1
ATOM 2752 C CA . ASP A 1 367 ? 32.594 -14.938 -6.871 1 59.41 367 ASP A CA 1
ATOM 2753 C C . ASP A 1 367 ? 33.562 -13.836 -7.266 1 59.41 367 ASP A C 1
ATOM 2755 O O . ASP A 1 367 ? 34.781 -14.07 -7.316 1 59.41 367 ASP A O 1
ATOM 2759 N N . ASN A 1 368 ? 33.062 -12.617 -7.484 1 54.75 368 ASN A N 1
ATOM 2760 C CA . ASN A 1 368 ? 33.906 -11.492 -7.867 1 54.75 368 ASN A CA 1
ATOM 2761 C C . ASN A 1 368 ? 34.781 -11.016 -6.699 1 54.75 368 ASN A C 1
ATOM 2763 O O . ASN A 1 368 ? 35.938 -10.625 -6.895 1 54.75 368 ASN A O 1
ATOM 2767 N N . GLU A 1 369 ? 34.156 -11.062 -5.566 1 52.19 369 GLU A N 1
ATOM 2768 C CA . GLU A 1 369 ? 34.938 -10.688 -4.391 1 52.19 369 GLU A CA 1
ATOM 2769 C C . GLU A 1 369 ? 36.062 -11.695 -4.137 1 52.19 369 GLU A C 1
ATOM 2771 O O . GLU A 1 369 ? 37.188 -11.305 -3.779 1 52.19 369 GLU A O 1
ATOM 2776 N N . GLN A 1 370 ? 35.719 -12.938 -4.434 1 52.44 370 GLN A N 1
ATOM 2777 C CA . GLN A 1 370 ? 36.719 -13.969 -4.266 1 52.44 370 GLN A CA 1
ATOM 2778 C C . GLN A 1 370 ? 37.812 -13.859 -5.336 1 52.44 370 GLN A C 1
ATOM 2780 O O . GLN A 1 370 ? 39 -14.023 -5.047 1 52.44 370 GLN A O 1
ATOM 2785 N N . ASN A 1 371 ? 37.406 -13.523 -6.402 1 52.03 371 ASN A N 1
ATOM 2786 C CA . ASN A 1 371 ? 38.375 -13.375 -7.48 1 52.03 371 ASN A CA 1
ATOM 2787 C C . ASN A 1 371 ? 39.156 -12.078 -7.332 1 52.03 371 ASN A C 1
ATOM 2789 O O . ASN A 1 371 ? 40.344 -12.031 -7.699 1 52.03 371 ASN A O 1
ATOM 2793 N N . SER A 1 372 ? 38.656 -11.07 -6.824 1 47.28 372 SER A N 1
ATOM 2794 C CA . SER A 1 372 ? 39.344 -9.805 -6.574 1 47.28 372 SER A CA 1
ATOM 2795 C C . SER A 1 372 ? 40.344 -9.938 -5.406 1 47.28 372 SER A C 1
ATOM 2797 O O . SER A 1 372 ? 41.406 -9.312 -5.406 1 47.28 372 SER A O 1
ATOM 2799 N N . ARG A 1 373 ? 39.938 -10.781 -4.496 1 51.22 373 ARG A N 1
ATOM 2800 C CA . ARG A 1 373 ? 40.844 -11.008 -3.369 1 51.22 373 ARG A CA 1
ATOM 2801 C C . ARG A 1 373 ? 42.062 -11.82 -3.797 1 51.22 373 ARG A C 1
ATOM 2803 O O . ARG A 1 373 ? 43.094 -11.773 -3.146 1 51.22 373 ARG A O 1
ATOM 2810 N N . LY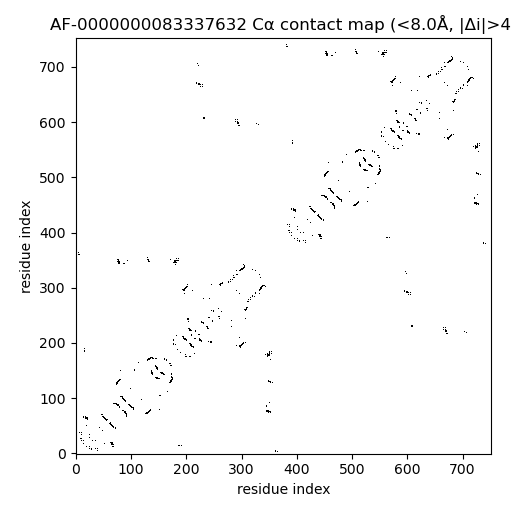S A 1 374 ? 41.906 -12.578 -4.703 1 50.34 374 LYS A N 1
ATOM 2811 C CA . LYS A 1 374 ? 43.062 -13.359 -5.172 1 50.34 374 LYS A CA 1
ATOM 2812 C C . LYS A 1 374 ? 43.969 -12.516 -6.043 1 50.34 374 LYS A C 1
ATOM 2814 O O . LYS A 1 374 ? 45.094 -12.938 -6.371 1 50.34 374 LYS A O 1
ATOM 2819 N N . ARG A 1 375 ? 43.406 -11.594 -6.5 1 51.62 375 ARG A N 1
ATOM 2820 C CA . ARG A 1 375 ? 44.25 -10.82 -7.383 1 51.62 375 ARG A CA 1
ATOM 2821 C C . ARG A 1 375 ? 45.031 -9.766 -6.598 1 51.62 375 ARG A C 1
ATOM 2823 O O . ARG A 1 375 ? 45.938 -9.125 -7.133 1 51.62 375 ARG A O 1
ATOM 2830 N N . GLY A 1 376 ? 44.438 -9.367 -5.477 1 40.38 376 GLY A N 1
ATOM 2831 C CA . GLY A 1 376 ? 45.25 -8.508 -4.625 1 40.38 376 GLY A CA 1
ATOM 2832 C C . GLY A 1 376 ? 46.125 -9.289 -3.672 1 40.38 376 GLY A C 1
ATOM 2833 O O . GLY A 1 376 ? 47.312 -8.977 -3.537 1 40.38 376 GLY A O 1
ATOM 2834 N N . MET B 1 1 ? 14.734 7.078 -8.219 1 33.94 1 MET B N 1
ATOM 2835 C CA . MET B 1 1 ? 15.227 8.055 -7.25 1 33.94 1 MET B CA 1
ATOM 2836 C C . MET B 1 1 ? 16.547 7.605 -6.645 1 33.94 1 MET B C 1
ATOM 2838 O O . MET B 1 1 ? 16.75 6.418 -6.379 1 33.94 1 MET B O 1
ATOM 2842 N N . ASN B 1 2 ? 17.578 8.258 -6.965 1 46.88 2 ASN B N 1
ATOM 2843 C CA . ASN B 1 2 ? 18.906 8 -6.43 1 46.88 2 ASN B CA 1
ATOM 2844 C C . ASN B 1 2 ? 18.859 7.691 -4.934 1 46.88 2 ASN B C 1
ATOM 2846 O O . ASN B 1 2 ? 18.031 8.242 -4.211 1 46.88 2 ASN B O 1
ATOM 2850 N N . ALA B 1 3 ? 19.406 6.629 -4.562 1 56.03 3 ALA B N 1
ATOM 2851 C CA . ALA B 1 3 ? 19.5 6.25 -3.154 1 56.03 3 ALA B CA 1
ATOM 2852 C C . ALA B 1 3 ? 19.938 7.434 -2.297 1 56.03 3 ALA B C 1
ATOM 2854 O O . ALA B 1 3 ? 20.875 8.156 -2.66 1 56.03 3 ALA B O 1
ATOM 2855 N N . PRO B 1 4 ? 19.094 7.793 -1.295 1 66.62 4 PRO B N 1
ATOM 2856 C CA . PRO B 1 4 ? 19.484 8.914 -0.432 1 66.62 4 PRO B CA 1
ATOM 2857 C C . PRO B 1 4 ? 20.922 8.805 0.055 1 66.62 4 PRO B C 1
ATOM 2859 O O . PRO B 1 4 ? 21.469 7.707 0.142 1 66.62 4 PRO B O 1
ATOM 2862 N N . SER B 1 5 ? 21.516 9.922 0.198 1 80.62 5 SER B N 1
ATOM 2863 C CA . SER B 1 5 ? 22.875 9.961 0.764 1 80.62 5 SER B CA 1
ATOM 2864 C C . SER B 1 5 ? 22.891 9.375 2.172 1 80.62 5 SER B C 1
ATOM 2866 O O . SER B 1 5 ? 21.844 9.242 2.812 1 80.62 5 SER B O 1
ATOM 2868 N N . ILE B 1 6 ? 24.016 8.961 2.57 1 86.06 6 ILE B N 1
ATOM 2869 C CA . ILE B 1 6 ? 24.203 8.391 3.898 1 86.06 6 ILE B CA 1
ATOM 2870 C C . ILE B 1 6 ? 23.781 9.406 4.961 1 86.06 6 ILE B C 1
ATOM 2872 O O . ILE B 1 6 ? 23.109 9.047 5.93 1 86.06 6 ILE B O 1
ATOM 2876 N N . THR B 1 7 ? 24.109 10.664 4.715 1 90.06 7 THR B N 1
ATOM 2877 C CA . THR B 1 7 ? 23.766 11.703 5.676 1 90.06 7 THR B CA 1
ATOM 2878 C C . THR B 1 7 ? 22.25 11.883 5.77 1 90.06 7 THR B C 1
ATOM 2880 O O . THR B 1 7 ? 21.703 12.07 6.859 1 90.06 7 THR B O 1
ATOM 2883 N N . THR B 1 8 ? 21.672 11.82 4.598 1 89.88 8 THR B N 1
ATOM 2884 C CA . THR B 1 8 ? 20.219 11.938 4.586 1 89.88 8 THR B CA 1
ATOM 2885 C C . THR B 1 8 ? 19.578 10.781 5.344 1 89.88 8 THR B C 1
ATOM 2887 O O . THR B 1 8 ? 18.656 10.984 6.133 1 89.88 8 THR B O 1
ATOM 2890 N N . ARG B 1 9 ? 20.109 9.648 5.117 1 90.56 9 ARG B N 1
ATOM 2891 C CA . ARG B 1 9 ? 19.578 8.461 5.781 1 90.56 9 ARG B CA 1
ATOM 2892 C C . ARG B 1 9 ? 19.75 8.562 7.293 1 90.56 9 ARG B C 1
ATOM 2894 O O . ARG B 1 9 ? 18.828 8.258 8.047 1 90.56 9 ARG B O 1
ATOM 2901 N N . ILE B 1 10 ? 20.875 8.984 7.723 1 93.81 10 ILE B N 1
ATOM 2902 C CA . ILE B 1 10 ? 21.156 9.102 9.148 1 93.81 10 ILE B CA 1
ATOM 2903 C C . ILE B 1 10 ? 20.281 10.18 9.773 1 93.81 10 ILE B C 1
ATOM 2905 O O . ILE B 1 10 ? 19.75 10 10.867 1 93.81 10 ILE B O 1
ATOM 2909 N N . LEU B 1 11 ? 20.125 11.312 9.109 1 93.38 11 LEU B N 1
ATOM 2910 C CA . LEU B 1 11 ? 19.281 12.391 9.617 1 93.38 11 LEU B CA 1
ATOM 2911 C C . LEU B 1 11 ? 17.844 11.914 9.789 1 93.38 11 LEU B C 1
ATOM 2913 O O . LEU B 1 11 ? 17.203 12.188 10.805 1 93.38 11 LEU B O 1
ATOM 2917 N N . ARG B 1 12 ? 17.344 11.195 8.828 1 91.94 12 ARG B N 1
ATOM 2918 C CA . ARG B 1 12 ? 15.977 10.68 8.906 1 91.94 12 ARG B CA 1
ATOM 2919 C C . ARG B 1 12 ? 15.828 9.719 10.078 1 91.94 12 ARG B C 1
ATOM 2921 O O . ARG B 1 12 ? 14.805 9.719 10.766 1 91.94 12 ARG B O 1
ATOM 2928 N N . LEU B 1 13 ? 16.844 8.883 10.266 1 92.75 13 LEU B N 1
ATOM 2929 C CA . LEU B 1 13 ? 16.797 7.953 11.391 1 92.75 13 LEU B CA 1
ATOM 2930 C C . LEU B 1 13 ? 16.797 8.703 12.719 1 92.75 13 LEU B C 1
ATOM 2932 O O . LEU B 1 13 ? 16.125 8.297 13.664 1 92.75 13 LEU B O 1
ATOM 2936 N N . ILE B 1 14 ? 17.562 9.758 12.781 1 93.5 14 ILE B N 1
ATOM 2937 C CA . ILE B 1 14 ? 17.609 10.562 14 1 93.5 14 ILE B CA 1
ATOM 2938 C C . ILE B 1 14 ? 16.219 11.164 14.273 1 93.5 14 ILE B C 1
ATOM 2940 O O . ILE B 1 14 ? 15.75 11.133 15.414 1 93.5 14 ILE B O 1
ATOM 2944 N N . VAL B 1 15 ? 15.578 11.695 13.281 1 91.19 15 VAL B N 1
ATOM 2945 C CA . VAL B 1 15 ? 14.25 12.281 13.43 1 91.19 15 VAL B CA 1
ATOM 2946 C C . VAL B 1 15 ? 13.258 11.211 13.859 1 91.19 15 VAL B C 1
ATOM 2948 O O . VAL B 1 15 ? 12.422 11.445 14.742 1 91.19 15 VAL B O 1
ATOM 2951 N N . GLU B 1 16 ? 13.375 10.039 13.266 1 89.94 16 GLU B N 1
ATOM 2952 C CA . GLU B 1 16 ? 12.469 8.93 13.531 1 89.94 16 GLU B CA 1
ATOM 2953 C C . GLU B 1 16 ? 12.633 8.398 14.953 1 89.94 16 GLU B C 1
ATOM 2955 O O . GLU B 1 16 ? 11.648 8.078 15.617 1 89.94 16 GLU B O 1
ATOM 2960 N N . LEU B 1 17 ? 13.859 8.359 15.484 1 91.75 17 LEU B N 1
ATOM 2961 C CA . LEU B 1 17 ? 14.156 7.594 16.688 1 91.75 17 LEU B CA 1
ATOM 2962 C C . LEU B 1 17 ? 14.5 8.516 17.844 1 91.75 17 LEU B C 1
ATOM 2964 O O . LEU B 1 17 ? 14.766 8.047 18.953 1 91.75 17 LEU B O 1
ATOM 2968 N N . SER B 1 18 ? 14.492 9.742 17.625 1 91.06 18 SER B N 1
ATOM 2969 C CA . SER B 1 18 ? 14.891 10.703 18.656 1 91.06 18 SER B CA 1
ATOM 2970 C C . SER B 1 18 ? 14.125 10.484 19.953 1 91.06 18 SER B C 1
ATOM 2972 O O . SER B 1 18 ? 12.914 10.266 19.922 1 91.06 18 SER B O 1
ATOM 2974 N N . PRO B 1 19 ? 14.828 10.586 21.078 1 93.25 19 PRO B N 1
ATOM 2975 C CA . PRO B 1 19 ? 16.281 10.664 21.234 1 93.25 19 PRO B CA 1
ATOM 2976 C C . PRO B 1 19 ? 16.984 9.336 20.938 1 93.25 19 PRO B C 1
ATOM 2978 O O . PRO B 1 19 ? 16.469 8.273 21.281 1 93.25 19 PRO B O 1
ATOM 2981 N N . VAL B 1 20 ? 18.125 9.43 20.25 1 95.06 20 VAL B N 1
ATOM 2982 C CA . VAL B 1 20 ? 18.766 8.203 19.781 1 95.06 20 VAL B CA 1
ATOM 2983 C C . VAL B 1 20 ? 20.281 8.328 19.891 1 95.06 20 VAL B C 1
ATOM 2985 O O . VAL B 1 20 ? 20.828 9.422 19.703 1 95.06 20 VAL B O 1
ATOM 2988 N N . SER B 1 21 ? 20.984 7.223 20.156 1 96 21 SER B N 1
ATOM 2989 C CA . SER B 1 21 ? 22.438 7.219 20.25 1 96 21 SER B CA 1
ATOM 2990 C C . SER B 1 21 ? 23.078 6.785 18.938 1 96 21 SER B C 1
ATOM 2992 O O . SER B 1 21 ? 22.406 6.211 18.078 1 96 21 SER B O 1
ATOM 2994 N N . GLN B 1 22 ? 24.344 7.121 18.797 1 95.44 22 GLN B N 1
ATOM 2995 C CA . GLN B 1 22 ? 25.078 6.676 17.609 1 95.44 22 GLN B CA 1
ATOM 2996 C C . GLN B 1 22 ? 25.094 5.152 17.516 1 95.44 22 GLN B C 1
ATOM 2998 O O . GLN B 1 22 ? 25.031 4.59 16.422 1 95.44 22 GLN B O 1
ATOM 3003 N N . SER B 1 23 ? 25.203 4.516 18.688 1 94.56 23 SER B N 1
ATOM 3004 C CA . SER B 1 23 ? 25.188 3.059 18.688 1 94.56 23 SER B CA 1
ATOM 3005 C C . SER B 1 23 ? 23.859 2.518 18.141 1 94.56 23 SER B C 1
ATOM 3007 O O . SER B 1 23 ? 23.844 1.542 17.391 1 94.56 23 SER B O 1
ATOM 3009 N N . ASP B 1 24 ? 22.828 3.17 18.562 1 94.94 24 ASP B N 1
ATOM 3010 C CA . ASP B 1 24 ? 21.516 2.787 18.031 1 94.94 24 ASP B CA 1
ATOM 3011 C C . ASP B 1 24 ? 21.453 3.006 16.516 1 94.94 24 ASP B C 1
ATOM 3013 O O . ASP B 1 24 ? 20.891 2.182 15.797 1 94.94 24 ASP B O 1
ATOM 3017 N N . LEU B 1 25 ? 21.969 4.09 16.078 1 96.19 25 LEU B N 1
ATOM 3018 C CA . LEU B 1 25 ? 21.969 4.414 14.656 1 96.19 25 LEU B CA 1
ATOM 3019 C C . LEU B 1 25 ? 22.75 3.377 13.859 1 96.19 25 LEU B C 1
ATOM 3021 O O . LEU B 1 25 ? 22.359 3.025 12.742 1 96.19 25 LEU B O 1
ATOM 3025 N N . LYS B 1 26 ? 23.859 2.951 14.406 1 95.5 26 LYS B N 1
ATOM 3026 C CA . LYS B 1 26 ? 24.656 1.907 13.766 1 95.5 26 LYS B CA 1
ATOM 3027 C C . LYS B 1 26 ? 23.828 0.646 13.539 1 95.5 26 LYS B C 1
ATOM 3029 O O . LYS B 1 26 ? 23.797 0.11 12.43 1 95.5 26 LYS B O 1
ATOM 3034 N N . VAL B 1 27 ? 23.156 0.265 14.57 1 93.44 27 VAL B N 1
ATOM 3035 C CA . VAL B 1 27 ? 22.375 -0.96 14.523 1 93.44 27 VAL B CA 1
ATOM 3036 C C . VAL B 1 27 ? 21.234 -0.806 13.516 1 93.44 27 VAL B C 1
ATOM 3038 O O . VAL B 1 27 ? 21.031 -1.68 12.672 1 93.44 27 VAL B O 1
ATOM 3041 N N . ARG B 1 28 ? 20.609 0.28 13.523 1 92.19 28 ARG B N 1
ATOM 3042 C CA . ARG B 1 28 ? 19.406 0.475 12.727 1 92.19 28 ARG B CA 1
ATOM 3043 C C . ARG B 1 28 ? 19.75 0.737 11.266 1 92.19 28 ARG B C 1
ATOM 3045 O O . ARG B 1 28 ? 18.984 0.363 10.367 1 92.19 28 ARG B O 1
ATOM 3052 N N . SER B 1 29 ? 20.859 1.337 11.008 1 91.56 29 SER B N 1
ATOM 3053 C CA . SER B 1 29 ? 21.219 1.677 9.641 1 91.56 29 SER B CA 1
ATOM 3054 C C . SER B 1 29 ? 22 0.544 8.977 1 91.56 29 SER B C 1
ATOM 3056 O O . SER B 1 29 ? 22.094 0.479 7.75 1 91.56 29 SER B O 1
ATOM 3058 N N . GLY B 1 30 ? 22.578 -0.253 9.789 1 91.19 30 GLY B N 1
ATOM 3059 C CA . GLY B 1 30 ? 23.453 -1.287 9.266 1 91.19 30 GLY B CA 1
ATOM 3060 C C . GLY B 1 30 ? 24.781 -0.748 8.766 1 91.19 30 GLY B C 1
ATOM 3061 O O . GLY B 1 30 ? 25.516 -1.444 8.062 1 91.19 30 GLY B O 1
ATOM 3062 N N . LEU B 1 31 ? 25.062 0.482 9.086 1 91.62 31 LEU B N 1
ATOM 3063 C CA . LEU B 1 31 ? 26.312 1.123 8.656 1 91.62 31 LEU B CA 1
ATOM 3064 C C . LEU B 1 31 ? 27.391 0.964 9.719 1 91.62 31 LEU B C 1
ATOM 3066 O O . LEU B 1 31 ? 27.109 0.586 10.859 1 91.62 31 LEU B O 1
ATOM 3070 N N . SER B 1 32 ? 28.609 1.183 9.281 1 93.5 32 SER B N 1
ATOM 3071 C CA . SER B 1 32 ? 29.719 1.127 10.227 1 93.5 32 SER B CA 1
ATOM 3072 C C . SER B 1 32 ? 29.656 2.287 11.211 1 93.5 32 SER B C 1
ATOM 3074 O O . SER B 1 32 ? 29.078 3.336 10.914 1 93.5 32 SER B O 1
ATOM 3076 N N . MET B 1 33 ? 30.312 2.049 12.336 1 94.56 33 MET B N 1
ATOM 3077 C CA . MET B 1 33 ? 30.344 3.107 13.344 1 94.56 33 MET B CA 1
ATOM 3078 C C . MET B 1 33 ? 31.078 4.336 12.812 1 94.56 33 MET B C 1
ATOM 3080 O O . MET B 1 33 ? 30.719 5.469 13.133 1 94.56 33 MET B O 1
ATOM 3084 N N . SER B 1 34 ? 32.062 4.137 12.031 1 95.94 34 SER B N 1
ATOM 3085 C CA . SER B 1 34 ? 32.812 5.25 11.453 1 95.94 34 SER B CA 1
ATOM 3086 C C . SER B 1 34 ? 31.938 6.094 10.547 1 95.94 34 SER B C 1
ATOM 3088 O O . SER B 1 34 ? 31.969 7.324 10.602 1 95.94 34 SER B O 1
ATOM 3090 N N . THR B 1 35 ? 31.125 5.473 9.742 1 94.38 35 THR B N 1
ATOM 3091 C CA . THR B 1 35 ? 30.219 6.156 8.828 1 94.38 35 THR B CA 1
ATOM 3092 C C . THR B 1 35 ? 29.156 6.93 9.602 1 94.38 35 THR B C 1
ATOM 3094 O O . THR B 1 35 ? 28.859 8.086 9.281 1 94.38 35 THR B O 1
ATOM 3097 N N . VAL B 1 36 ? 28.672 6.293 10.617 1 96.81 36 VAL B N 1
ATOM 3098 C CA . VAL B 1 36 ? 27.641 6.91 11.453 1 96.81 36 VAL B CA 1
ATOM 3099 C C . VAL B 1 36 ? 28.234 8.125 12.18 1 96.81 36 VAL B C 1
ATOM 3101 O O . VAL B 1 36 ? 27.625 9.195 12.195 1 96.81 36 VAL B O 1
ATOM 3104 N N . SER B 1 37 ? 29.375 7.922 12.688 1 96.25 37 SER B N 1
ATOM 3105 C CA . SER B 1 37 ? 30.031 8.992 13.438 1 96.25 37 SER B CA 1
ATOM 3106 C C . SER B 1 37 ? 30.328 10.188 12.531 1 96.25 37 SER B C 1
ATOM 3108 O O . SER B 1 37 ? 30.125 11.336 12.93 1 96.25 37 SER B O 1
ATOM 3110 N N . GLN B 1 38 ? 30.766 9.93 11.344 1 95.06 38 GLN B N 1
ATOM 3111 C CA . GLN B 1 38 ? 31.062 10.992 10.398 1 95.06 38 GLN B CA 1
ATOM 3112 C C . GLN B 1 38 ? 29.812 11.781 10.023 1 95.06 38 GLN B C 1
ATOM 3114 O O . GLN B 1 38 ? 29.828 13.008 10 1 95.06 38 GLN B O 1
ATOM 3119 N N . ALA B 1 39 ? 28.812 11.078 9.781 1 94.75 39 ALA B N 1
ATOM 3120 C CA . ALA B 1 39 ? 27.562 11.703 9.391 1 94.75 39 ALA B CA 1
ATOM 3121 C C . ALA B 1 39 ? 26.984 12.531 10.539 1 94.75 39 ALA B C 1
ATOM 3123 O O . ALA B 1 39 ? 26.547 13.664 10.336 1 94.75 39 ALA B O 1
ATOM 3124 N N . THR B 1 40 ? 27.031 12 11.758 1 96.06 40 THR B N 1
ATOM 3125 C CA . THR B 1 40 ? 26.469 12.695 12.914 1 96.06 40 THR B CA 1
ATOM 3126 C C . THR B 1 40 ? 27.281 13.93 13.258 1 96.06 40 THR B C 1
ATOM 3128 O O . THR B 1 40 ? 26.734 14.977 13.609 1 96.06 40 THR B O 1
ATOM 3131 N N . ASN B 1 41 ? 28.531 13.75 13.133 1 95.31 41 ASN B N 1
ATOM 3132 C CA . ASN B 1 41 ? 29.391 14.891 13.43 1 95.31 41 ASN B CA 1
ATOM 3133 C C . ASN B 1 41 ? 29.172 16.031 12.445 1 95.31 41 ASN B C 1
ATOM 3135 O O . ASN B 1 41 ? 29.188 17.203 12.836 1 95.31 41 ASN B O 1
ATOM 3139 N N . ARG B 1 42 ? 29 15.695 11.273 1 93.62 42 ARG B N 1
ATOM 3140 C CA . ARG B 1 42 ? 28.703 16.703 10.266 1 93.62 42 ARG B CA 1
ATOM 3141 C C . ARG B 1 42 ? 27.406 17.453 10.586 1 93.62 42 ARG B C 1
ATOM 3143 O O . ARG B 1 42 ? 27.359 18.672 10.5 1 93.62 42 ARG B O 1
ATOM 3150 N N . LEU B 1 43 ? 26.422 16.75 10.953 1 95 43 LEU B N 1
ATOM 3151 C CA . LEU B 1 43 ? 25.109 17.312 11.258 1 95 43 LEU B CA 1
ATOM 3152 C C . LEU B 1 43 ? 25.156 18.156 12.531 1 95 43 LEU B C 1
ATOM 3154 O O . LEU B 1 43 ? 24.5 19.188 12.625 1 95 43 LEU B O 1
ATOM 3158 N N . LEU B 1 44 ? 25.953 17.719 13.5 1 95.81 44 LEU B N 1
ATOM 3159 C CA . LEU B 1 44 ? 26.156 18.453 14.742 1 95.81 44 LEU B CA 1
ATOM 3160 C C . LEU B 1 44 ? 26.875 19.766 14.484 1 95.81 44 LEU B C 1
ATOM 3162 O O . LEU B 1 44 ? 26.469 20.812 15 1 95.81 44 LEU B O 1
ATOM 3166 N N . THR B 1 45 ? 27.859 19.688 13.656 1 94.88 45 THR B N 1
ATOM 3167 C CA . THR B 1 45 ? 28.672 20.859 13.344 1 94.88 45 THR B CA 1
ATOM 3168 C C . THR B 1 45 ? 27.828 21.922 12.656 1 94.88 45 THR B C 1
ATOM 3170 O O . THR B 1 45 ? 28 23.109 12.914 1 94.88 45 THR B O 1
ATOM 3173 N N . LYS B 1 46 ? 26.922 21.5 11.859 1 93.81 46 LYS B N 1
ATOM 3174 C CA . LYS B 1 46 ? 26.078 22.438 11.125 1 93.81 46 LYS B CA 1
ATOM 3175 C C . LYS B 1 46 ? 24.906 22.906 11.977 1 93.81 46 LYS B C 1
ATOM 3177 O O . LYS B 1 46 ? 24.156 23.797 11.578 1 93.81 46 LYS B O 1
ATOM 3182 N N . GLY B 1 47 ? 24.719 22.266 13.109 1 95 47 GLY B N 1
ATOM 3183 C CA . GLY B 1 47 ? 23.656 22.672 14.016 1 95 47 GLY B CA 1
ATOM 3184 C C . GLY B 1 47 ? 22.312 22.094 13.641 1 95 47 GLY B C 1
ATOM 3185 O O . GLY B 1 47 ? 21.281 22.5 14.188 1 95 47 GLY B O 1
ATOM 3186 N N . ILE B 1 48 ? 22.25 21.219 12.711 1 94.88 48 ILE B N 1
ATOM 3187 C CA . ILE B 1 48 ? 21 20.609 12.25 1 94.88 48 ILE B CA 1
ATOM 3188 C C . ILE B 1 48 ? 20.438 19.688 13.328 1 94.88 48 ILE B C 1
ATOM 3190 O O . ILE B 1 48 ? 19.234 19.656 13.547 1 94.88 48 ILE B O 1
ATOM 3194 N N . ILE B 1 49 ? 21.344 18.922 13.961 1 96.69 49 ILE B N 1
ATOM 3195 C CA . ILE B 1 49 ? 20.953 18.109 15.117 1 96.69 49 ILE B CA 1
ATOM 3196 C C . ILE B 1 49 ? 21.688 18.625 16.359 1 96.69 49 ILE B C 1
ATOM 3198 O O . ILE B 1 49 ? 22.578 19.469 16.266 1 96.69 49 ILE B O 1
ATOM 3202 N N . GLN B 1 50 ? 21.234 18.172 17.484 1 97.25 50 GLN B N 1
ATOM 3203 C CA . GLN B 1 50 ? 21.844 18.562 18.75 1 97.25 50 GLN B CA 1
ATOM 3204 C C . GLN B 1 50 ? 21.875 17.391 19.734 1 97.25 50 GLN B C 1
ATOM 3206 O O . GLN B 1 50 ? 21.188 16.391 19.531 1 97.25 50 GLN B O 1
ATOM 3211 N N . GLU B 1 51 ? 22.75 17.516 20.703 1 96.75 51 GLU B N 1
ATOM 3212 C CA . GLU B 1 51 ? 22.781 16.562 21.828 1 96.75 51 GLU B CA 1
ATOM 3213 C C . GLU B 1 51 ? 21.656 16.859 22.812 1 96.75 51 GLU B C 1
ATOM 3215 O O . GLU B 1 51 ? 21.453 18.016 23.219 1 96.75 51 GLU B O 1
ATOM 3220 N N . LEU B 1 52 ? 20.938 15.867 23.141 1 94.94 52 LEU B N 1
ATOM 3221 C CA . LEU B 1 52 ? 19.766 16.047 24 1 94.94 52 LEU B CA 1
ATOM 3222 C C . LEU B 1 52 ? 20.062 15.602 25.422 1 94.94 52 LEU B C 1
ATOM 3224 O O . LEU B 1 52 ? 19.281 15.883 26.344 1 94.94 52 LEU B O 1
ATOM 3228 N N . GLY B 1 53 ? 21.094 14.898 25.641 1 91.19 53 GLY B N 1
ATOM 3229 C CA . GLY B 1 53 ? 21.453 14.391 26.953 1 91.19 53 GLY B CA 1
ATOM 3230 C C . GLY B 1 53 ? 22.156 13.039 26.906 1 91.19 53 GLY B C 1
ATOM 3231 O O . GLY B 1 53 ? 22.609 12.617 25.844 1 91.19 53 GLY B O 1
ATOM 3232 N N . LEU B 1 54 ? 22.328 12.516 28.156 1 88.12 54 LEU B N 1
ATOM 3233 C CA . LEU B 1 54 ? 23 11.234 28.281 1 88.12 54 LEU B CA 1
ATOM 3234 C C . LEU B 1 54 ? 22.047 10.164 28.797 1 88.12 54 LEU B C 1
ATOM 3236 O O . LEU B 1 54 ? 21.156 10.461 29.609 1 88.12 54 LEU B O 1
ATOM 3240 N N . ARG B 1 55 ? 22.062 9.008 28.188 1 85.31 55 ARG B N 1
ATOM 3241 C CA . ARG B 1 55 ? 21.344 7.844 28.703 1 85.31 55 ARG B CA 1
ATOM 3242 C C . ARG B 1 55 ? 22.297 6.891 29.422 1 85.31 55 ARG B C 1
ATOM 3244 O O . ARG B 1 55 ? 23.281 6.438 28.859 1 85.31 55 ARG B O 1
ATOM 3251 N N . ARG B 1 56 ? 21.938 6.676 30.766 1 79.94 56 ARG B N 1
ATOM 3252 C CA . ARG B 1 56 ? 22.766 5.797 31.578 1 79.94 56 ARG B CA 1
ATOM 3253 C C . ARG B 1 56 ? 22.359 4.336 31.406 1 79.94 56 ARG B C 1
ATOM 3255 O O . ARG B 1 56 ? 21.172 4.023 31.375 1 79.94 56 ARG B O 1
ATOM 3262 N N . GLU B 1 57 ? 23.25 3.6 30.906 1 74 57 GLU B N 1
ATOM 3263 C CA . GLU B 1 57 ? 23.016 2.16 30.844 1 74 57 GLU B CA 1
ATOM 3264 C C . GLU B 1 57 ? 23.672 1.441 32.031 1 74 57 GLU B C 1
ATOM 3266 O O . GLU B 1 57 ? 24.531 1.998 32.688 1 74 57 GLU B O 1
ATOM 3271 N N . SER B 1 58 ? 22.969 0.298 32.469 1 70.25 58 SER B N 1
ATOM 3272 C CA . SER B 1 58 ? 23.453 -0.48 33.594 1 70.25 58 SER B CA 1
ATOM 3273 C C . SER B 1 58 ? 24.969 -0.715 33.5 1 70.25 58 SER B C 1
ATOM 3275 O O . SER B 1 58 ? 25.688 -0.584 34.5 1 70.25 58 SER B O 1
ATOM 3277 N N . MET B 1 59 ? 25.422 -1.202 32.406 1 70.44 59 MET B N 1
ATOM 3278 C CA . MET B 1 59 ? 26.844 -1.453 32.188 1 70.44 59 MET B CA 1
ATOM 3279 C C . MET B 1 59 ? 27.344 -0.641 31 1 70.44 59 MET B C 1
ATOM 3281 O O . MET B 1 59 ? 26.625 -0.459 30.016 1 70.44 59 MET B O 1
ATOM 3285 N N . GLY B 1 60 ? 28.359 0.161 31.25 1 68 60 GLY B N 1
ATOM 3286 C CA . GLY B 1 60 ? 29.047 0.812 30.141 1 68 60 GLY B CA 1
ATOM 3287 C C . GLY B 1 60 ? 28.969 2.326 30.203 1 68 60 GLY B C 1
ATOM 3288 O O . GLY B 1 60 ? 28.406 2.889 31.141 1 68 60 GLY B O 1
ATOM 3289 N N . ARG B 1 61 ? 29.609 2.988 29.328 1 79.12 61 ARG B N 1
ATOM 3290 C CA . ARG B 1 61 ? 29.688 4.441 29.219 1 79.12 61 ARG B CA 1
ATOM 3291 C C . ARG B 1 61 ? 28.344 5.039 28.797 1 79.12 61 ARG B C 1
ATOM 3293 O O . ARG B 1 61 ? 27.641 4.469 27.969 1 79.12 61 ARG B O 1
ATOM 3300 N N . PRO B 1 62 ? 28.016 6.074 29.516 1 86.38 62 PRO B N 1
ATOM 3301 C CA . PRO B 1 62 ? 26.781 6.758 29.109 1 86.38 62 PRO B CA 1
ATOM 3302 C C . PRO B 1 62 ? 26.766 7.121 27.625 1 86.38 62 PRO B C 1
ATOM 3304 O O . PRO B 1 62 ? 27.812 7.461 27.062 1 86.38 62 PRO B O 1
ATOM 3307 N N . LYS B 1 63 ? 25.625 6.918 26.969 1 91.25 63 LYS B N 1
ATOM 3308 C CA . LYS B 1 63 ? 25.5 7.211 25.531 1 91.25 63 LYS B CA 1
ATOM 3309 C C . LYS B 1 63 ? 24.875 8.586 25.312 1 91.25 63 LYS B C 1
ATOM 3311 O O . LYS B 1 63 ? 23.906 8.953 25.984 1 91.25 63 LYS B O 1
ATOM 3316 N N . THR B 1 64 ? 25.484 9.383 24.484 1 94.38 64 THR B N 1
ATOM 3317 C CA . THR B 1 64 ? 24.938 10.672 24.094 1 94.38 64 THR B CA 1
ATOM 3318 C C . THR B 1 64 ? 23.719 10.484 23.188 1 94.38 64 THR B C 1
ATOM 3320 O O . THR B 1 64 ? 23.766 9.719 22.234 1 94.38 64 THR B O 1
ATOM 3323 N N . LEU B 1 65 ? 22.625 11.211 23.531 1 96.81 65 LEU B N 1
ATOM 3324 C CA . LEU B 1 65 ? 21.406 11.133 22.75 1 96.81 65 LEU B CA 1
ATOM 3325 C C . LEU B 1 65 ? 21.297 12.312 21.781 1 96.81 65 LEU B C 1
ATOM 3327 O O . LEU B 1 65 ? 21.625 13.445 22.156 1 96.81 65 LEU B O 1
ATOM 3331 N N . LEU B 1 66 ? 20.875 12.016 20.594 1 97 66 LEU B N 1
ATOM 3332 C CA . LEU B 1 66 ? 20.797 13.016 19.531 1 97 66 LEU B CA 1
ATOM 3333 C C . LEU B 1 66 ? 19.359 13.25 19.094 1 97 66 LEU B C 1
ATOM 3335 O O . LEU B 1 66 ? 18.516 12.352 19.203 1 97 66 LEU B O 1
ATOM 3339 N N . GLY B 1 67 ? 19.047 14.438 18.609 1 95.62 67 GLY B N 1
ATOM 3340 C CA . GLY B 1 67 ? 17.766 14.812 18.016 1 95.62 67 GLY B CA 1
ATOM 3341 C C . GLY B 1 67 ? 17.875 16.031 17.109 1 95.62 67 GLY B C 1
ATOM 3342 O O . GLY B 1 67 ? 18.891 16.719 17.109 1 95.62 67 GLY B O 1
ATOM 3343 N N . LEU B 1 68 ? 16.844 16.25 16.406 1 94.31 68 LEU B N 1
ATOM 3344 C CA . LEU B 1 68 ? 16.766 17.422 15.547 1 94.31 68 LEU B CA 1
ATOM 3345 C C . LEU B 1 68 ? 16.812 18.703 16.391 1 94.31 68 LEU B C 1
ATOM 3347 O O . LEU B 1 68 ? 16.203 18.766 17.453 1 94.31 68 LEU B O 1
ATOM 3351 N N . ASN B 1 69 ? 17.594 19.703 15.922 1 95.88 69 ASN B N 1
ATOM 3352 C CA . ASN B 1 69 ? 17.562 21.016 16.531 1 95.88 69 ASN B CA 1
ATOM 3353 C C . ASN B 1 69 ? 16.344 21.812 16.109 1 95.88 69 ASN B C 1
ATOM 3355 O O . ASN B 1 69 ? 16.281 22.297 14.969 1 95.88 69 ASN B O 1
ATOM 3359 N N . PRO B 1 70 ? 15.391 21.984 17 1 94.81 70 PRO B N 1
ATOM 3360 C CA . PRO B 1 70 ? 14.156 22.672 16.594 1 94.81 70 PRO B CA 1
ATOM 3361 C C . PRO B 1 70 ? 14.398 24.125 16.188 1 94.81 70 PRO B C 1
ATOM 3363 O O . PRO B 1 70 ? 13.625 24.672 15.391 1 94.81 70 PRO B O 1
ATOM 3366 N N . ASP B 1 71 ? 15.484 24.734 16.609 1 94.25 71 ASP B N 1
ATOM 3367 C CA . ASP B 1 71 ? 15.742 26.156 16.391 1 94.25 71 ASP B CA 1
ATOM 3368 C C . ASP B 1 71 ? 16.547 26.375 15.125 1 94.25 71 ASP B C 1
ATOM 3370 O O . ASP B 1 71 ? 16.828 27.516 14.742 1 94.25 71 ASP B O 1
ATOM 3374 N N . TYR B 1 72 ? 16.953 25.25 14.523 1 94.81 72 TYR B N 1
ATOM 3375 C CA . TYR B 1 72 ? 17.766 25.391 13.32 1 94.81 72 TYR B CA 1
ATOM 3376 C C . TYR B 1 72 ? 17.047 26.234 12.266 1 94.81 72 TYR B C 1
ATOM 3378 O O . TYR B 1 72 ? 17.688 27.016 11.555 1 94.81 72 TYR B O 1
ATOM 3386 N N . ALA B 1 73 ? 15.805 26.094 12.141 1 95.69 73 ALA B N 1
ATOM 3387 C CA . ALA B 1 73 ? 15 26.812 11.172 1 95.69 73 ALA B CA 1
ATOM 3388 C C . ALA B 1 73 ? 13.523 26.812 11.57 1 95.69 73 ALA B C 1
ATOM 3390 O O . ALA B 1 73 ? 13.109 26.031 12.422 1 95.69 73 ALA B O 1
ATOM 3391 N N . ASN B 1 74 ? 12.82 27.734 11.023 1 96.94 74 ASN B N 1
ATOM 3392 C CA . ASN B 1 74 ? 11.359 27.703 11.031 1 96.94 74 ASN B CA 1
ATOM 3393 C C . ASN B 1 74 ? 10.797 27.281 9.68 1 96.94 74 ASN B C 1
ATOM 3395 O O . ASN B 1 74 ? 11.5 27.344 8.664 1 96.94 74 ASN B O 1
ATOM 3399 N N . VAL B 1 75 ? 9.578 26.828 9.727 1 98.06 75 VAL B N 1
ATOM 3400 C CA . VAL B 1 75 ? 8.875 26.547 8.484 1 98.06 75 VAL B CA 1
ATOM 3401 C C . VAL B 1 75 ? 7.492 27.188 8.516 1 98.06 75 VAL B C 1
ATOM 3403 O O . VAL B 1 75 ? 6.984 27.531 9.586 1 98.06 75 VAL B O 1
ATOM 3406 N N . ILE B 1 76 ? 6.973 27.375 7.32 1 98.19 76 ILE B N 1
ATOM 3407 C CA . ILE B 1 76 ? 5.613 27.891 7.172 1 98.19 76 ILE B CA 1
ATOM 3408 C C . ILE B 1 76 ? 4.695 26.781 6.66 1 98.19 76 ILE B C 1
ATOM 3410 O O . ILE B 1 76 ? 5.039 26.078 5.715 1 98.19 76 ILE B O 1
ATOM 3414 N N . GLY B 1 77 ? 3.621 26.562 7.348 1 98.62 77 GLY B N 1
ATOM 3415 C CA . GLY B 1 77 ? 2.539 25.719 6.875 1 98.62 77 GLY B CA 1
ATOM 3416 C C . GLY B 1 77 ? 1.301 26.5 6.473 1 98.62 77 GLY B C 1
ATOM 3417 O O . GLY B 1 77 ? 0.811 27.328 7.238 1 98.62 77 GLY B O 1
ATOM 3418 N N . VAL B 1 78 ? 0.784 26.234 5.273 1 98.44 78 VAL B N 1
ATOM 3419 C CA . VAL B 1 78 ? -0.407 26.922 4.777 1 98.44 78 VAL B CA 1
ATOM 3420 C C . VAL B 1 78 ? -1.511 25.891 4.508 1 98.44 78 VAL B C 1
ATOM 3422 O O . VAL B 1 78 ? -1.365 25.031 3.646 1 98.44 78 VAL B O 1
ATOM 3425 N N . GLN B 1 79 ? -2.527 26.016 5.223 1 97.44 79 GLN B N 1
ATOM 3426 C CA . GLN B 1 79 ? -3.746 25.234 5.027 1 97.44 79 GLN B CA 1
ATOM 3427 C C . GLN B 1 79 ? -4.727 25.969 4.113 1 97.44 79 GLN B C 1
ATOM 3429 O O . GLN B 1 79 ? -5.086 27.109 4.371 1 97.44 79 GLN B O 1
ATOM 3434 N N . LEU B 1 80 ? -5.164 25.297 3.08 1 95.56 80 LEU B N 1
ATOM 3435 C CA . LEU B 1 80 ? -6.172 25.844 2.174 1 95.56 80 LEU B CA 1
ATOM 3436 C C . LEU B 1 80 ? -7.332 24.875 2.01 1 95.56 80 LEU B C 1
ATOM 3438 O O . LEU B 1 80 ? -7.262 23.938 1.201 1 95.56 80 LEU B O 1
ATOM 3442 N N . ASN B 1 81 ? -8.383 25.047 2.752 1 88 81 ASN B N 1
ATOM 3443 C CA . ASN B 1 81 ? -9.562 24.188 2.67 1 88 81 ASN B CA 1
ATOM 3444 C C . ASN B 1 81 ? -10.844 25 2.615 1 88 81 ASN B C 1
ATOM 3446 O O . ASN B 1 81 ? -10.805 26.234 2.559 1 88 81 ASN B O 1
ATOM 3450 N N . ALA B 1 82 ? -11.969 24.328 2.525 1 80.56 82 ALA B N 1
ATOM 3451 C CA . ALA B 1 82 ? -13.258 24.984 2.393 1 80.56 82 ALA B CA 1
ATOM 3452 C C . ALA B 1 82 ? -13.625 25.75 3.668 1 80.56 82 ALA B C 1
ATOM 3454 O O . ALA B 1 82 ? -14.25 26.797 3.611 1 80.56 82 ALA B O 1
ATOM 3455 N N . GLU B 1 83 ? -13.125 25.297 4.777 1 82.06 83 GLU B N 1
ATOM 3456 C CA . GLU B 1 83 ? -13.586 25.828 6.062 1 82.06 83 GLU B CA 1
ATOM 3457 C C . GLU B 1 83 ? -12.656 26.922 6.57 1 82.06 83 GLU B C 1
ATOM 3459 O O . GLU B 1 83 ? -13.109 27.891 7.18 1 82.06 83 GLU B O 1
ATOM 3464 N N . ARG B 1 84 ? -11.414 26.703 6.305 1 90.75 84 ARG B N 1
ATOM 3465 C CA . ARG B 1 84 ? -10.438 27.594 6.914 1 90.75 84 ARG B CA 1
ATOM 3466 C C . ARG B 1 84 ? -9.172 27.688 6.07 1 90.75 84 ARG B C 1
ATOM 3468 O O . ARG B 1 84 ? -8.664 26.672 5.598 1 90.75 84 ARG B O 1
ATOM 3475 N N . ASN B 1 85 ? -8.727 28.875 5.801 1 96 85 ASN B N 1
ATOM 3476 C CA . ASN B 1 85 ? -7.383 29.156 5.297 1 96 85 ASN B CA 1
ATOM 3477 C C . ASN B 1 85 ? -6.492 29.75 6.383 1 96 85 ASN B C 1
ATOM 3479 O O . ASN B 1 85 ? -6.812 30.797 6.949 1 96 85 ASN B O 1
ATOM 3483 N N . LEU B 1 86 ? -5.402 29.062 6.672 1 97.44 86 LEU B N 1
ATOM 3484 C CA . LEU B 1 86 ? -4.594 29.438 7.832 1 97.44 86 LEU B CA 1
ATOM 3485 C C . LEU B 1 86 ? -3.107 29.297 7.523 1 97.44 86 LEU B C 1
ATOM 3487 O O . LEU B 1 86 ? -2.684 28.297 6.922 1 97.44 86 LEU B O 1
ATOM 3491 N N . ILE B 1 87 ? -2.342 30.297 7.828 1 97.94 87 ILE B N 1
ATOM 3492 C CA . ILE B 1 87 ? -0.885 30.266 7.777 1 97.94 87 ILE B CA 1
ATOM 3493 C C . ILE B 1 87 ? -0.324 30.078 9.188 1 97.94 87 ILE B C 1
ATOM 3495 O O . ILE B 1 87 ? -0.736 30.766 10.125 1 97.94 87 ILE B O 1
ATOM 3499 N N . VAL B 1 88 ? 0.572 29.109 9.328 1 97.81 88 VAL B N 1
ATOM 3500 C CA . VAL B 1 88 ? 1.26 28.969 10.609 1 97.81 88 VAL B CA 1
ATOM 3501 C C . VAL B 1 88 ? 2.77 28.953 10.383 1 97.81 88 VAL B C 1
ATOM 3503 O O . VAL B 1 88 ? 3.244 28.594 9.305 1 97.81 88 VAL B O 1
ATOM 3506 N N . MET B 1 89 ? 3.488 29.438 11.336 1 97.62 89 MET B N 1
ATOM 3507 C CA . MET B 1 89 ? 4.934 29.25 11.453 1 97.62 89 MET B CA 1
ATOM 3508 C C . MET B 1 89 ? 5.273 28.344 12.625 1 97.62 89 MET B C 1
ATOM 3510 O O . MET B 1 89 ? 4.754 28.531 13.727 1 97.62 89 MET B O 1
ATOM 3514 N N . THR B 1 90 ? 6.043 27.328 12.367 1 97 90 THR B N 1
ATOM 3515 C CA . THR B 1 90 ? 6.508 26.453 13.438 1 97 90 THR B CA 1
ATOM 3516 C C . THR B 1 90 ? 8.023 26.281 13.375 1 97 90 THR B C 1
ATOM 3518 O O . THR B 1 90 ? 8.648 26.562 12.352 1 97 90 THR B O 1
ATOM 3521 N N . ASP B 1 91 ? 8.555 25.875 14.484 1 96.56 91 ASP B N 1
ATOM 3522 C CA . ASP B 1 91 ? 9.922 25.359 14.414 1 96.56 91 ASP B CA 1
ATOM 3523 C C . ASP B 1 91 ? 9.953 23.953 13.852 1 96.56 91 ASP B C 1
ATOM 3525 O O . ASP B 1 91 ? 8.938 23.453 13.352 1 96.56 91 ASP B O 1
ATOM 3529 N N . LEU B 1 92 ? 11.102 23.266 13.891 1 95.69 92 LEU B N 1
ATOM 3530 C CA . LEU B 1 92 ? 11.258 21.969 13.234 1 95.69 92 LEU B CA 1
ATOM 3531 C C . LEU B 1 92 ? 10.625 20.859 14.062 1 95.69 92 LEU B C 1
ATOM 3533 O O . LEU B 1 92 ? 10.438 19.734 13.57 1 95.69 92 LEU B O 1
ATOM 3537 N N . ALA B 1 93 ? 10.234 21.156 15.305 1 93.69 93 ALA B N 1
ATOM 3538 C CA . ALA B 1 93 ? 9.562 20.172 16.156 1 93.69 93 ALA B CA 1
ATOM 3539 C C . ALA B 1 93 ? 8.047 20.359 16.109 1 93.69 93 ALA B C 1
ATOM 3541 O O . ALA B 1 93 ? 7.301 19.578 16.719 1 93.69 93 ALA B O 1
ATOM 3542 N N . GLY B 1 94 ? 7.562 21.359 15.422 1 95.25 94 GLY B N 1
ATOM 3543 C CA . GLY B 1 94 ? 6.129 21.562 15.266 1 95.25 94 GLY B CA 1
ATOM 3544 C C . GLY B 1 94 ? 5.555 22.562 16.25 1 95.25 94 GLY B C 1
ATOM 3545 O O . GLY B 1 94 ? 4.348 22.812 16.266 1 95.25 94 GLY B O 1
ATOM 3546 N N . ASN B 1 95 ? 6.402 23.141 17.047 1 95.5 95 ASN B N 1
ATOM 3547 C CA . ASN B 1 95 ? 5.926 24.156 17.984 1 95.5 95 ASN B CA 1
ATOM 3548 C C . ASN B 1 95 ? 5.516 25.438 17.266 1 95.5 95 ASN B C 1
ATOM 3550 O O . ASN B 1 95 ? 6.254 25.938 16.422 1 95.5 95 ASN B O 1
ATOM 3554 N N . LEU B 1 96 ? 4.379 25.969 17.656 1 96.06 96 LEU B N 1
ATOM 3555 C CA . LEU B 1 96 ? 3.812 27.141 17 1 96.06 96 LEU B CA 1
ATOM 3556 C C . LEU B 1 96 ? 4.594 28.406 17.359 1 96.06 96 LEU B C 1
ATOM 3558 O O . LEU B 1 96 ? 4.84 28.672 18.531 1 96.06 96 LEU B O 1
ATOM 3562 N N . VAL B 1 97 ? 4.945 29.188 16.375 1 95.62 97 VAL B N 1
ATOM 3563 C CA . VAL B 1 97 ? 5.648 30.453 16.547 1 95.62 97 VAL B CA 1
ATOM 3564 C C . VAL B 1 97 ? 4.711 31.609 16.203 1 95.62 97 VAL B C 1
ATOM 3566 O O . VAL B 1 97 ? 4.789 32.688 16.812 1 95.62 97 VAL B O 1
ATOM 3569 N N . GLY B 1 98 ? 3.852 31.406 15.242 1 95.62 98 GLY B N 1
ATOM 3570 C CA . GLY B 1 98 ? 2.896 32.406 14.805 1 95.62 98 GLY B CA 1
ATOM 3571 C C . GLY B 1 98 ? 1.85 31.875 13.852 1 95.62 98 GLY B C 1
ATOM 3572 O O . GLY B 1 98 ? 1.989 30.75 13.336 1 95.62 98 GLY B O 1
ATOM 3573 N N . GLU B 1 99 ? 0.815 32.594 13.727 1 96.69 99 GLU B N 1
ATOM 3574 C CA . GLU B 1 99 ? -0.236 32.219 12.797 1 96.69 99 GLU B CA 1
ATOM 3575 C C . GLU B 1 99 ? -0.968 33.438 12.242 1 96.69 99 GLU B C 1
ATOM 3577 O O . GLU B 1 99 ? -0.901 34.5 12.812 1 96.69 99 GLU B O 1
ATOM 3582 N N . GLN B 1 100 ? -1.592 33.281 11.172 1 96.25 100 GLN B N 1
ATOM 3583 C CA . GLN B 1 100 ? -2.418 34.281 10.516 1 96.25 100 GLN B CA 1
ATOM 3584 C C . GLN B 1 100 ? -3.586 33.625 9.773 1 96.25 100 GLN B C 1
ATOM 3586 O O . GLN B 1 100 ? -3.385 32.75 8.93 1 96.25 100 GLN B O 1
ATOM 3591 N N . GLN B 1 101 ? -4.77 34.125 10.062 1 95.75 101 GLN B N 1
ATOM 3592 C CA . GLN B 1 101 ? -5.961 33.625 9.367 1 95.75 101 GLN B CA 1
ATOM 3593 C C . GLN B 1 101 ? -6.176 34.375 8.062 1 95.75 101 GLN B C 1
ATOM 3595 O O . GLN B 1 101 ? -5.969 35.594 7.988 1 95.75 101 GLN B O 1
ATOM 3600 N N . MET B 1 102 ? -6.531 33.625 7.047 1 95.38 102 MET B N 1
ATOM 3601 C CA . MET B 1 102 ? -6.969 34.188 5.773 1 95.38 102 MET B CA 1
ATOM 3602 C C . MET B 1 102 ? -8.461 33.969 5.566 1 95.38 102 MET B C 1
ATOM 3604 O O . MET B 1 102 ? -9.094 33.219 6.297 1 95.38 102 MET B O 1
ATOM 3608 N N . PRO B 1 103 ? -9.07 34.719 4.617 1 90.31 103 PRO B N 1
ATOM 3609 C CA . PRO B 1 103 ? -10.477 34.438 4.332 1 90.31 103 PRO B CA 1
ATOM 3610 C C . PRO B 1 103 ? -10.734 33 3.949 1 90.31 103 PRO B C 1
ATOM 3612 O O . PRO B 1 103 ? -9.938 32.375 3.229 1 90.31 103 PRO B O 1
ATOM 3615 N N . ALA B 1 104 ? -11.859 32.469 4.406 1 86.62 104 ALA B N 1
ATOM 3616 C CA . ALA B 1 104 ? -12.211 31.094 4.113 1 86.62 104 ALA B CA 1
ATOM 3617 C C . ALA B 1 104 ? -12.703 30.938 2.678 1 86.62 104 ALA B C 1
ATOM 3619 O O . ALA B 1 104 ? -13.211 31.891 2.088 1 86.62 104 ALA B O 1
ATOM 3620 N N . GLY B 1 105 ? -12.594 29.75 2.184 1 84.5 105 GLY B N 1
ATOM 3621 C CA . GLY B 1 105 ? -13.148 29.438 0.877 1 84.5 105 GLY B CA 1
ATOM 3622 C C . GLY B 1 105 ? -12.219 29.781 -0.266 1 84.5 105 GLY B C 1
ATOM 3623 O O . GLY B 1 105 ? -11.016 29.516 -0.198 1 84.5 105 GLY B O 1
ATOM 3624 N N . GLU B 1 106 ? -12.797 30.359 -1.294 1 90.25 106 GLU B N 1
ATOM 3625 C CA . GLU B 1 106 ? -12.039 30.641 -2.514 1 90.25 106 GLU B CA 1
ATOM 3626 C C . GLU B 1 106 ? -10.969 31.703 -2.273 1 90.25 106 GLU B C 1
ATOM 3628 O O . GLU B 1 106 ? -11.195 32.656 -1.543 1 90.25 106 GLU B O 1
ATOM 3633 N N . LEU B 1 107 ? -9.852 31.406 -2.805 1 92.12 107 LEU B N 1
ATOM 3634 C CA . LEU B 1 107 ? -8.664 32.25 -2.715 1 92.12 107 LEU B CA 1
ATOM 3635 C C . LEU B 1 107 ? -7.84 32.156 -3.996 1 92.12 107 LEU B C 1
ATOM 3637 O O . LEU B 1 107 ? -7.598 31.062 -4.512 1 92.12 107 LEU B O 1
ATOM 3641 N N . THR B 1 108 ? -7.508 33.375 -4.559 1 93.69 108 THR B N 1
ATOM 3642 C CA . THR B 1 108 ? -6.652 33.344 -5.738 1 93.69 108 THR B CA 1
ATOM 3643 C C . THR B 1 108 ? -5.191 33.125 -5.34 1 93.69 108 THR B C 1
ATOM 3645 O O . THR B 1 108 ? -4.797 33.469 -4.227 1 93.69 108 THR B O 1
ATOM 3648 N N . PRO B 1 109 ? -4.395 32.625 -6.266 1 94.81 109 PRO B N 1
ATOM 3649 C CA . PRO B 1 109 ? -2.965 32.5 -5.977 1 94.81 109 PRO B CA 1
ATOM 3650 C C . PRO B 1 109 ? -2.338 33.844 -5.594 1 94.81 109 PRO B C 1
ATOM 3652 O O . PRO B 1 109 ? -1.468 33.906 -4.723 1 94.81 109 PRO B O 1
ATOM 3655 N N . GLN B 1 110 ? -2.793 34.875 -6.211 1 95.25 110 GLN B N 1
ATOM 3656 C CA . GLN B 1 110 ? -2.281 36.219 -5.906 1 95.25 110 GLN B CA 1
ATOM 3657 C C . GLN B 1 110 ? -2.619 36.625 -4.477 1 95.25 110 GLN B C 1
ATOM 3659 O O . GLN B 1 110 ? -1.787 37.219 -3.777 1 95.25 110 GLN B O 1
ATOM 3664 N N . GLN B 1 111 ? -3.809 36.344 -4.07 1 95.81 111 GLN B N 1
ATOM 3665 C CA . GLN B 1 111 ? -4.219 36.625 -2.701 1 95.81 111 GLN B CA 1
ATOM 3666 C C . GLN B 1 111 ? -3.381 35.844 -1.701 1 95.81 111 GLN B C 1
ATOM 3668 O O . GLN B 1 111 ? -3.041 36.344 -0.629 1 95.81 111 GLN B O 1
ATOM 3673 N N . LEU B 1 112 ? -3.092 34.656 -2.025 1 96.88 112 LEU B N 1
ATOM 3674 C CA . LEU B 1 112 ? -2.23 33.812 -1.188 1 96.88 112 LEU B CA 1
ATOM 3675 C C . LEU B 1 112 ? -0.845 34.438 -1.053 1 96.88 112 LEU B C 1
ATOM 3677 O O . LEU B 1 112 ? -0.311 34.531 0.055 1 96.88 112 LEU B O 1
ATOM 3681 N N . VAL B 1 113 ? -0.29 34.875 -2.143 1 96.75 113 VAL B N 1
ATOM 3682 C CA . VAL B 1 113 ? 1.031 35.5 -2.16 1 96.75 113 VAL B CA 1
ATOM 3683 C C . VAL B 1 113 ? 1.032 36.75 -1.271 1 96.75 113 VAL B C 1
ATOM 3685 O O . VAL B 1 113 ? 1.956 36.938 -0.479 1 96.75 113 VAL B O 1
ATOM 3688 N N . GLN B 1 114 ? 0.02 37.5 -1.395 1 96 114 GLN B N 1
ATOM 3689 C CA . GLN B 1 114 ? -0.076 38.719 -0.614 1 96 114 GLN B CA 1
ATOM 3690 C C . GLN B 1 114 ? -0.191 38.406 0.877 1 96 114 GLN B C 1
ATOM 3692 O O . GLN B 1 114 ? 0.443 39.094 1.7 1 96 114 GLN B O 1
ATOM 3697 N N . SER B 1 115 ? -0.985 37.469 1.192 1 96.31 115 SER B N 1
ATOM 3698 C CA . SER B 1 115 ? -1.155 37.062 2.59 1 96.31 115 SER B CA 1
ATOM 3699 C C . SER B 1 115 ? 0.147 36.531 3.182 1 96.31 115 SER B C 1
ATOM 3701 O O . SER B 1 115 ? 0.49 36.875 4.324 1 96.31 115 SER B O 1
ATOM 3703 N N . LEU B 1 116 ? 0.804 35.781 2.424 1 96.56 116 LEU B N 1
ATOM 3704 C CA . LEU B 1 116 ? 2.08 35.25 2.871 1 96.56 116 LEU B CA 1
ATOM 3705 C C . LEU B 1 116 ? 3.117 36.344 3.039 1 96.56 116 LEU B C 1
ATOM 3707 O O . LEU B 1 116 ? 3.9 36.312 3.99 1 96.56 116 LEU B O 1
ATOM 3711 N N . ALA B 1 117 ? 3.127 37.281 2.127 1 95.75 117 ALA B N 1
ATOM 3712 C CA . ALA B 1 117 ? 4.051 38.406 2.211 1 95.75 117 ALA B CA 1
ATOM 3713 C C . ALA B 1 117 ? 3.822 39.219 3.49 1 95.75 117 ALA B C 1
ATOM 3715 O O . ALA B 1 117 ? 4.781 39.594 4.16 1 95.75 117 ALA B O 1
ATOM 3716 N N . LYS B 1 118 ? 2.59 39.406 3.748 1 95 118 LYS B N 1
ATOM 3717 C CA . LYS B 1 118 ? 2.24 40.125 4.969 1 95 118 LYS B CA 1
ATOM 3718 C C . LYS B 1 118 ? 2.682 39.344 6.207 1 95 118 LYS B C 1
ATOM 3720 O O . LYS B 1 118 ? 3.246 39.938 7.141 1 95 118 LYS B O 1
ATOM 3725 N N . PHE B 1 119 ? 2.447 38.031 6.211 1 96.19 119 PHE B N 1
ATOM 3726 C CA . PHE B 1 119 ? 2.773 37.188 7.355 1 96.19 119 PHE B CA 1
ATOM 3727 C C . PHE B 1 119 ? 4.281 37.156 7.574 1 96.19 119 PHE B C 1
ATOM 3729 O O . PHE B 1 119 ? 4.75 37.188 8.711 1 96.19 119 PHE B O 1
ATOM 3736 N N . LEU B 1 120 ? 5.047 37.094 6.527 1 94.38 120 LEU B N 1
ATOM 3737 C CA . LEU B 1 120 ? 6.492 36.875 6.598 1 94.38 120 LEU B CA 1
ATOM 3738 C C . LEU B 1 120 ? 7.188 38.156 7.047 1 94.38 120 LEU B C 1
ATOM 3740 O O . LEU B 1 120 ? 8.367 38.156 7.414 1 94.38 120 LEU B O 1
ATOM 3744 N N . LYS B 1 121 ? 6.527 39.281 7.121 1 90.56 121 LYS B N 1
ATOM 3745 C CA . LYS B 1 121 ? 7.078 40.531 7.633 1 90.56 121 LYS B CA 1
ATOM 3746 C C . LYS B 1 121 ? 7.039 40.562 9.156 1 90.56 121 LYS B C 1
ATOM 3748 O O . LYS B 1 121 ? 7.812 41.312 9.789 1 90.56 121 LYS B O 1
ATOM 3753 N N . THR B 1 122 ? 6.191 39.781 9.734 1 81.62 122 THR B N 1
ATOM 3754 C CA . THR B 1 122 ? 5.906 39.844 11.156 1 81.62 122 THR B CA 1
ATOM 3755 C C . THR B 1 122 ? 6.965 39.125 11.969 1 81.62 122 THR B C 1
ATOM 3757 O O . THR B 1 122 ? 7.453 39.625 12.977 1 81.62 122 THR B O 1
ATOM 3760 N N . PRO B 1 123 ? 7.285 37.906 11.555 1 74.06 123 PRO B N 1
ATOM 3761 C CA . PRO B 1 123 ? 8.172 37.125 12.43 1 74.06 123 PRO B CA 1
ATOM 3762 C C . PRO B 1 123 ? 9.602 37.688 12.453 1 74.06 123 PRO B C 1
ATOM 3764 O O . PRO B 1 123 ? 10.422 37.219 13.25 1 74.06 123 PRO B O 1
ATOM 3767 N N . GLY B 1 124 ? 9.875 38.844 11.812 1 67.88 124 GLY B N 1
ATOM 3768 C CA . GLY B 1 124 ? 11.156 39.5 11.922 1 67.88 124 GLY B CA 1
ATOM 3769 C C . GLY B 1 124 ? 12.289 38.75 11.25 1 67.88 124 GLY B C 1
ATOM 3770 O O . GLY B 1 124 ? 12.172 38.344 10.086 1 67.88 124 GLY B O 1
ATOM 3771 N N . ASP B 1 125 ? 13.359 38.375 12.141 1 69.19 125 ASP B N 1
ATOM 3772 C CA . ASP B 1 125 ? 14.648 37.844 11.688 1 69.19 125 ASP B CA 1
ATOM 3773 C C . ASP B 1 125 ? 14.68 36.344 11.734 1 69.19 125 ASP B C 1
ATOM 3775 O O . ASP B 1 125 ? 15.734 35.719 11.594 1 69.19 125 ASP B O 1
ATOM 3779 N N . ARG B 1 126 ? 13.531 35.781 11.773 1 82.44 126 ARG B N 1
ATOM 3780 C CA . ARG B 1 126 ? 13.57 34.312 11.883 1 82.44 126 ARG B CA 1
ATOM 3781 C C . ARG B 1 126 ? 13.844 33.688 10.523 1 82.44 126 ARG B C 1
ATOM 3783 O O . ARG B 1 126 ? 13.312 34.125 9.508 1 82.44 126 ARG B O 1
ATOM 3790 N N . HIS B 1 127 ? 14.727 32.719 10.562 1 90.88 127 HIS B N 1
ATOM 3791 C CA . HIS B 1 127 ? 15.086 31.984 9.359 1 90.88 127 HIS B CA 1
ATOM 3792 C C . HIS B 1 127 ? 13.984 31 8.969 1 90.88 127 HIS B C 1
ATOM 3794 O O . HIS B 1 127 ? 13.625 30.125 9.75 1 90.88 127 HIS B O 1
ATOM 3800 N N . VAL B 1 128 ? 13.375 31.25 7.793 1 95.94 128 VAL B N 1
ATOM 3801 C CA . VAL B 1 128 ? 12.375 30.344 7.25 1 95.94 128 VAL B CA 1
ATOM 3802 C C . VAL B 1 128 ? 13.008 29.438 6.199 1 95.94 128 VAL B C 1
ATOM 3804 O O . VAL B 1 128 ? 13.477 29.906 5.16 1 95.94 128 VAL B O 1
ATOM 3807 N N . GLY B 1 129 ? 12.977 28.078 6.504 1 96.25 129 GLY B N 1
ATOM 3808 C CA . GLY B 1 129 ? 13.672 27.141 5.645 1 96.25 129 GLY B CA 1
ATOM 3809 C C . GLY B 1 129 ? 12.812 26.609 4.512 1 96.25 129 GLY B C 1
ATOM 3810 O O . GLY B 1 129 ? 13.336 26.188 3.48 1 96.25 129 GLY B O 1
ATOM 3811 N N . ALA B 1 130 ? 11.508 26.625 4.699 1 98.12 130 ALA B N 1
ATOM 3812 C CA . ALA B 1 130 ? 10.625 26.078 3.682 1 98.12 130 ALA B CA 1
ATOM 3813 C C . ALA B 1 130 ? 9.172 26.484 3.934 1 98.12 130 ALA B C 1
ATOM 3815 O O . ALA B 1 130 ? 8.812 26.859 5.051 1 98.12 130 ALA B O 1
ATOM 3816 N N . ILE B 1 131 ? 8.391 26.438 2.887 1 98.44 131 ILE B N 1
ATOM 3817 C CA . ILE B 1 131 ? 6.949 26.641 2.928 1 98.44 131 ILE B CA 1
ATOM 3818 C C . ILE B 1 131 ? 6.234 25.391 2.447 1 98.44 131 ILE B C 1
ATOM 3820 O O . ILE B 1 131 ? 6.574 24.844 1.396 1 98.44 131 ILE B O 1
ATOM 3824 N N . GLY B 1 132 ? 5.352 24.875 3.236 1 98.81 132 GLY B N 1
ATOM 3825 C CA . GLY B 1 132 ? 4.496 23.766 2.842 1 98.81 132 GLY B CA 1
ATOM 3826 C C . GLY B 1 132 ? 3.051 24.172 2.623 1 98.81 132 GLY B C 1
ATOM 3827 O O . GLY B 1 132 ? 2.445 24.812 3.488 1 98.81 132 GLY B O 1
ATOM 3828 N N . LEU B 1 133 ? 2.498 23.844 1.492 1 98.5 133 LEU B N 1
ATOM 3829 C CA . LEU B 1 133 ? 1.098 24.078 1.151 1 98.5 133 LEU B CA 1
ATOM 3830 C C . LEU B 1 133 ? 0.302 22.781 1.206 1 98.5 133 LEU B C 1
ATOM 3832 O O . LEU B 1 133 ? 0.642 21.797 0.524 1 98.5 133 LEU B O 1
ATOM 3836 N N . ALA B 1 134 ? -0.657 22.719 2.047 1 98.12 134 ALA B N 1
ATOM 3837 C CA . ALA B 1 134 ? -1.609 21.625 2.098 1 98.12 134 ALA B CA 1
ATOM 3838 C C . ALA B 1 134 ? -2.998 22.078 1.657 1 98.12 134 ALA B C 1
ATOM 3840 O O . ALA B 1 134 ? -3.572 23 2.238 1 98.12 134 ALA B O 1
ATOM 3841 N N . LEU B 1 135 ? -3.525 21.438 0.662 1 95.88 135 LEU B N 1
ATOM 3842 C CA . LEU B 1 135 ? -4.816 21.922 0.185 1 95.88 135 LEU B CA 1
ATOM 3843 C C . LEU B 1 135 ? -5.734 20.75 -0.164 1 95.88 135 LEU B C 1
ATOM 3845 O O . LEU B 1 135 ? -5.266 19.656 -0.47 1 95.88 135 LEU B O 1
ATOM 3849 N N . SER B 1 136 ? -7.027 21.016 -0.088 1 92.94 136 SER B N 1
ATOM 3850 C CA . SER B 1 136 ? -8.047 20.078 -0.544 1 92.94 136 SER B CA 1
ATOM 3851 C C . SER B 1 136 ? -8.125 20.031 -2.066 1 92.94 136 SER B C 1
ATOM 3853 O O . SER B 1 136 ? -8.578 21 -2.691 1 92.94 136 SER B O 1
ATOM 3855 N N . GLY B 1 137 ? -7.652 18.969 -2.631 1 92.31 137 GLY B N 1
ATOM 3856 C CA . GLY B 1 137 ? -7.656 18.859 -4.082 1 92.31 137 GLY B CA 1
ATOM 3857 C C . GLY B 1 137 ? -6.617 17.875 -4.602 1 92.31 137 GLY B C 1
ATOM 3858 O O . GLY B 1 137 ? -5.93 17.219 -3.818 1 92.31 137 GLY B O 1
ATOM 3859 N N . LEU B 1 138 ? -6.605 17.781 -5.93 1 93.81 138 LEU B N 1
ATOM 3860 C CA . LEU B 1 138 ? -5.621 16.969 -6.625 1 93.81 138 LEU B CA 1
ATOM 3861 C C . LEU B 1 138 ? -4.371 17.781 -6.945 1 93.81 138 LEU B C 1
ATOM 3863 O O . LEU B 1 138 ? -4.457 18.844 -7.559 1 93.81 138 LEU B O 1
ATOM 3867 N N . VAL B 1 139 ? -3.24 17.266 -6.477 1 96.25 139 VAL B N 1
ATOM 3868 C CA . VAL B 1 139 ? -1.997 18.016 -6.66 1 96.25 139 VAL B CA 1
ATOM 3869 C C . VAL B 1 139 ? -0.955 17.125 -7.332 1 96.25 139 VAL B C 1
ATOM 3871 O O . VAL B 1 139 ? -1.101 15.898 -7.355 1 96.25 139 VAL B O 1
ATOM 3874 N N . ASP B 1 140 ? -0.011 17.703 -7.918 1 95 140 ASP B N 1
ATOM 3875 C CA . ASP B 1 140 ? 1.215 17.062 -8.383 1 95 140 ASP B CA 1
ATOM 3876 C C . ASP B 1 140 ? 2.436 17.609 -7.648 1 95 140 ASP B C 1
ATOM 3878 O O . ASP B 1 140 ? 3.014 18.625 -8.062 1 95 140 ASP B O 1
ATOM 3882 N N . PRO B 1 141 ? 2.803 16.922 -6.617 1 95.5 141 PRO B N 1
ATOM 3883 C CA . PRO B 1 141 ? 3.893 17.453 -5.797 1 95.5 141 PRO B CA 1
ATOM 3884 C C . PRO B 1 141 ? 5.211 17.547 -6.559 1 95.5 141 PRO B C 1
ATOM 3886 O O . PRO B 1 141 ? 6.082 18.344 -6.199 1 95.5 141 PRO B O 1
ATOM 3889 N N . GLN B 1 142 ? 5.375 16.766 -7.562 1 92.31 142 GLN B N 1
ATOM 3890 C CA . GLN B 1 142 ? 6.617 16.781 -8.328 1 92.31 142 GLN B CA 1
ATOM 3891 C C . GLN B 1 142 ? 6.738 18.047 -9.172 1 92.31 142 GLN B C 1
ATOM 3893 O O . GLN B 1 142 ? 7.773 18.719 -9.156 1 92.31 142 GLN B O 1
ATOM 3898 N N . SER B 1 143 ? 5.672 18.391 -9.828 1 94.56 143 SER B N 1
ATOM 3899 C CA . SER B 1 143 ? 5.711 19.578 -10.688 1 94.56 143 SER B CA 1
ATOM 3900 C C . SER B 1 143 ? 5.336 20.828 -9.906 1 94.56 143 SER B C 1
ATOM 3902 O O . SER B 1 143 ? 5.559 21.953 -10.375 1 94.56 143 SER B O 1
ATOM 3904 N N . GLY B 1 144 ? 4.711 20.625 -8.781 1 96.94 144 GLY B N 1
ATOM 3905 C CA . GLY B 1 144 ? 4.344 21.766 -7.941 1 96.94 144 GLY B CA 1
ATOM 3906 C C . GLY B 1 144 ? 3.023 22.391 -8.336 1 96.94 144 GLY B C 1
ATOM 3907 O O . GLY B 1 144 ? 2.775 23.562 -8.031 1 96.94 144 GLY B O 1
ATOM 3908 N N . TYR B 1 145 ? 2.148 21.625 -9.047 1 96.94 145 TYR B N 1
ATOM 3909 C CA . TYR B 1 145 ? 0.876 22.141 -9.539 1 96.94 145 TYR B CA 1
ATOM 3910 C C . TYR B 1 145 ? -0.272 21.719 -8.633 1 96.94 145 TYR B C 1
ATOM 3912 O O . TYR B 1 145 ? -0.298 20.578 -8.141 1 96.94 145 TYR B O 1
ATOM 3920 N N . CYS B 1 146 ? -1.188 22.609 -8.414 1 97.12 146 CYS B N 1
ATOM 3921 C CA . CYS B 1 146 ? -2.549 22.188 -8.094 1 97.12 146 CYS B CA 1
ATOM 3922 C C . CYS B 1 146 ? -3.314 21.812 -9.352 1 97.12 146 CYS B C 1
ATOM 3924 O O . CYS B 1 146 ? -3.693 22.672 -10.141 1 97.12 146 CYS B O 1
ATOM 3926 N N . ILE B 1 147 ? -3.5 20.562 -9.516 1 95.69 147 ILE B N 1
ATOM 3927 C CA . ILE B 1 147 ? -4.18 20.094 -10.711 1 95.69 147 ILE B CA 1
ATOM 3928 C C . ILE B 1 147 ? -5.641 20.547 -10.688 1 95.69 147 ILE B C 1
ATOM 3930 O O . ILE B 1 147 ? -6.148 21.078 -11.68 1 95.69 147 ILE B O 1
ATOM 3934 N N . ARG B 1 148 ? -6.281 20.359 -9.531 1 94.94 148 ARG B N 1
ATOM 3935 C CA . ARG B 1 148 ? -7.668 20.781 -9.375 1 94.94 148 ARG B CA 1
ATOM 3936 C C . ARG B 1 148 ? -8.039 20.922 -7.902 1 94.94 148 ARG B C 1
ATOM 3938 O O . ARG B 1 148 ? -7.73 20.047 -7.09 1 94.94 148 ARG B O 1
ATOM 3945 N N . SER B 1 149 ? -8.633 22 -7.57 1 94.94 149 SER B N 1
ATOM 3946 C CA . SER B 1 149 ? -9.281 22.219 -6.277 1 94.94 149 SER B CA 1
ATOM 3947 C C . SER B 1 149 ? -10.633 22.906 -6.441 1 94.94 149 SER B C 1
ATOM 3949 O O . SER B 1 149 ? -10.695 24.078 -6.809 1 94.94 149 SER B O 1
ATOM 3951 N N . THR B 1 150 ? -11.672 22.25 -6.168 1 90.38 150 THR B N 1
ATOM 3952 C CA . THR B 1 150 ? -13.016 22.797 -6.285 1 90.38 150 THR B CA 1
ATOM 3953 C C . THR B 1 150 ? -13.25 23.859 -5.211 1 90.38 150 THR B C 1
ATOM 3955 O O . THR B 1 150 ? -13.93 24.859 -5.457 1 90.38 150 THR B O 1
ATOM 3958 N N . VAL B 1 151 ? -12.633 23.672 -4.102 1 89.44 151 VAL B N 1
ATOM 3959 C CA . VAL B 1 151 ? -12.812 24.594 -2.977 1 89.44 151 VAL B CA 1
ATOM 3960 C C . VAL B 1 151 ? -12.156 25.938 -3.287 1 89.44 151 VAL B C 1
ATOM 3962 O O . VAL B 1 151 ? -12.711 26.984 -2.979 1 89.44 151 VAL B O 1
ATOM 3965 N N . LEU B 1 152 ? -11.047 25.859 -3.928 1 93.44 152 LEU B N 1
ATOM 3966 C CA . LEU B 1 152 ? -10.281 27.062 -4.219 1 93.44 152 LEU B CA 1
ATOM 3967 C C . LEU B 1 152 ? -10.625 27.594 -5.605 1 93.44 152 LEU B C 1
ATOM 3969 O O . LEU B 1 152 ? -10.273 28.734 -5.945 1 93.44 152 LEU B O 1
ATOM 3973 N N . ASN B 1 153 ? -11.258 26.766 -6.375 1 93.81 153 ASN B N 1
ATOM 3974 C CA . ASN B 1 153 ? -11.5 27.016 -7.789 1 93.81 153 ASN B CA 1
ATOM 3975 C C . ASN B 1 153 ? -10.188 27.156 -8.562 1 93.81 153 ASN B C 1
ATOM 3977 O O . ASN B 1 153 ? -10 28.109 -9.312 1 93.81 153 ASN B O 1
ATOM 3981 N N . TRP B 1 154 ? -9.266 26.344 -8.234 1 96.12 154 TRP B N 1
ATOM 3982 C CA . TRP B 1 154 ? -7.977 26.281 -8.922 1 96.12 154 TRP B CA 1
ATOM 3983 C C . TRP B 1 154 ? -7.984 25.188 -9.992 1 96.12 154 TRP B C 1
ATOM 3985 O O . TRP B 1 154 ? -8.508 24.094 -9.766 1 96.12 154 TRP B O 1
ATOM 3995 N N . ASP B 1 155 ? -7.547 25.453 -11.141 1 96 155 ASP B N 1
ATOM 3996 C CA . ASP B 1 155 ? -7.379 24.547 -12.266 1 96 155 ASP B CA 1
ATOM 3997 C C . ASP B 1 155 ? -5.992 24.672 -12.891 1 96 155 ASP B C 1
ATOM 3999 O O . ASP B 1 155 ? -5.715 25.656 -13.586 1 96 155 ASP B O 1
ATOM 4003 N N . ASN B 1 156 ? -5.16 23.719 -12.617 1 96.38 156 ASN B N 1
ATOM 4004 C CA . ASN B 1 156 ? -3.799 23.672 -13.133 1 96.38 156 ASN B CA 1
ATOM 4005 C C . ASN B 1 156 ? -3.025 24.938 -12.781 1 96.38 156 ASN B C 1
ATOM 4007 O O . ASN B 1 156 ? -2.482 25.609 -13.664 1 96.38 156 ASN B O 1
ATOM 4011 N N . VAL B 1 157 ? -2.904 25.188 -11.555 1 97.44 157 VAL B N 1
ATOM 4012 C CA . VAL B 1 157 ? -2.229 26.375 -11.039 1 97.44 157 VAL B CA 1
ATOM 4013 C C . VAL B 1 157 ? -0.803 26.016 -10.625 1 97.44 157 VAL B C 1
ATOM 4015 O O . VAL B 1 157 ? -0.597 25.156 -9.773 1 97.44 157 VAL B O 1
ATOM 4018 N N . PRO B 1 158 ? 0.237 26.641 -11.195 1 97.88 158 PRO B N 1
ATOM 4019 C CA . PRO B 1 158 ? 1.631 26.406 -10.812 1 97.88 158 PRO B CA 1
ATOM 4020 C C . PRO B 1 158 ? 2.029 27.141 -9.539 1 97.88 158 PRO B C 1
ATOM 4022 O O . PRO B 1 158 ? 2.963 27.953 -9.562 1 97.88 158 PRO B O 1
ATOM 4025 N N . VAL B 1 159 ? 1.414 26.859 -8.438 1 97.81 159 VAL B N 1
ATOM 4026 C CA . VAL B 1 159 ? 1.447 27.656 -7.223 1 97.81 159 VAL B CA 1
ATOM 4027 C C . VAL B 1 159 ? 2.832 27.562 -6.586 1 97.81 159 VAL B C 1
ATOM 4029 O O . VAL B 1 159 ? 3.312 28.547 -5.996 1 97.81 159 VAL B O 1
ATOM 4032 N N . VAL B 1 160 ? 3.492 26.453 -6.672 1 98.31 160 VAL B N 1
ATOM 4033 C CA . VAL B 1 160 ? 4.809 26.281 -6.059 1 98.31 160 VAL B CA 1
ATOM 4034 C C . VAL B 1 160 ? 5.809 27.219 -6.738 1 98.31 160 VAL B C 1
ATOM 4036 O O . VAL B 1 160 ? 6.555 27.938 -6.066 1 98.31 160 VAL B O 1
ATOM 4039 N N . GLN B 1 161 ? 5.793 27.172 -8.062 1 97.62 161 GLN B N 1
ATOM 4040 C CA . GLN B 1 161 ? 6.688 28.047 -8.812 1 97.62 161 GLN B CA 1
ATOM 4041 C C . GLN B 1 161 ? 6.418 29.516 -8.5 1 97.62 161 GLN B C 1
ATOM 4043 O O . GLN B 1 161 ? 7.352 30.297 -8.336 1 97.62 161 GLN B O 1
ATOM 4048 N N . GLN B 1 162 ? 5.172 29.875 -8.414 1 97.5 162 GLN B N 1
ATOM 4049 C CA . GLN B 1 162 ? 4.781 31.266 -8.133 1 97.5 162 GLN B CA 1
ATOM 4050 C C . GLN B 1 162 ? 5.297 31.719 -6.773 1 97.5 162 GLN B C 1
ATOM 4052 O O . GLN B 1 162 ? 5.875 32.781 -6.652 1 97.5 162 GLN B O 1
ATOM 4057 N N . LEU B 1 163 ? 5.109 30.906 -5.809 1 97.88 163 LEU B N 1
ATOM 4058 C CA . LEU B 1 163 ? 5.52 31.25 -4.453 1 97.88 163 LEU B CA 1
ATOM 4059 C C . LEU B 1 163 ? 7.039 31.219 -4.32 1 97.88 163 LEU B C 1
ATOM 4061 O O . LEU B 1 163 ? 7.629 32.094 -3.693 1 97.88 163 LEU B O 1
ATOM 4065 N N . ALA B 1 164 ? 7.633 30.203 -4.895 1 97.38 164 ALA B N 1
ATOM 4066 C CA . ALA B 1 164 ? 9.086 30.094 -4.82 1 97.38 164 ALA B CA 1
ATOM 4067 C C . ALA B 1 164 ? 9.773 31.281 -5.484 1 97.38 164 ALA B C 1
ATOM 4069 O O . ALA B 1 164 ? 10.781 31.781 -4.984 1 97.38 164 ALA B O 1
ATOM 4070 N N . ALA B 1 165 ? 9.273 31.719 -6.609 1 96.56 165 ALA B N 1
ATOM 4071 C CA . ALA B 1 165 ? 9.828 32.875 -7.324 1 96.56 165 ALA B CA 1
ATOM 4072 C C . ALA B 1 165 ? 9.703 34.156 -6.5 1 96.56 165 ALA B C 1
ATOM 4074 O O . ALA B 1 165 ? 10.602 35 -6.52 1 96.56 165 ALA B O 1
ATOM 4075 N N . ARG B 1 166 ? 8.68 34.219 -5.809 1 96.5 166 ARG B N 1
ATOM 4076 C CA . ARG B 1 166 ? 8.398 35.438 -5.062 1 96.5 166 ARG B CA 1
ATOM 4077 C C . ARG B 1 166 ? 9.227 35.5 -3.783 1 96.5 166 ARG B C 1
ATOM 4079 O O . ARG B 1 166 ? 9.711 36.562 -3.406 1 96.5 166 ARG B O 1
ATOM 4086 N N . PHE B 1 167 ? 9.391 34.406 -3.064 1 96.25 167 PHE B N 1
ATOM 4087 C CA . PHE B 1 167 ? 9.906 34.469 -1.703 1 96.25 167 PHE B CA 1
ATOM 4088 C C . PHE B 1 167 ? 11.328 33.906 -1.641 1 96.25 167 PHE B C 1
ATOM 4090 O O . PHE B 1 167 ? 12.023 34.094 -0.642 1 96.25 167 PHE B O 1
ATOM 4097 N N . GLN B 1 168 ? 11.758 33.188 -2.678 1 96.06 168 GLN B N 1
ATOM 4098 C CA . GLN B 1 168 ? 13.086 32.562 -2.754 1 96.06 168 GLN B CA 1
ATOM 4099 C C . GLN B 1 168 ? 13.32 31.609 -1.599 1 96.06 168 GLN B C 1
ATOM 4101 O O . GLN B 1 168 ? 14.383 31.625 -0.974 1 96.06 168 GLN B O 1
ATOM 4106 N N . ILE B 1 169 ? 12.312 30.984 -1.199 1 96 169 ILE B N 1
ATOM 4107 C CA . ILE B 1 169 ? 12.266 29.906 -0.221 1 96 169 ILE B CA 1
ATOM 4108 C C . ILE B 1 169 ? 11.703 28.641 -0.873 1 96 169 ILE B C 1
ATOM 4110 O O . ILE B 1 169 ? 10.773 28.719 -1.681 1 96 169 ILE B O 1
ATOM 4114 N N . PRO B 1 170 ? 12.328 27.438 -0.558 1 97.44 170 PRO B N 1
ATOM 4115 C CA . PRO B 1 170 ? 11.727 26.203 -1.08 1 97.44 170 PRO B CA 1
ATOM 4116 C C . PRO B 1 170 ? 10.25 26.078 -0.719 1 97.44 170 PRO B C 1
ATOM 4118 O O . PRO B 1 170 ? 9.867 26.312 0.429 1 97.44 170 PRO B O 1
ATOM 4121 N N . VAL B 1 171 ? 9.406 25.766 -1.709 1 98.56 171 VAL B N 1
ATOM 4122 C CA . VAL B 1 171 ? 7.969 25.609 -1.518 1 98.56 171 VAL B CA 1
ATOM 4123 C C . VAL B 1 171 ? 7.539 24.203 -1.937 1 98.56 171 VAL B C 1
ATOM 4125 O O . VAL B 1 171 ? 8.008 23.672 -2.951 1 98.56 171 VAL B O 1
ATOM 4128 N N . PHE B 1 172 ? 6.711 23.609 -1.151 1 98.56 172 PHE B N 1
ATOM 4129 C CA . PHE B 1 172 ? 6.199 22.266 -1.438 1 98.56 172 PHE B CA 1
ATOM 4130 C C . PHE B 1 172 ? 4.68 22.234 -1.33 1 98.56 172 PHE B C 1
ATOM 4132 O O . PHE B 1 172 ? 4.09 23.031 -0.593 1 98.56 172 PHE B O 1
ATOM 4139 N N . ILE B 1 173 ? 4.062 21.312 -2.051 1 98.56 173 ILE B N 1
ATOM 4140 C CA . ILE B 1 173 ? 2.607 21.219 -2.076 1 98.56 173 ILE B CA 1
ATOM 4141 C C . ILE B 1 173 ? 2.186 19.766 -1.894 1 98.56 173 ILE B C 1
ATOM 4143 O O . ILE B 1 173 ? 2.873 18.844 -2.355 1 98.56 173 ILE B O 1
ATOM 4147 N N . GLU B 1 174 ? 1.126 19.547 -1.226 1 98.31 174 GLU B N 1
ATOM 4148 C CA . GLU B 1 174 ? 0.551 18.234 -1.019 1 98.31 174 GLU B CA 1
ATOM 4149 C C . GLU B 1 174 ? -0.946 18.312 -0.738 1 98.31 174 GLU B C 1
ATOM 4151 O O . GLU B 1 174 ? -1.444 19.359 -0.31 1 98.31 174 GLU B O 1
ATOM 4156 N N . ASN B 1 175 ? -1.648 17.234 -1.021 1 96.88 175 ASN B N 1
ATOM 4157 C CA . ASN B 1 175 ? -3.006 17.078 -0.513 1 96.88 175 ASN B CA 1
ATOM 4158 C C . ASN B 1 175 ? -3.047 17.156 1.011 1 96.88 175 ASN B C 1
ATOM 4160 O O . ASN B 1 175 ? -2.121 16.703 1.686 1 96.88 175 ASN B O 1
ATOM 4164 N N . ASP B 1 176 ? -4.082 17.688 1.551 1 96.44 176 ASP B N 1
ATOM 4165 C CA . ASP B 1 176 ? -4.152 17.969 2.982 1 96.44 176 ASP B CA 1
ATOM 4166 C C . ASP B 1 176 ? -4.062 16.688 3.797 1 96.44 176 ASP B C 1
ATOM 4168 O O . ASP B 1 176 ? -3.355 16.625 4.805 1 96.44 176 ASP B O 1
ATOM 4172 N N . ALA B 1 177 ? -4.77 15.602 3.406 1 97.12 177 ALA B N 1
ATOM 4173 C CA . ALA B 1 177 ? -4.684 14.336 4.129 1 97.12 177 ALA B CA 1
ATOM 4174 C C . ALA B 1 177 ? -3.264 13.781 4.09 1 97.12 177 ALA B C 1
ATOM 4176 O O . ALA B 1 177 ? -2.746 13.312 5.105 1 97.12 177 ALA B O 1
ATOM 4177 N N . ASN B 1 178 ? -2.641 13.82 2.965 1 98.31 178 ASN B N 1
ATOM 4178 C CA . ASN B 1 178 ? -1.26 13.367 2.816 1 98.31 178 ASN B CA 1
ATOM 4179 C C . ASN B 1 178 ? -0.304 14.203 3.664 1 98.31 178 ASN B C 1
ATOM 4181 O O . ASN B 1 178 ? 0.596 13.664 4.309 1 98.31 178 ASN B O 1
ATOM 4185 N N . ALA B 1 179 ? -0.508 15.492 3.639 1 98.25 179 ALA B N 1
ATOM 4186 C CA . ALA B 1 179 ? 0.338 16.375 4.438 1 98.25 179 ALA B CA 1
ATOM 4187 C C . ALA B 1 179 ? 0.225 16.047 5.922 1 98.25 179 ALA B C 1
ATOM 4189 O O . ALA B 1 179 ? 1.229 16.031 6.641 1 98.25 179 ALA B O 1
ATOM 4190 N N . LEU B 1 180 ? -0.956 15.812 6.348 1 97.75 180 LEU B N 1
ATOM 4191 C CA . LEU B 1 180 ? -1.159 15.461 7.75 1 97.75 180 LEU B CA 1
ATOM 4192 C C . LEU B 1 180 ? -0.447 14.156 8.086 1 97.75 180 LEU B C 1
ATOM 4194 O O . LEU B 1 180 ? 0.168 14.039 9.148 1 97.75 180 LEU B O 1
ATOM 4198 N N . ALA B 1 181 ? -0.544 13.188 7.227 1 98.12 181 ALA B N 1
ATOM 4199 C CA . ALA B 1 181 ? 0.159 11.922 7.438 1 98.12 181 ALA B CA 1
ATOM 4200 C C . ALA B 1 181 ? 1.661 12.148 7.582 1 98.12 181 ALA B C 1
ATOM 4202 O O . ALA B 1 181 ? 2.299 11.578 8.469 1 98.12 181 ALA B O 1
ATOM 4203 N N . LEU B 1 182 ? 2.199 12.992 6.758 1 96.75 182 LEU B N 1
ATOM 4204 C CA . LEU B 1 182 ? 3.619 13.32 6.832 1 96.75 182 LEU B CA 1
ATOM 4205 C C . LEU B 1 182 ? 3.957 13.961 8.18 1 96.75 182 LEU B C 1
ATOM 4207 O O . LEU B 1 182 ? 5 13.664 8.766 1 96.75 182 LEU B O 1
ATOM 4211 N N . ALA B 1 183 ? 3.057 14.773 8.648 1 96.5 183 ALA B N 1
ATOM 4212 C CA . ALA B 1 183 ? 3.273 15.461 9.922 1 96.5 183 ALA B CA 1
ATOM 4213 C C . ALA B 1 183 ? 3.361 14.461 11.07 1 96.5 183 ALA B C 1
ATOM 4215 O O . ALA B 1 183 ? 4.145 14.648 12.008 1 96.5 183 ALA B O 1
ATOM 4216 N N . THR B 1 184 ? 2.559 13.391 10.992 1 95.25 184 THR B N 1
ATOM 4217 C CA . THR B 1 184 ? 2.596 12.391 12.055 1 95.25 184 THR B CA 1
ATOM 4218 C C . THR B 1 184 ? 3.969 11.727 12.125 1 95.25 184 THR B C 1
ATOM 4220 O O . THR B 1 184 ? 4.383 11.258 13.188 1 95.25 184 THR B O 1
ATOM 4223 N N . GLN B 1 185 ? 4.637 11.688 11.023 1 92.69 185 GLN B N 1
ATOM 4224 C CA . GLN B 1 185 ? 5.965 11.086 10.961 1 92.69 185 GLN B CA 1
ATOM 4225 C C . GLN B 1 185 ? 7.016 12.016 11.562 1 92.69 185 GLN B C 1
ATOM 4227 O O . GLN B 1 185 ? 7.809 11.594 12.414 1 92.69 185 GLN B O 1
ATOM 4232 N N . VAL B 1 186 ? 6.984 13.242 11.172 1 93.06 186 VAL B N 1
ATOM 4233 C CA . VAL B 1 186 ? 8.102 14.125 11.5 1 93.06 186 VAL B CA 1
ATOM 4234 C C . VAL B 1 186 ? 7.898 14.727 12.883 1 93.06 186 VAL B C 1
ATOM 4236 O O . VAL B 1 186 ? 8.867 15.133 13.539 1 93.06 186 VAL B O 1
ATOM 4239 N N . PHE B 1 187 ? 6.66 14.781 13.32 1 92.38 187 PHE B N 1
ATOM 4240 C CA . PHE B 1 187 ? 6.414 15.367 14.633 1 92.38 187 PHE B CA 1
ATOM 4241 C C . PHE B 1 187 ? 6.223 14.273 15.688 1 92.38 187 PHE B C 1
ATOM 4243 O O . PHE B 1 187 ? 5.938 14.57 16.844 1 92.38 187 PHE B O 1
ATOM 4250 N N . GLY B 1 188 ? 6.297 13.016 15.336 1 88.38 188 GLY B N 1
ATOM 4251 C CA . GLY B 1 188 ? 6.594 11.961 16.297 1 88.38 188 GLY B CA 1
ATOM 4252 C C . GLY B 1 188 ? 5.395 11.086 16.625 1 88.38 188 GLY B C 1
ATOM 4253 O O . GLY B 1 188 ? 5.531 10.055 17.281 1 88.38 188 GLY B O 1
ATOM 4254 N N . GLN B 1 189 ? 4.203 11.43 16.172 1 90.19 189 GLN B N 1
ATOM 4255 C CA . GLN B 1 189 ? 3.012 10.664 16.516 1 90.19 189 GLN B CA 1
ATOM 4256 C C . GLN B 1 189 ? 3.115 9.227 15.992 1 90.19 189 GLN B C 1
ATOM 4258 O O . GLN B 1 189 ? 2.598 8.297 16.609 1 90.19 189 GLN B O 1
ATOM 4263 N N . LEU B 1 190 ? 3.736 8.984 14.906 1 93.31 190 LEU B N 1
ATOM 4264 C CA . LEU B 1 190 ? 3.854 7.672 14.289 1 93.31 190 LEU B CA 1
ATOM 4265 C C . LEU B 1 190 ? 4.754 6.758 15.109 1 93.31 190 LEU B C 1
ATOM 4267 O O . LEU B 1 190 ? 4.645 5.535 15.031 1 93.31 190 LEU B O 1
ATOM 4271 N N . GLY B 1 191 ? 5.648 7.32 15.914 1 90 191 GLY B N 1
ATOM 4272 C CA . GLY B 1 191 ? 6.578 6.527 16.703 1 90 191 GLY B CA 1
ATOM 4273 C C . GLY B 1 191 ? 7.426 5.594 15.867 1 90 191 GLY B C 1
ATOM 4274 O O . GLY B 1 191 ? 8.047 6.016 14.891 1 90 191 GLY B O 1
ATOM 4275 N N . GLN B 1 192 ? 7.402 4.332 16.234 1 88.88 192 GLN B N 1
ATOM 4276 C CA . GLN B 1 192 ? 8.258 3.359 15.562 1 88.88 192 GLN B CA 1
ATOM 4277 C C . GLN B 1 192 ? 7.488 2.615 14.477 1 88.88 192 GLN B C 1
ATOM 4279 O O . GLN B 1 192 ? 8.047 1.757 13.789 1 88.88 192 GLN B O 1
ATOM 4284 N N . ALA B 1 193 ? 6.223 2.977 14.32 1 94.5 193 ALA B N 1
ATOM 4285 C CA . ALA B 1 193 ? 5.438 2.332 13.273 1 94.5 193 ALA B CA 1
ATOM 4286 C C . ALA B 1 193 ? 6.059 2.57 11.898 1 94.5 193 ALA B C 1
ATOM 4288 O O . ALA B 1 193 ? 6.551 3.664 11.609 1 94.5 193 ALA B O 1
ATOM 4289 N N . LYS B 1 194 ? 6.027 1.564 11.031 1 94.94 194 LYS B N 1
ATOM 4290 C CA . LYS B 1 194 ? 6.57 1.671 9.68 1 94.94 194 LYS B CA 1
ATOM 4291 C C . LYS B 1 194 ? 5.465 1.929 8.664 1 94.94 194 LYS B C 1
ATOM 4293 O O . LYS B 1 194 ? 5.723 2.455 7.578 1 94.94 194 LYS B O 1
ATOM 4298 N N . SER B 1 195 ? 4.262 1.5 9.008 1 97.75 195 SER B N 1
ATOM 4299 C CA . SER B 1 195 ? 3.107 1.686 8.133 1 97.75 195 SER B CA 1
ATOM 4300 C C . SER B 1 195 ? 1.894 2.168 8.922 1 97.75 195 SER B C 1
ATOM 4302 O O . SER B 1 195 ? 1.699 1.775 10.078 1 97.75 195 SER B O 1
ATOM 4304 N N . ALA B 1 196 ? 1.142 3.062 8.305 1 98.56 196 ALA B N 1
ATOM 4305 C CA . ALA B 1 196 ? -0.043 3.611 8.961 1 98.56 196 ALA B CA 1
ATOM 4306 C C . ALA B 1 196 ? -1.074 4.074 7.934 1 98.56 196 ALA B C 1
ATOM 4308 O O . ALA B 1 196 ? -0.716 4.484 6.828 1 98.56 196 ALA B O 1
ATOM 4309 N N . VAL B 1 197 ? -2.311 3.898 8.266 1 98.75 197 VAL B N 1
ATOM 4310 C CA . VAL B 1 197 ? -3.408 4.629 7.641 1 98.75 197 VAL B CA 1
ATOM 4311 C C . VAL B 1 197 ? -3.824 5.797 8.531 1 98.75 197 VAL B C 1
ATOM 4313 O O . VAL B 1 197 ? -4.293 5.594 9.648 1 98.75 197 VAL B O 1
ATOM 4316 N N . VAL B 1 198 ? -3.605 6.977 8.055 1 98.69 198 VAL B N 1
ATOM 4317 C CA . VAL B 1 198 ? -4.027 8.164 8.781 1 98.69 198 VAL B CA 1
ATOM 4318 C C . VAL B 1 198 ? -5.301 8.734 8.156 1 98.69 198 VAL B C 1
ATOM 4320 O O . VAL B 1 198 ? -5.238 9.594 7.277 1 98.69 198 VAL B O 1
ATOM 4323 N N . ALA B 1 199 ? -6.402 8.25 8.656 1 98.62 199 ALA B N 1
ATOM 4324 C CA . ALA B 1 199 ? -7.699 8.719 8.172 1 98.62 199 ALA B CA 1
ATOM 4325 C C . ALA B 1 199 ? -8.031 10.086 8.758 1 98.62 199 ALA B C 1
ATOM 4327 O O . ALA B 1 199 ? -7.781 10.344 9.938 1 98.62 199 ALA B O 1
ATOM 4328 N N . THR B 1 200 ? -8.516 10.922 7.898 1 97.19 200 THR B N 1
ATOM 4329 C CA . THR B 1 200 ? -8.93 12.258 8.32 1 97.19 200 THR B CA 1
ATOM 4330 C C . THR B 1 200 ? -10.445 12.391 8.281 1 97.19 200 THR B C 1
ATOM 4332 O O . THR B 1 200 ? -11.102 11.852 7.391 1 97.19 200 THR B O 1
ATOM 4335 N N . TYR B 1 201 ? -10.977 13.102 9.305 1 96.69 201 TYR B N 1
ATOM 4336 C CA . TYR B 1 201 ? -12.422 13.195 9.469 1 96.69 201 TYR B CA 1
ATOM 4337 C C . TYR B 1 201 ? -12.859 14.641 9.68 1 96.69 201 TYR B C 1
ATOM 4339 O O . TYR B 1 201 ? -12.312 15.336 10.531 1 96.69 201 TYR B O 1
ATOM 4347 N N . GLY B 1 202 ? -13.797 15.062 8.945 1 93.56 202 GLY B N 1
ATOM 4348 C CA . GLY B 1 202 ? -14.453 16.359 9.016 1 93.56 202 GLY B CA 1
ATOM 4349 C C . GLY B 1 202 ? -15.625 16.484 8.055 1 93.56 202 GLY B C 1
ATOM 4350 O O . GLY B 1 202 ? -16.484 15.602 8.008 1 93.56 202 GLY B O 1
ATOM 4351 N N . LYS B 1 203 ? -15.664 17.625 7.336 1 90.25 203 LYS B N 1
ATOM 4352 C CA . LYS B 1 203 ? -16.688 17.75 6.301 1 90.25 203 LYS B CA 1
ATOM 4353 C C . LYS B 1 203 ? -16.469 16.734 5.188 1 90.25 203 LYS B C 1
ATOM 4355 O O . LYS B 1 203 ? -17.422 16.312 4.523 1 90.25 203 LYS B O 1
ATOM 4360 N N . GLY B 1 204 ? -15.227 16.406 5.039 1 92.06 204 GLY B N 1
ATOM 4361 C CA . GLY B 1 204 ? -14.844 15.305 4.172 1 92.06 204 GLY B CA 1
ATOM 4362 C C . GLY B 1 204 ? -14.109 14.195 4.902 1 92.06 204 GLY B C 1
ATOM 4363 O O . GLY B 1 204 ? -13.797 14.336 6.09 1 92.06 204 GLY B O 1
ATOM 4364 N N . ILE B 1 205 ? -13.977 13.125 4.25 1 96.06 205 ILE B N 1
ATOM 4365 C CA . ILE B 1 205 ? -13.242 11.984 4.781 1 96.06 205 ILE B CA 1
ATOM 4366 C C . ILE B 1 205 ? -12.156 11.562 3.791 1 96.06 205 ILE B C 1
ATOM 4368 O O . ILE B 1 205 ? -12.406 11.477 2.586 1 96.06 205 ILE B O 1
ATOM 4372 N N . GLY B 1 206 ? -10.922 11.43 4.199 1 96.62 206 GLY B N 1
ATOM 4373 C CA . GLY B 1 206 ? -9.797 10.953 3.406 1 96.62 206 GLY B CA 1
ATOM 4374 C C . GLY B 1 206 ? -8.766 10.195 4.227 1 96.62 206 GLY B C 1
ATOM 4375 O O . GLY B 1 206 ? -9.031 9.828 5.375 1 96.62 206 GLY B O 1
ATOM 4376 N N . ALA B 1 207 ? -7.652 9.906 3.598 1 98.31 207 ALA B N 1
ATOM 4377 C CA . ALA B 1 207 ? -6.586 9.242 4.34 1 98.31 207 ALA B CA 1
ATOM 4378 C C . ALA B 1 207 ? -5.234 9.445 3.658 1 98.31 207 ALA B C 1
ATOM 4380 O O . ALA B 1 207 ? -5.156 9.508 2.43 1 98.31 207 ALA B O 1
ATOM 4381 N N . GLY B 1 208 ? -4.273 9.688 4.445 1 98.56 208 GLY B N 1
ATOM 4382 C CA . GLY B 1 208 ? -2.895 9.508 4.027 1 98.56 208 GLY B CA 1
ATOM 4383 C C . GLY B 1 208 ? -2.334 8.148 4.398 1 98.56 208 GLY B C 1
ATOM 4384 O O . GLY B 1 208 ? -2.602 7.637 5.488 1 98.56 208 GLY B O 1
ATOM 4385 N N . ILE B 1 209 ? -1.625 7.566 3.461 1 98.69 209 ILE B N 1
ATOM 4386 C CA . ILE B 1 209 ? -1.096 6.223 3.658 1 98.69 209 ILE B CA 1
ATOM 4387 C C . ILE B 1 209 ? 0.426 6.277 3.775 1 98.69 209 ILE B C 1
ATOM 4389 O O . ILE B 1 209 ? 1.101 6.855 2.918 1 98.69 209 ILE B O 1
ATOM 4393 N N . ILE B 1 210 ? 0.926 5.738 4.871 1 98.19 210 ILE B N 1
ATOM 4394 C CA . ILE B 1 210 ? 2.365 5.605 5.074 1 98.19 210 ILE B CA 1
ATOM 4395 C C . ILE B 1 210 ? 2.768 4.137 4.973 1 98.19 210 ILE B C 1
ATOM 4397 O O . ILE B 1 210 ? 2.215 3.283 5.668 1 98.19 210 ILE B O 1
ATOM 4401 N N . LEU B 1 211 ? 3.617 3.83 4.078 1 97.44 211 LEU B N 1
ATOM 4402 C CA . LEU B 1 211 ? 4.188 2.498 3.906 1 97.44 211 LEU B CA 1
ATOM 4403 C C . LEU B 1 211 ? 5.707 2.539 4 1 97.44 211 LEU B C 1
ATOM 4405 O O . LEU B 1 211 ? 6.359 3.293 3.271 1 97.44 211 LEU B O 1
ATOM 4409 N N . ASP B 1 212 ? 6.289 1.761 4.895 1 93.06 212 ASP B N 1
ATOM 4410 C CA . ASP B 1 212 ? 7.727 1.75 5.148 1 93.06 212 ASP B CA 1
ATOM 4411 C C . ASP B 1 212 ? 8.25 3.162 5.398 1 93.06 212 ASP B C 1
ATOM 4413 O O . ASP B 1 212 ? 9.25 3.574 4.805 1 93.06 212 ASP B O 1
ATOM 4417 N N . ARG B 1 213 ? 7.469 3.932 6.102 1 92.5 213 ARG B N 1
ATOM 4418 C CA . ARG B 1 213 ? 7.793 5.277 6.566 1 92.5 213 ARG B CA 1
ATOM 4419 C C . ARG B 1 213 ? 7.914 6.246 5.395 1 92.5 213 ARG B C 1
ATOM 4421 O O . ARG B 1 213 ? 8.727 7.176 5.434 1 92.5 213 ARG B O 1
ATOM 4428 N N . GLN B 1 214 ? 7.258 5.953 4.375 1 93.81 214 GLN B N 1
ATOM 4429 C CA . GLN B 1 214 ? 7.137 6.844 3.229 1 93.81 214 GLN B CA 1
ATOM 4430 C C . GLN B 1 214 ? 5.672 7.062 2.855 1 93.81 214 GLN B C 1
ATOM 4432 O O . GLN B 1 214 ? 4.867 6.133 2.912 1 93.81 214 GLN B O 1
ATOM 4437 N N . LEU B 1 215 ? 5.43 8.258 2.473 1 97.19 215 LEU B N 1
ATOM 4438 C CA . LEU B 1 215 ? 4.082 8.555 2.004 1 97.19 215 LEU B CA 1
ATOM 4439 C C . LEU B 1 215 ? 3.785 7.816 0.701 1 97.19 215 LEU B C 1
ATOM 4441 O O . LEU B 1 215 ? 4.594 7.844 -0.229 1 97.19 215 LEU B O 1
ATOM 4445 N N . TYR B 1 216 ? 2.736 7.148 0.71 1 98 216 TYR B N 1
ATOM 4446 C CA . TYR B 1 216 ? 2.273 6.465 -0.491 1 98 216 TYR B CA 1
ATOM 4447 C C . TYR B 1 216 ? 1.162 7.25 -1.175 1 98 216 TYR B C 1
ATOM 4449 O O . TYR B 1 216 ? 0.062 7.383 -0.633 1 98 216 TYR B O 1
ATOM 4457 N N . ARG B 1 217 ? 1.402 7.707 -2.377 1 97 217 ARG B N 1
ATOM 4458 C CA . ARG B 1 217 ? 0.467 8.602 -3.049 1 97 217 ARG B CA 1
ATOM 4459 C C . ARG B 1 217 ? -0.374 7.852 -4.074 1 97 217 ARG B C 1
ATOM 4461 O O . ARG B 1 217 ? -1.421 8.336 -4.504 1 97 217 ARG B O 1
ATOM 4468 N N . GLY B 1 218 ? 0.089 6.637 -4.48 1 96.12 218 GLY B N 1
ATOM 4469 C CA . GLY B 1 218 ? -0.552 5.922 -5.574 1 96.12 218 GLY B CA 1
ATOM 4470 C C . GLY B 1 218 ? -0.093 6.391 -6.941 1 96.12 218 GLY B C 1
ATOM 4471 O O . GLY B 1 218 ? 0.766 7.27 -7.047 1 96.12 218 GLY B O 1
ATOM 4472 N N . ARG B 1 219 ? -0.611 5.793 -7.941 1 92.69 219 ARG B N 1
ATOM 4473 C CA . ARG B 1 219 ? -0.198 6.043 -9.32 1 92.69 219 ARG B CA 1
ATOM 4474 C C . ARG B 1 219 ? -0.542 7.469 -9.742 1 92.69 219 ARG B C 1
ATOM 4476 O O . ARG B 1 219 ? 0.264 8.141 -10.383 1 92.69 219 ARG B O 1
ATOM 4483 N N . HIS B 1 220 ? -1.695 7.938 -9.344 1 91.06 220 HIS B N 1
ATOM 4484 C CA . HIS B 1 220 ? -2.184 9.227 -9.82 1 91.06 220 HIS B CA 1
ATOM 4485 C C . HIS B 1 220 ? -2.275 10.234 -8.68 1 91.06 220 HIS B C 1
ATOM 4487 O O . HIS B 1 220 ? -2.855 11.312 -8.844 1 91.06 220 HIS B O 1
ATOM 4493 N N . GLY B 1 221 ? -1.786 9.812 -7.551 1 93.06 221 GLY B N 1
ATOM 4494 C CA . GLY B 1 221 ? -1.818 10.711 -6.406 1 93.06 221 GLY B CA 1
ATOM 4495 C C . GLY B 1 221 ? -3.135 10.672 -5.652 1 93.06 221 GLY B C 1
ATOM 4496 O O . GLY B 1 221 ? -3.441 11.578 -4.879 1 93.06 221 GLY B O 1
ATOM 4497 N N . THR B 1 222 ? -3.932 9.625 -5.859 1 94.81 222 THR B N 1
ATOM 4498 C CA . THR B 1 222 ? -5.273 9.625 -5.285 1 94.81 222 THR B CA 1
ATOM 4499 C C . THR B 1 222 ? -5.422 8.516 -4.254 1 94.81 222 THR B C 1
ATOM 4501 O O . THR B 1 222 ? -6.527 8.234 -3.791 1 94.81 222 THR B O 1
ATOM 4504 N N . ALA B 1 223 ? -4.301 7.832 -3.9 1 97.19 223 ALA B N 1
ATOM 4505 C CA . ALA B 1 223 ? -4.391 6.82 -2.85 1 97.19 223 ALA B CA 1
ATOM 4506 C C . ALA B 1 223 ? -4.98 7.41 -1.572 1 97.19 223 ALA B C 1
ATOM 4508 O O . ALA B 1 223 ? -4.621 8.516 -1.165 1 97.19 223 ALA B O 1
ATOM 4509 N N . GLY B 1 224 ? -5.945 6.715 -0.969 1 96.88 224 GLY B N 1
ATOM 4510 C CA . GLY B 1 224 ? -6.492 7.141 0.307 1 96.88 224 GLY B CA 1
ATOM 4511 C C . GLY B 1 224 ? -7.73 8.008 0.164 1 96.88 224 GLY B C 1
ATOM 4512 O O . GLY B 1 224 ? -8.219 8.57 1.146 1 96.88 224 GLY B O 1
ATOM 4513 N N . GLU B 1 225 ? -8.289 8.109 -1.057 1 95.5 225 GLU B N 1
ATOM 4514 C CA . GLU B 1 225 ? -9.547 8.828 -1.252 1 95.5 225 GLU B CA 1
ATOM 4515 C C . GLU B 1 225 ? -10.734 8.008 -0.767 1 95.5 225 GLU B C 1
ATOM 4517 O O . GLU B 1 225 ? -11.703 7.809 -1.504 1 95.5 225 GLU B O 1
ATOM 4522 N N . ILE B 1 226 ? 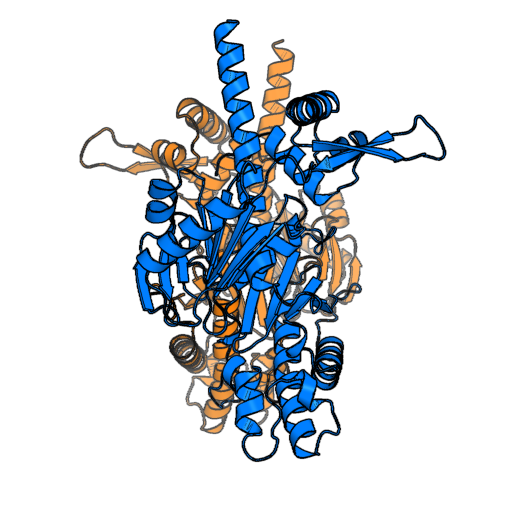-10.781 7.711 0.5 1 94.94 226 ILE B N 1
ATOM 4523 C CA . ILE B 1 226 ? -11.68 6.707 1.054 1 94.94 226 ILE B CA 1
ATOM 4524 C C . ILE B 1 226 ? -13.062 7.316 1.274 1 94.94 226 ILE B C 1
ATOM 4526 O O . ILE B 1 226 ? -14.039 6.598 1.492 1 94.94 226 ILE B O 1
ATOM 4530 N N . GLY B 1 227 ? -13.141 8.617 1.285 1 95.25 227 GLY B N 1
ATOM 4531 C CA . GLY B 1 227 ? -14.445 9.25 1.344 1 95.25 227 GLY B CA 1
ATOM 4532 C C . GLY B 1 227 ? -15.344 8.875 0.177 1 95.25 227 GLY B C 1
ATOM 4533 O O . GLY B 1 227 ? -16.562 8.891 0.298 1 95.25 227 GLY B O 1
ATOM 4534 N N . ASN B 1 228 ? -14.727 8.453 -0.896 1 92.69 228 ASN B N 1
ATOM 4535 C CA . ASN B 1 228 ? -15.438 8.125 -2.127 1 92.69 228 ASN B CA 1
ATOM 4536 C C . ASN B 1 228 ? -15.773 6.641 -2.205 1 92.69 228 ASN B C 1
ATOM 4538 O O . ASN B 1 228 ? -16.422 6.195 -3.154 1 92.69 228 ASN B O 1
ATOM 4542 N N . VAL B 1 229 ? -15.359 5.902 -1.27 1 91.44 229 VAL B N 1
ATOM 4543 C CA . VAL B 1 229 ? -15.633 4.473 -1.309 1 91.44 229 VAL B CA 1
ATOM 4544 C C . VAL B 1 229 ? -17.125 4.227 -1.168 1 91.44 229 VAL B C 1
ATOM 4546 O O . VAL B 1 229 ? -17.797 4.895 -0.381 1 91.44 229 VAL B O 1
ATOM 4549 N N . LEU B 1 230 ? -17.562 3.262 -1.923 1 87.12 230 LEU B N 1
ATOM 4550 C CA . LEU B 1 230 ? -18.984 2.93 -1.961 1 87.12 230 LEU B CA 1
ATOM 4551 C C . LEU B 1 230 ? -19.359 1.989 -0.819 1 87.12 230 LEU B C 1
ATOM 4553 O O . LEU B 1 230 ? -18.594 1.084 -0.483 1 87.12 230 LEU B O 1
ATOM 4557 N N . LEU B 1 231 ? -20.625 2.303 -0.431 1 88.62 231 LEU B N 1
ATOM 4558 C CA . LEU B 1 231 ? -21.188 1.392 0.56 1 88.62 231 LEU B CA 1
ATOM 4559 C C . LEU B 1 231 ? -21.766 0.149 -0.11 1 88.62 231 LEU B C 1
ATOM 4561 O O . LEU B 1 231 ? -22.234 0.215 -1.246 1 88.62 231 LEU B O 1
ATOM 4565 N N . SER B 1 232 ? -21.375 -1.043 0.204 1 80.06 232 SER B N 1
ATOM 4566 C CA . SER B 1 232 ? -21.797 -2.289 -0.43 1 80.06 232 SER B CA 1
ATOM 4567 C C . SER B 1 232 ? -23.234 -2.641 -0.054 1 80.06 232 SER B C 1
ATOM 4569 O O . SER B 1 232 ? -23.547 -3.809 0.175 1 80.06 232 SER B O 1
ATOM 4571 N N . ASP B 1 233 ? -24.078 -1.581 -0.001 1 78.75 233 ASP B N 1
ATOM 4572 C CA . ASP B 1 233 ? -25.453 -1.852 0.413 1 78.75 233 ASP B CA 1
ATOM 4573 C C . ASP B 1 233 ? -26.422 -1.571 -0.724 1 78.75 233 ASP B C 1
ATOM 4575 O O . ASP B 1 233 ? -27.641 -1.589 -0.52 1 78.75 233 ASP B O 1
ATOM 4579 N N . GLY B 1 234 ? -25.922 -1.253 -1.899 1 79.69 234 GLY B N 1
ATOM 4580 C CA . GLY B 1 234 ? -26.75 -1.052 -3.074 1 79.69 234 GLY B CA 1
ATOM 4581 C C . GLY B 1 234 ? -27.312 0.355 -3.176 1 79.69 234 GLY B C 1
ATOM 4582 O O . GLY B 1 234 ? -27.938 0.708 -4.176 1 79.69 234 GLY B O 1
ATOM 4583 N N . SER B 1 235 ? -27.031 1.28 -2.26 1 82.38 235 SER B N 1
ATOM 4584 C CA . SER B 1 235 ? -27.594 2.631 -2.234 1 82.38 235 SER B CA 1
ATOM 4585 C C . SER B 1 235 ? -26.859 3.543 -3.219 1 82.38 235 SER B C 1
ATOM 4587 O O . SER B 1 235 ? -27.391 4.594 -3.598 1 82.38 235 SER B O 1
ATOM 4589 N N . GLY B 1 236 ? -25.625 3.127 -3.521 1 87.5 236 GLY B N 1
ATOM 4590 C CA . GLY B 1 236 ? -24.797 3.998 -4.336 1 87.5 236 GLY B CA 1
ATOM 4591 C C . GLY B 1 236 ? -24.188 5.152 -3.551 1 87.5 236 GLY B C 1
ATOM 4592 O O . GLY B 1 236 ? -23.562 6.039 -4.129 1 87.5 236 GLY B O 1
ATOM 4593 N N . GLU B 1 237 ? -24.391 5.086 -2.25 1 93.25 237 GLU B N 1
ATOM 4594 C CA . GLU B 1 237 ? -23.844 6.133 -1.395 1 93.25 237 GLU B CA 1
ATOM 4595 C C . GLU B 1 237 ? -22.359 5.887 -1.102 1 93.25 237 GLU B C 1
ATOM 4597 O O . GLU B 1 237 ? -21.891 4.746 -1.154 1 93.25 237 GLU B O 1
ATOM 4602 N N . THR B 1 238 ? -21.703 6.961 -0.871 1 95.56 238 THR B N 1
ATOM 4603 C CA . THR B 1 238 ? -20.297 6.891 -0.488 1 95.56 238 THR B CA 1
ATOM 4604 C C . THR B 1 238 ? -20.141 7.047 1.021 1 95.56 238 THR B C 1
ATOM 4606 O O . THR B 1 238 ? -21.062 7.477 1.707 1 95.56 238 THR B O 1
ATOM 4609 N N . LEU B 1 239 ? -19.031 6.652 1.529 1 96.56 239 LEU B N 1
ATOM 4610 C CA . LEU B 1 239 ? -18.75 6.812 2.949 1 96.56 239 LEU B CA 1
ATOM 4611 C C . LEU B 1 239 ? -18.953 8.258 3.391 1 96.56 239 LEU B C 1
ATOM 4613 O O . LEU B 1 239 ? -19.609 8.508 4.414 1 96.56 239 LEU B O 1
ATOM 4617 N N . GLU B 1 240 ? -18.484 9.203 2.641 1 96.44 240 GLU B N 1
ATOM 4618 C CA . GLU B 1 240 ? -18.562 10.625 2.98 1 96.44 240 GLU B CA 1
ATOM 4619 C C . GLU B 1 240 ? -20.016 11.102 3.018 1 96.44 240 GLU B C 1
ATOM 4621 O O . GLU B 1 240 ? -20.391 11.883 3.893 1 96.44 240 GLU B O 1
ATOM 4626 N N . SER B 1 241 ? -20.844 10.609 2.137 1 96.12 241 SER B N 1
ATOM 4627 C CA . SER B 1 241 ? -22.219 11.078 2.029 1 96.12 241 SER B CA 1
ATOM 4628 C C . SER B 1 241 ? -23.062 10.594 3.205 1 96.12 241 SER B C 1
ATOM 4630 O O . SER B 1 241 ? -24.156 11.109 3.441 1 96.12 241 SER B O 1
ATOM 4632 N N . VAL B 1 242 ? -22.484 9.703 4 1 96.06 242 VAL B N 1
ATOM 4633 C CA . VAL B 1 242 ? -23.297 9.141 5.082 1 96.06 242 VAL B CA 1
ATOM 4634 C C . VAL B 1 242 ? -22.641 9.445 6.426 1 96.06 242 VAL B C 1
ATOM 4636 O O . VAL B 1 242 ? -23.328 9.633 7.43 1 96.06 242 VAL B O 1
ATOM 4639 N N . ALA B 1 243 ? -21.328 9.516 6.391 1 97.31 243 ALA B N 1
ATOM 4640 C CA . ALA B 1 243 ? -20.672 9.438 7.691 1 97.31 243 ALA B CA 1
ATOM 4641 C C . ALA B 1 243 ? -19.906 10.719 7.996 1 97.31 243 ALA B C 1
ATOM 4643 O O . ALA B 1 243 ? -19.422 10.914 9.117 1 97.31 243 ALA B O 1
ATOM 4644 N N . SER B 1 244 ? -19.766 11.609 7.074 1 96.88 244 SER B N 1
ATOM 4645 C CA . SER B 1 244 ? -19.031 12.844 7.328 1 96.88 244 SER B CA 1
ATOM 4646 C C . SER B 1 244 ? -19.766 13.734 8.312 1 96.88 244 SER B C 1
ATOM 4648 O O . SER B 1 244 ? -20.953 13.523 8.594 1 96.88 244 SER B O 1
ATOM 4650 N N . SER B 1 245 ? -19.016 14.727 8.883 1 96 245 SER B N 1
ATOM 4651 C CA . SER B 1 245 ? -19.672 15.672 9.781 1 96 245 SER B CA 1
ATOM 4652 C C . SER B 1 245 ? -20.797 16.438 9.078 1 96 245 SER B C 1
ATOM 4654 O O . SER B 1 245 ? -21.859 16.656 9.656 1 96 245 SER B O 1
ATOM 4656 N N . LYS B 1 246 ? -20.547 16.797 7.832 1 94.12 246 LYS B N 1
ATOM 4657 C CA . LYS B 1 246 ? -21.562 17.469 7.031 1 94.12 246 LYS B CA 1
ATOM 4658 C C . LYS B 1 246 ? -22.797 16.594 6.859 1 94.12 246 LYS B C 1
ATOM 4660 O O . LYS B 1 246 ? -23.938 17.062 7 1 94.12 246 LYS B O 1
ATOM 4665 N N . ALA B 1 247 ? -22.625 15.344 6.555 1 96.81 247 ALA B N 1
ATOM 4666 C CA . ALA B 1 247 ? -23.734 14.406 6.352 1 96.81 247 ALA B CA 1
ATOM 4667 C C . ALA B 1 247 ? -24.547 14.234 7.629 1 96.81 247 ALA B C 1
ATOM 4669 O O . ALA B 1 247 ? -25.781 14.234 7.594 1 96.81 247 ALA B O 1
ATOM 4670 N N . ILE B 1 248 ? -23.875 14.125 8.75 1 97.38 248 ILE B N 1
ATOM 4671 C CA . ILE B 1 248 ? -24.516 13.922 10.031 1 97.38 248 ILE B CA 1
ATOM 4672 C C . ILE B 1 248 ? -25.359 15.141 10.391 1 97.38 248 ILE B C 1
ATOM 4674 O O . ILE B 1 248 ? -26.547 15.016 10.734 1 97.38 248 ILE B O 1
ATOM 4678 N N . LEU B 1 249 ? -24.797 16.297 10.289 1 96 249 LEU B N 1
ATOM 4679 C CA . LEU B 1 249 ? -25.5 17.516 10.648 1 96 249 LEU B CA 1
ATOM 4680 C C . LEU B 1 249 ? -26.656 17.781 9.703 1 96 249 LEU B C 1
ATOM 4682 O O . LEU B 1 249 ? -27.703 18.297 10.117 1 96 249 LEU B O 1
ATOM 4686 N N . ARG B 1 250 ? -26.516 17.438 8.477 1 96.31 250 ARG B N 1
ATOM 4687 C CA . ARG B 1 250 ? -27.609 17.562 7.512 1 96.31 250 ARG B CA 1
ATOM 4688 C C . ARG B 1 250 ? -28.766 16.641 7.887 1 96.31 250 ARG B C 1
ATOM 4690 O O . ARG B 1 250 ? -29.922 17.047 7.82 1 96.31 250 ARG B O 1
ATOM 4697 N N . ALA B 1 251 ? -28.453 15.438 8.273 1 96.62 251 ALA B N 1
ATOM 4698 C CA . ALA B 1 251 ? -29.484 14.461 8.656 1 96.62 251 ALA B CA 1
ATOM 4699 C C . ALA B 1 251 ? -30.25 14.938 9.883 1 96.62 251 ALA B C 1
ATOM 4701 O O . ALA B 1 251 ? -31.406 14.562 10.078 1 96.62 251 ALA B O 1
ATOM 4702 N N . LEU B 1 252 ? -29.641 15.766 10.68 1 96.44 252 LEU B N 1
ATOM 4703 C CA . LEU B 1 252 ? -30.25 16.203 11.93 1 96.44 252 LEU B CA 1
ATOM 4704 C C . LEU B 1 252 ? -30.797 17.625 11.805 1 96.44 252 LEU B C 1
ATOM 4706 O O . LEU B 1 252 ? -31.156 18.234 12.805 1 96.44 252 LEU B O 1
ATOM 4710 N N . LYS B 1 253 ? -30.734 18.031 10.602 1 92.75 253 LYS B N 1
ATOM 4711 C CA . LYS B 1 253 ? -31.234 19.391 10.383 1 92.75 253 LYS B CA 1
ATOM 4712 C C . LYS B 1 253 ? -32.656 19.547 10.898 1 92.75 253 LYS B C 1
ATOM 4714 O O . LYS B 1 253 ? -33.531 18.719 10.609 1 92.75 253 LYS B O 1
ATOM 4719 N N . GLY B 1 254 ? -32.906 20.641 11.633 1 90.06 254 GLY B N 1
ATOM 4720 C CA . GLY B 1 254 ? -34.25 20.891 12.172 1 90.06 254 GLY B CA 1
ATOM 4721 C C . GLY B 1 254 ? -34.5 20.188 13.492 1 90.06 254 GLY B C 1
ATOM 4722 O O . GLY B 1 254 ? -35.469 20.5 14.195 1 90.06 254 GLY B O 1
ATOM 4723 N N . GLN B 1 255 ? -33.625 19.281 13.836 1 90.5 255 GLN B N 1
ATOM 4724 C CA . GLN B 1 255 ? -33.781 18.516 15.062 1 90.5 255 GLN B CA 1
ATOM 4725 C C . GLN B 1 255 ? -32.875 19.031 16.172 1 90.5 255 GLN B C 1
ATOM 4727 O O . GLN B 1 255 ? -33.094 18.797 17.344 1 90.5 255 GLN B O 1
ATOM 4732 N N . THR B 1 256 ? -31.828 19.672 15.758 1 88.94 256 THR B N 1
ATOM 4733 C CA . THR B 1 256 ? -30.875 20.203 16.719 1 88.94 256 THR B CA 1
ATOM 4734 C C . THR B 1 256 ? -30.297 21.531 16.234 1 88.94 256 THR B C 1
ATOM 4736 O O . THR B 1 256 ? -30.297 21.812 15.039 1 88.94 256 THR B O 1
ATOM 4739 N N . ALA B 1 257 ? -29.812 22.297 17.141 1 89 257 ALA B N 1
ATOM 4740 C CA . ALA B 1 257 ? -29.141 23.562 16.828 1 89 257 ALA B CA 1
ATOM 4741 C C . ALA B 1 257 ? -27.625 23.391 16.828 1 89 257 ALA B C 1
ATOM 4743 O O . ALA B 1 257 ? -26.891 24.344 16.562 1 89 257 ALA B O 1
ATOM 4744 N N . ALA B 1 258 ? -27.234 22.172 17.188 1 91.31 258 ALA B N 1
ATOM 4745 C CA . ALA B 1 258 ? -25.797 21.922 17.266 1 91.31 258 ALA B CA 1
ATOM 4746 C C . ALA B 1 258 ? -25.109 22.234 15.938 1 91.31 258 ALA B C 1
ATOM 4748 O O . ALA B 1 258 ? -25.609 21.844 14.875 1 91.31 258 ALA B O 1
ATOM 4749 N N . LYS B 1 259 ? -23.969 22.891 16.016 1 91.12 259 LYS B N 1
ATOM 4750 C CA . LYS B 1 259 ? -23.219 23.25 14.82 1 91.12 259 LYS B CA 1
ATOM 4751 C C . LYS B 1 259 ? -21.984 22.375 14.664 1 91.12 259 LYS B C 1
ATOM 4753 O O . LYS B 1 259 ? -21.297 22.438 13.641 1 91.12 259 LYS B O 1
ATOM 4758 N N . THR B 1 260 ? -21.641 21.672 15.727 1 93.56 260 THR B N 1
ATOM 4759 C CA . THR B 1 260 ? -20.484 20.766 15.727 1 93.56 260 THR B CA 1
ATOM 4760 C C . THR B 1 260 ? -20.875 19.391 16.25 1 93.56 260 THR B C 1
ATOM 4762 O O . THR B 1 260 ? -21.906 19.25 16.922 1 93.56 260 THR B O 1
ATOM 4765 N N . LEU B 1 261 ? -20.078 18.438 15.938 1 95.88 261 LEU B N 1
ATOM 4766 C CA . LEU B 1 261 ? -20.375 17.078 16.391 1 95.88 261 LEU B CA 1
ATOM 4767 C C . LEU B 1 261 ? -20.203 16.969 17.906 1 95.88 261 LEU B C 1
ATOM 4769 O O . LEU B 1 261 ? -20.969 16.266 18.578 1 95.88 261 LEU B O 1
ATOM 4773 N N . LEU B 1 262 ? -19.188 17.641 18.406 1 95.75 262 LEU B N 1
ATOM 4774 C CA . LEU B 1 262 ? -18.953 17.625 19.844 1 95.75 262 LEU B CA 1
ATOM 4775 C C . LEU B 1 262 ? -20.188 18.109 20.594 1 95.75 262 LEU B C 1
ATOM 4777 O O . LEU B 1 262 ? -20.531 17.562 21.641 1 95.75 262 LEU B O 1
ATOM 4781 N N . ALA B 1 263 ? -20.875 19.062 20.047 1 95.75 263 ALA B N 1
ATOM 4782 C CA . ALA B 1 263 ? -22.047 19.641 20.688 1 95.75 263 ALA B CA 1
ATOM 4783 C C . ALA B 1 263 ? -23.203 18.641 20.734 1 95.75 263 ALA B C 1
ATOM 4785 O O . ALA B 1 263 ? -24.094 18.75 21.562 1 95.75 263 ALA B O 1
ATOM 4786 N N . LEU B 1 264 ? -23.203 17.672 19.875 1 96 264 LEU B N 1
ATOM 4787 C CA . LEU B 1 264 ? -24.266 16.672 19.828 1 96 264 LEU B CA 1
ATOM 4788 C C . LEU B 1 264 ? -24.203 15.766 21.047 1 96 264 LEU B C 1
ATOM 4790 O O . LEU B 1 264 ? -25.188 15.086 21.359 1 96 264 LEU B O 1
ATOM 4794 N N . ASP B 1 265 ? -23.078 15.766 21.672 1 96.06 265 ASP B N 1
ATOM 4795 C CA . ASP B 1 265 ? -22.891 14.875 22.812 1 96.06 265 ASP B CA 1
ATOM 4796 C C . ASP B 1 265 ? -23.719 15.344 24.016 1 96.06 265 ASP B C 1
ATOM 4798 O O . ASP B 1 265 ? -24 14.555 24.922 1 96.06 265 ASP B O 1
ATOM 4802 N N . GLU B 1 266 ? -23.969 16.641 23.891 1 93.31 266 GLU B N 1
ATOM 4803 C CA . GLU B 1 266 ? -24.703 17.219 25.016 1 93.31 266 GLU B CA 1
ATOM 4804 C C . GLU B 1 266 ? -26.188 16.844 24.938 1 93.31 266 GLU B C 1
ATOM 4806 O O . GLU B 1 266 ? -26.922 17.375 24.109 1 93.31 266 GLU B O 1
ATOM 4811 N N . ARG B 1 267 ? -26.781 15.883 25.719 1 90.38 267 ARG B N 1
ATOM 4812 C CA . ARG B 1 267 ? -28.156 15.422 25.812 1 90.38 267 ARG B CA 1
ATOM 4813 C C . ARG B 1 267 ? -28.688 14.969 24.453 1 90.38 267 ARG B C 1
ATOM 4815 O O . ARG B 1 267 ? -29.672 15.516 23.953 1 90.38 267 ARG B O 1
ATOM 4822 N N . PRO B 1 268 ? -28.109 14.125 23.906 1 93.38 268 PRO B N 1
ATOM 4823 C CA . PRO B 1 268 ? -28.516 13.664 22.578 1 93.38 268 PRO B CA 1
ATOM 4824 C C . PRO B 1 268 ? -29.922 13.07 22.547 1 93.38 268 PRO B C 1
ATOM 4826 O O . PRO B 1 268 ? -30.297 12.312 23.453 1 93.38 268 PRO B O 1
ATOM 4829 N N . SER B 1 269 ? -30.75 13.438 21.578 1 95.5 269 SER B N 1
ATOM 4830 C CA . SER B 1 269 ? -32.031 12.805 21.344 1 95.5 269 SER B CA 1
ATOM 4831 C C . SER B 1 269 ? -31.875 11.398 20.781 1 95.5 269 SER B C 1
ATOM 4833 O O . SER B 1 269 ? -30.781 11.023 20.344 1 95.5 269 SER B O 1
ATOM 4835 N N . PRO B 1 270 ? -32.906 10.633 20.781 1 96.5 270 PRO B N 1
ATOM 4836 C CA . PRO B 1 270 ? -32.844 9.305 20.156 1 96.5 270 PRO B CA 1
ATOM 4837 C C . PRO B 1 270 ? -32.469 9.367 18.672 1 96.5 270 PRO B C 1
ATOM 4839 O O . PRO B 1 270 ? -31.734 8.508 18.172 1 96.5 270 PRO B O 1
ATOM 4842 N N . GLU B 1 271 ? -32.938 10.406 18.062 1 96.5 271 GLU B N 1
ATOM 4843 C CA . GLU B 1 271 ? -32.625 10.586 16.641 1 96.5 271 GLU B CA 1
ATOM 4844 C C . GLU B 1 271 ? -31.156 10.883 16.438 1 96.5 271 GLU B C 1
ATOM 4846 O O . GLU B 1 271 ? -30.531 10.344 15.523 1 96.5 271 GLU B O 1
ATOM 4851 N N . THR B 1 272 ? -30.641 11.734 17.266 1 97.06 272 THR B N 1
ATOM 4852 C CA . THR B 1 272 ? -29.219 12.062 17.203 1 97.06 272 THR B CA 1
ATOM 4853 C C . THR B 1 272 ? -28.375 10.812 17.406 1 97.06 272 THR B C 1
ATOM 4855 O O . THR B 1 272 ? -27.438 10.562 16.656 1 97.06 272 THR B O 1
ATOM 4858 N N . LEU B 1 273 ? -28.766 9.992 18.344 1 97.69 273 LEU B N 1
ATOM 4859 C CA . LEU B 1 273 ? -28.031 8.766 18.641 1 97.69 273 LEU B CA 1
ATOM 4860 C C . LEU B 1 273 ? -28.062 7.809 17.453 1 97.69 273 LEU B C 1
ATOM 4862 O O . LEU B 1 273 ? -27.062 7.195 17.109 1 97.69 273 LEU B O 1
ATOM 4866 N N . ALA B 1 274 ? -29.203 7.734 16.859 1 97.56 274 ALA B N 1
ATOM 4867 C CA . ALA B 1 274 ? -29.375 6.832 15.727 1 97.56 274 ALA B CA 1
ATOM 4868 C C . ALA B 1 274 ? -28.5 7.258 14.555 1 97.56 274 ALA B C 1
ATOM 4870 O O . ALA B 1 274 ? -27.859 6.422 13.906 1 97.56 274 ALA B O 1
ATOM 4871 N N . VAL B 1 275 ? -28.453 8.539 14.266 1 97.5 275 VAL B N 1
ATOM 4872 C CA . VAL B 1 275 ? -27.672 9.078 13.156 1 97.5 275 VAL B CA 1
ATOM 4873 C C . VAL B 1 275 ? -26.172 8.875 13.422 1 97.5 275 VAL B C 1
ATOM 4875 O O . VAL B 1 275 ? -25.438 8.445 12.539 1 97.5 275 VAL B O 1
ATOM 4878 N N . LEU B 1 276 ? -25.766 9.117 14.656 1 97.75 276 LEU B N 1
ATOM 4879 C CA . LEU B 1 276 ? -24.359 8.945 15.031 1 97.75 276 LEU B CA 1
ATOM 4880 C C . LEU B 1 276 ? -23.969 7.473 14.953 1 97.75 276 LEU B C 1
ATOM 4882 O O . LEU B 1 276 ? -22.875 7.148 14.477 1 97.75 276 LEU B O 1
ATOM 4886 N N . LYS B 1 277 ? -24.812 6.625 15.367 1 97.06 277 LYS B N 1
ATOM 4887 C CA . LYS B 1 277 ? -24.531 5.191 15.344 1 97.06 277 LYS B CA 1
ATOM 4888 C C . LYS B 1 277 ? -24.406 4.684 13.906 1 97.06 277 LYS B C 1
ATOM 4890 O O . LYS B 1 277 ? -23.516 3.893 13.602 1 97.06 277 LYS B O 1
ATOM 4895 N N . ASN B 1 278 ? -25.328 5.141 13.094 1 96.12 278 ASN B N 1
ATOM 4896 C CA . ASN B 1 278 ? -25.266 4.754 11.688 1 96.12 278 ASN B CA 1
ATOM 4897 C C . ASN B 1 278 ? -23.969 5.215 11.031 1 96.12 278 ASN B C 1
ATOM 4899 O O . ASN B 1 278 ? -23.312 4.438 10.336 1 96.12 278 ASN B O 1
ATOM 4903 N N . ALA B 1 279 ? -23.594 6.461 11.227 1 97 279 ALA B N 1
ATOM 4904 C CA . ALA B 1 279 ? -22.359 7.008 10.688 1 97 279 ALA B CA 1
ATOM 4905 C C . ALA B 1 279 ? -21.141 6.246 11.211 1 97 279 ALA B C 1
ATOM 4907 O O . ALA B 1 279 ? -20.234 5.902 10.453 1 97 279 ALA B O 1
ATOM 4908 N N . ALA B 1 280 ? -21.172 5.93 12.484 1 97.38 280 ALA B N 1
ATOM 4909 C CA . ALA B 1 280 ? -20.062 5.227 13.125 1 97.38 280 ALA B CA 1
ATOM 4910 C C . ALA B 1 280 ? -19.922 3.812 12.57 1 97.38 280 ALA B C 1
ATOM 4912 O O . ALA B 1 280 ? -18.797 3.312 12.422 1 97.38 280 ALA B O 1
ATOM 4913 N N . GLN B 1 281 ? -21.047 3.207 12.312 1 96.12 281 GLN B N 1
ATOM 4914 C CA . GLN B 1 281 ? -21.016 1.867 11.734 1 96.12 281 GLN B CA 1
ATOM 4915 C C . GLN B 1 281 ? -20.281 1.861 10.398 1 96.12 281 GLN B C 1
ATOM 4917 O O . GLN B 1 281 ? -19.406 1.032 10.164 1 96.12 281 GLN B O 1
ATOM 4922 N N . HIS B 1 282 ? -20.609 2.785 9.547 1 96.19 282 HIS B N 1
ATOM 4923 C CA . HIS B 1 282 ? -20 2.846 8.227 1 96.19 282 HIS B CA 1
ATOM 4924 C C . HIS B 1 282 ? -18.531 3.254 8.312 1 96.19 282 HIS B C 1
ATOM 4926 O O . HIS B 1 282 ? -17.688 2.686 7.621 1 96.19 282 HIS B O 1
ATOM 4932 N N . LEU B 1 283 ? -18.266 4.207 9.156 1 97.25 283 LEU B N 1
ATOM 4933 C CA . LEU B 1 283 ? -16.875 4.656 9.336 1 97.25 283 LEU B CA 1
ATOM 4934 C C . LEU B 1 283 ? -16.016 3.547 9.922 1 97.25 283 LEU B C 1
ATOM 4936 O O . LEU B 1 283 ? -14.93 3.27 9.422 1 97.25 283 LEU B O 1
ATOM 4940 N N . GLY B 1 284 ? -16.516 2.887 10.992 1 97.06 284 GLY B N 1
ATOM 4941 C CA . GLY B 1 284 ? -15.789 1.801 11.633 1 97.06 284 GLY B CA 1
ATOM 4942 C C . GLY B 1 284 ? -15.508 0.642 10.695 1 97.06 284 GLY B C 1
ATOM 4943 O O . GLY B 1 284 ? -14.383 0.125 10.656 1 97.06 284 GLY B O 1
ATOM 4944 N N . VAL B 1 285 ? -16.484 0.255 9.93 1 96.31 285 VAL B N 1
ATOM 4945 C CA . VAL B 1 285 ? -16.328 -0.827 8.961 1 96.31 285 VAL B CA 1
ATOM 4946 C C . VAL B 1 285 ? -15.312 -0.431 7.898 1 96.31 285 VAL B C 1
ATOM 4948 O O . VAL B 1 285 ? -14.453 -1.235 7.523 1 96.31 285 VAL B O 1
ATOM 4951 N N . SER B 1 286 ? -15.383 0.811 7.434 1 96.62 286 SER B N 1
ATOM 4952 C CA . SER B 1 286 ? -14.438 1.285 6.426 1 96.62 286 SER B CA 1
ATOM 4953 C C . SER B 1 286 ? -13.008 1.228 6.941 1 96.62 286 SER B C 1
ATOM 4955 O O . SER B 1 286 ? -12.102 0.802 6.223 1 96.62 286 SER B O 1
ATOM 4957 N N . LEU B 1 287 ? -12.797 1.634 8.156 1 97.81 287 LEU B N 1
ATOM 4958 C CA . LEU B 1 287 ? -11.469 1.599 8.758 1 97.81 287 LEU B CA 1
ATOM 4959 C C . LEU B 1 287 ? -10.984 0.161 8.93 1 97.81 287 LEU B C 1
ATOM 4961 O O . LEU B 1 287 ? -9.812 -0.14 8.703 1 97.81 287 LEU B O 1
ATOM 4965 N N . ALA B 1 288 ? -11.883 -0.706 9.32 1 96.88 288 ALA B N 1
ATOM 4966 C CA . ALA B 1 288 ? -11.539 -2.119 9.453 1 96.88 288 ALA B CA 1
ATOM 4967 C C . ALA B 1 288 ? -11.156 -2.717 8.102 1 96.88 288 ALA B C 1
ATOM 4969 O O . ALA B 1 288 ? -10.211 -3.5 8.008 1 96.88 288 ALA B O 1
ATOM 4970 N N . ASN B 1 289 ? -11.906 -2.359 7.086 1 96.81 289 ASN B N 1
ATOM 4971 C CA . ASN B 1 289 ? -11.625 -2.846 5.738 1 96.81 289 ASN B CA 1
ATOM 4972 C C . ASN B 1 289 ? -10.273 -2.338 5.238 1 96.81 289 ASN B C 1
ATOM 4974 O O . ASN B 1 289 ? -9.539 -3.07 4.574 1 96.81 289 ASN B O 1
ATOM 4978 N N . LEU B 1 290 ? -9.938 -1.1 5.555 1 97.31 290 LEU B N 1
ATOM 4979 C CA . LEU B 1 290 ? -8.633 -0.564 5.195 1 97.31 290 LEU B CA 1
ATOM 4980 C C . LEU B 1 290 ? -7.52 -1.317 5.914 1 97.31 290 LEU B C 1
ATOM 4982 O O . LEU B 1 290 ? -6.469 -1.594 5.328 1 97.31 290 LEU B O 1
ATOM 4986 N N . ALA B 1 291 ? -7.773 -1.632 7.172 1 97.19 291 ALA B N 1
ATOM 4987 C CA . ALA B 1 291 ? -6.801 -2.412 7.938 1 97.19 291 ALA B CA 1
ATOM 4988 C C . ALA B 1 291 ? -6.582 -3.783 7.305 1 97.19 291 ALA B C 1
ATOM 4990 O O . ALA B 1 291 ? -5.453 -4.281 7.27 1 97.19 291 ALA B O 1
ATOM 4991 N N . ALA B 1 292 ? -7.613 -4.355 6.816 1 96.12 292 ALA B N 1
ATOM 4992 C CA . ALA B 1 292 ? -7.5 -5.652 6.152 1 96.12 292 ALA B CA 1
ATOM 4993 C C . ALA B 1 292 ? -6.738 -5.531 4.836 1 96.12 292 ALA B C 1
ATOM 4995 O O . ALA B 1 292 ? -5.941 -6.41 4.492 1 96.12 292 ALA B O 1
ATOM 4996 N N . ALA B 1 293 ? -6.957 -4.473 4.125 1 97.12 293 ALA B N 1
ATOM 4997 C CA . ALA B 1 293 ? -6.32 -4.262 2.826 1 97.12 293 ALA B CA 1
ATOM 4998 C C . ALA B 1 293 ? -4.828 -3.977 2.986 1 97.12 293 ALA B C 1
ATOM 5000 O O . ALA B 1 293 ? -4 -4.57 2.295 1 97.12 293 ALA B O 1
ATOM 5001 N N . PHE B 1 294 ? -4.477 -3.15 4 1 98.12 294 PHE B N 1
ATOM 5002 C CA . PHE B 1 294 ? -3.109 -2.648 4.082 1 98.12 294 PHE B CA 1
ATOM 5003 C C . PHE B 1 294 ? -2.32 -3.402 5.145 1 98.12 294 PHE B C 1
ATOM 5005 O O . PHE B 1 294 ? -1.087 -3.4 5.125 1 98.12 294 PHE B O 1
ATOM 5012 N N . ASP B 1 295 ? -2.975 -3.967 6.16 1 97.62 295 ASP B N 1
ATOM 5013 C CA . ASP B 1 295 ? -2.305 -4.59 7.297 1 97.62 295 ASP B CA 1
ATOM 5014 C C . ASP B 1 295 ? -1.245 -3.662 7.887 1 97.62 295 ASP B C 1
ATOM 5016 O O . ASP B 1 295 ? -0.077 -4.039 8 1 97.62 295 ASP B O 1
ATOM 5020 N N . PRO B 1 296 ? -1.677 -2.447 8.266 1 98.06 296 PRO B N 1
ATOM 5021 C CA . PRO B 1 296 ? -0.715 -1.479 8.797 1 98.06 296 PRO B CA 1
ATOM 5022 C C . PRO B 1 296 ? -0.358 -1.74 10.258 1 98.06 296 PRO B C 1
ATOM 5024 O O . PRO B 1 296 ? -1.024 -2.535 10.93 1 98.06 296 PRO B O 1
ATOM 5027 N N . ASP B 1 297 ? 0.71 -1.069 10.75 1 97.94 297 ASP B N 1
ATOM 5028 C CA . ASP B 1 297 ? 1.046 -1.105 12.172 1 97.94 297 ASP B CA 1
ATOM 5029 C C . ASP B 1 297 ? -0.046 -0.446 13.008 1 97.94 297 ASP B C 1
ATOM 5031 O O . ASP B 1 297 ? -0.304 -0.863 14.141 1 97.94 297 ASP B O 1
ATOM 5035 N N . VAL B 1 298 ? -0.708 0.569 12.391 1 98.12 298 VAL B N 1
ATOM 5036 C CA . VAL B 1 298 ? -1.677 1.348 13.156 1 98.12 298 VAL B CA 1
ATOM 5037 C C . VAL B 1 298 ? -2.623 2.074 12.203 1 98.12 298 VAL B C 1
ATOM 5039 O O . VAL B 1 298 ? -2.236 2.436 11.086 1 98.12 298 VAL B O 1
ATOM 5042 N N . VAL B 1 299 ? -3.863 2.24 12.617 1 98.62 299 VAL B N 1
ATOM 5043 C CA . VAL B 1 299 ? -4.84 3.115 11.984 1 98.62 299 VAL B CA 1
ATOM 5044 C C . VAL B 1 299 ? -5.129 4.312 12.883 1 98.62 299 VAL B C 1
ATOM 5046 O O . VAL B 1 299 ? -5.426 4.145 14.07 1 98.62 299 VAL B O 1
ATOM 5049 N N . TYR B 1 300 ? -4.977 5.492 12.336 1 98.62 300 TYR B N 1
ATOM 5050 C CA . TYR B 1 300 ? -5.355 6.715 13.039 1 98.62 300 TYR B CA 1
ATOM 5051 C C . TYR B 1 300 ? -6.645 7.293 12.461 1 98.62 300 TYR B C 1
ATOM 5053 O O . TYR B 1 300 ? -6.887 7.211 11.258 1 98.62 300 TYR B O 1
ATOM 5061 N N . LEU B 1 301 ? -7.438 7.809 13.289 1 98.62 301 LEU B N 1
ATOM 5062 C CA . LEU B 1 301 ? -8.523 8.703 12.906 1 98.62 301 LEU B CA 1
ATOM 5063 C C . LEU B 1 301 ? -8.289 10.109 13.469 1 98.62 301 LEU B C 1
ATOM 5065 O O . LEU B 1 301 ? -8.344 10.312 14.688 1 98.62 301 LEU B O 1
ATOM 5069 N N . ALA B 1 302 ? -7.996 10.992 12.57 1 98.06 302 ALA B N 1
ATOM 5070 C CA . ALA B 1 302 ? -7.621 12.352 12.945 1 98.06 302 ALA B CA 1
ATOM 5071 C C . ALA B 1 302 ? -8.758 13.336 12.664 1 98.06 302 ALA B C 1
ATOM 5073 O O . ALA B 1 302 ? -9.406 13.258 11.617 1 98.06 302 ALA B O 1
ATOM 5074 N N . MET B 1 303 ? -9.008 14.188 13.609 1 97.06 303 MET B N 1
ATOM 5075 C CA . MET B 1 303 ? -10.016 15.227 13.461 1 97.06 303 MET B CA 1
ATOM 5076 C C . MET B 1 303 ? -9.742 16.391 14.398 1 97.06 303 MET B C 1
ATOM 5078 O O . MET B 1 303 ? -8.961 16.266 15.344 1 97.06 303 MET B O 1
ATOM 5082 N N . GLU B 1 304 ? -10.305 17.547 14.055 1 95.5 304 GLU B N 1
ATOM 5083 C CA . GLU B 1 304 ? -10.242 18.672 14.984 1 95.5 304 GLU B CA 1
ATOM 5084 C C . GLU B 1 304 ? -11.086 18.422 16.234 1 95.5 304 GLU B C 1
ATOM 5086 O O . GLU B 1 304 ? -12.07 17.688 16.172 1 95.5 304 GLU B O 1
ATOM 5091 N N . PRO B 1 305 ? -10.773 19.062 17.312 1 95.75 305 PRO B N 1
ATOM 5092 C CA . PRO B 1 305 ? -11.43 18.781 18.578 1 95.75 305 PRO B CA 1
ATOM 5093 C C . PRO B 1 305 ? -12.945 18.969 18.516 1 95.75 305 PRO B C 1
ATOM 5095 O O . PRO B 1 305 ? -13.688 18.188 19.109 1 95.75 305 PRO B O 1
ATOM 5098 N N . HIS B 1 306 ? -13.453 19.938 17.812 1 93.69 306 HIS B N 1
ATOM 5099 C CA . HIS B 1 306 ? -14.883 20.234 17.781 1 93.69 306 HIS B CA 1
ATOM 5100 C C . HIS B 1 306 ? -15.656 19.172 17.016 1 93.69 306 HIS B C 1
ATOM 5102 O O . HIS B 1 306 ? -16.891 19.109 17.094 1 93.69 306 HIS B O 1
ATOM 5108 N N . MET B 1 307 ? -14.953 18.297 16.344 1 93.88 307 MET B N 1
ATOM 5109 C CA . MET B 1 307 ? -15.57 17.188 15.617 1 93.88 307 MET B CA 1
ATOM 5110 C C . MET B 1 307 ? -15.508 15.906 16.438 1 93.88 307 MET B C 1
ATOM 5112 O O . MET B 1 307 ? -16.094 14.898 16.047 1 93.88 307 MET B O 1
ATOM 5116 N N . ALA B 1 308 ? -14.859 15.914 17.547 1 95.38 308 ALA B N 1
ATOM 5117 C CA . ALA B 1 308 ? -14.578 14.711 18.312 1 95.38 308 ALA B CA 1
ATOM 5118 C C . ALA B 1 308 ? -15.727 14.383 19.266 1 95.38 308 ALA B C 1
ATOM 5120 O O . ALA B 1 308 ? -15.57 14.438 20.484 1 95.38 308 ALA B O 1
ATOM 5121 N N . SER B 1 309 ? -16.859 13.992 18.719 1 97.06 309 SER B N 1
ATOM 5122 C CA . SER B 1 309 ? -17.953 13.453 19.5 1 97.06 309 SER B CA 1
ATOM 5123 C C . SER B 1 309 ? -17.562 12.156 20.203 1 97.06 309 SER B C 1
ATOM 5125 O O . SER B 1 309 ? -17.156 11.195 19.547 1 97.06 309 SER B O 1
ATOM 5127 N N . ARG B 1 310 ? -17.75 12.094 21.469 1 97.12 310 ARG B N 1
ATOM 5128 C CA . ARG B 1 310 ? -17.391 10.898 22.234 1 97.12 310 ARG B CA 1
ATOM 5129 C C . ARG B 1 310 ? -18.281 9.727 21.844 1 97.12 310 ARG B C 1
ATOM 5131 O O . ARG B 1 310 ? -17.812 8.586 21.766 1 97.12 310 ARG B O 1
ATOM 5138 N N . ILE B 1 311 ? -19.5 10.047 21.609 1 97.62 311 ILE B N 1
ATOM 5139 C CA . ILE B 1 311 ? -20.453 9.008 21.203 1 97.62 311 ILE B CA 1
ATOM 5140 C C . ILE B 1 311 ? -20.016 8.398 19.875 1 97.62 311 ILE B C 1
ATOM 5142 O O . ILE B 1 311 ? -19.938 7.172 19.75 1 97.62 311 ILE B O 1
ATOM 5146 N N . LEU B 1 312 ? -19.703 9.203 18.938 1 98.12 312 LEU B N 1
ATOM 5147 C CA . LEU B 1 312 ? -19.25 8.742 17.625 1 98.12 312 LEU B CA 1
ATOM 5148 C C . LEU B 1 312 ? -17.984 7.91 17.75 1 98.12 312 LEU B C 1
ATOM 5150 O O . LEU B 1 312 ? -17.906 6.805 17.219 1 98.12 312 LEU B O 1
ATOM 5154 N N . LEU B 1 313 ? -17 8.43 18.516 1 98.31 313 LEU B N 1
ATOM 5155 C CA . LEU B 1 313 ? -15.688 7.789 18.609 1 98.31 313 LEU B CA 1
ATOM 5156 C C . LEU B 1 313 ? -15.789 6.453 19.344 1 98.31 313 LEU B C 1
ATOM 5158 O O . LEU B 1 313 ? -15.125 5.48 18.953 1 98.31 313 LEU B O 1
ATOM 5162 N N . ASP B 1 314 ? -16.609 6.402 20.344 1 98.38 314 ASP B N 1
ATOM 5163 C CA . ASP B 1 314 ? -16.812 5.152 21.078 1 98.38 314 ASP B CA 1
ATOM 5164 C C . ASP B 1 314 ? -17.438 4.094 20.172 1 98.38 314 ASP B C 1
ATOM 5166 O O . ASP B 1 314 ? -17.016 2.936 20.172 1 98.38 314 ASP B O 1
ATOM 5170 N N . GLU B 1 315 ? -18.453 4.527 19.453 1 98.12 315 GLU B N 1
ATOM 5171 C CA . GLU B 1 315 ? -19.125 3.602 18.547 1 98.12 315 GLU B CA 1
ATOM 5172 C C . GLU B 1 315 ? -18.188 3.131 17.438 1 98.12 315 GLU B C 1
ATOM 5174 O O . GLU B 1 315 ? -18.188 1.95 17.078 1 98.12 315 GLU B O 1
ATOM 5179 N N . VAL B 1 316 ? -17.406 4.008 16.859 1 98.38 316 VAL B N 1
ATOM 5180 C CA . VAL B 1 316 ? -16.438 3.652 15.828 1 98.38 316 VAL B CA 1
ATOM 5181 C C . VAL B 1 316 ? -15.445 2.629 16.375 1 98.38 316 VAL B C 1
ATOM 5183 O O . VAL B 1 316 ? -15.109 1.653 15.703 1 98.38 316 VAL B O 1
ATOM 5186 N N . THR B 1 317 ? -14.977 2.854 17.594 1 98.56 317 THR B N 1
ATOM 5187 C CA . THR B 1 317 ? -14.031 1.955 18.25 1 98.56 317 THR B CA 1
ATOM 5188 C C . THR B 1 317 ? -14.625 0.554 18.391 1 98.56 317 THR B C 1
ATOM 5190 O O . THR B 1 317 ? -13.961 -0.437 18.078 1 98.56 317 THR B O 1
ATOM 5193 N N . GLN B 1 318 ? -15.812 0.501 18.812 1 97.81 318 GLN B N 1
ATOM 5194 C CA . GLN B 1 318 ? -16.469 -0.784 19.016 1 97.81 318 GLN B CA 1
ATOM 5195 C C . GLN B 1 318 ? -16.625 -1.528 17.688 1 97.81 318 GLN B C 1
ATOM 5197 O O . GLN B 1 318 ? -16.344 -2.725 17.609 1 97.81 318 GLN B O 1
ATOM 5202 N N . VAL B 1 319 ? -17.109 -0.807 16.703 1 96.56 319 VAL B N 1
ATOM 5203 C CA . VAL B 1 319 ? -17.297 -1.41 15.391 1 96.56 319 VAL B CA 1
ATOM 5204 C C . VAL B 1 319 ? -15.961 -1.9 14.844 1 96.56 319 VAL B C 1
ATOM 5206 O O . VAL B 1 319 ? -15.852 -3.041 14.391 1 96.56 319 VAL B O 1
ATOM 5209 N N . PHE B 1 320 ? -14.914 -1.093 14.898 1 97.69 320 PHE B N 1
ATOM 5210 C CA . PHE B 1 320 ? -13.586 -1.438 14.406 1 97.69 320 PHE B CA 1
ATOM 5211 C C . PHE B 1 320 ? -13.047 -2.672 15.117 1 97.69 320 PHE B C 1
ATOM 5213 O O . PHE B 1 320 ? -12.547 -3.598 14.469 1 97.69 320 PHE B O 1
ATOM 5220 N N . GLN B 1 321 ? -13.148 -2.703 16.438 1 96.31 321 GLN B N 1
ATOM 5221 C CA . GLN B 1 321 ? -12.648 -3.818 17.219 1 96.31 321 GLN B CA 1
ATOM 5222 C C . GLN B 1 321 ? -13.391 -5.109 16.891 1 96.31 321 GLN B C 1
ATOM 5224 O O . GLN B 1 321 ? -12.797 -6.188 16.859 1 96.31 321 GLN B O 1
ATOM 5229 N N . THR B 1 322 ? -14.633 -4.941 16.656 1 94.56 322 THR B N 1
ATOM 5230 C CA . THR B 1 322 ? -15.461 -6.102 16.344 1 94.56 322 THR B CA 1
ATOM 5231 C C . THR B 1 322 ? -15.078 -6.691 14.992 1 94.56 322 THR B C 1
ATOM 5233 O O . THR B 1 322 ? -14.977 -7.91 14.844 1 94.56 322 THR B O 1
ATOM 5236 N N . TYR B 1 323 ? -14.742 -5.82 14.047 1 92.94 323 TYR B N 1
ATOM 5237 C CA . TYR B 1 323 ? -14.734 -6.297 12.664 1 92.94 323 TYR B CA 1
ATOM 5238 C C . TYR B 1 323 ? -13.312 -6.309 12.109 1 92.94 323 TYR B C 1
ATOM 5240 O O . TYR B 1 323 ? -13.078 -6.832 11.016 1 92.94 323 TYR B O 1
ATOM 5248 N N . ARG B 1 324 ? -12.391 -5.727 12.781 1 92.38 324 ARG B N 1
ATOM 5249 C CA . ARG B 1 324 ? -11.016 -5.766 12.289 1 92.38 324 ARG B CA 1
ATOM 5250 C C . ARG B 1 324 ? -10.547 -7.203 12.078 1 92.38 324 ARG B C 1
ATOM 5252 O O . ARG B 1 324 ? -11.031 -8.125 12.742 1 92.38 324 ARG B O 1
ATOM 5259 N N . LEU B 1 325 ? -9.656 -7.391 11.141 1 90.88 325 LEU B N 1
ATOM 5260 C CA . LEU B 1 325 ? -9.117 -8.695 10.781 1 90.88 325 LEU B CA 1
ATOM 5261 C C . LEU B 1 325 ? -8.43 -9.352 11.977 1 90.88 325 LEU B C 1
ATOM 5263 O O . LEU B 1 325 ? -7.641 -8.711 12.664 1 90.88 325 LEU B O 1
ATOM 5267 N N . LYS B 1 326 ? -8.781 -10.633 12.266 1 88.75 326 LYS B N 1
ATOM 5268 C CA . LYS B 1 326 ? -8.258 -11.352 13.422 1 88.75 326 LYS B CA 1
ATOM 5269 C C . LYS B 1 326 ? -7.512 -12.609 12.992 1 88.75 326 LYS B C 1
ATOM 5271 O O . LYS B 1 326 ? -7.66 -13.672 13.602 1 88.75 326 LYS B O 1
ATOM 5276 N N . LEU B 1 327 ? -6.762 -12.555 11.969 1 84.88 327 LEU B N 1
ATOM 5277 C CA . LEU B 1 327 ? -6.047 -13.719 11.445 1 84.88 327 LEU B CA 1
ATOM 5278 C C . LEU B 1 327 ? -4.703 -13.883 12.141 1 84.88 327 LEU B C 1
ATOM 5280 O O . LEU B 1 327 ? -4.18 -15 12.234 1 84.88 327 LEU B O 1
ATOM 5284 N N . SER B 1 328 ? -4.113 -12.758 12.578 1 81.81 328 SER B N 1
ATOM 5285 C CA . SER B 1 328 ? -2.859 -12.773 13.32 1 81.81 328 SER B CA 1
ATOM 5286 C C . SER B 1 328 ? -3.094 -12.469 14.797 1 81.81 328 SER B C 1
ATOM 5288 O O . SER B 1 328 ? -4.074 -11.812 15.156 1 81.81 328 SER B O 1
ATOM 5290 N N . PRO B 1 329 ? -2.215 -12.984 15.547 1 80.06 329 PRO B N 1
ATOM 5291 C CA . PRO B 1 329 ? -2.346 -12.656 16.969 1 80.06 329 PRO B CA 1
ATOM 5292 C C . PRO B 1 329 ? -2.227 -11.156 17.25 1 80.06 329 PRO B C 1
ATOM 5294 O O . PRO B 1 329 ? -2.861 -10.648 18.172 1 80.06 329 PRO B O 1
ATOM 5297 N N . GLN B 1 330 ? -1.384 -10.57 16.5 1 84.56 330 GLN B N 1
ATOM 5298 C CA . GLN B 1 330 ? -1.24 -9.125 16.672 1 84.56 330 GLN B CA 1
ATOM 5299 C C . GLN B 1 330 ? -2.289 -8.367 15.867 1 84.56 330 GLN B C 1
ATOM 5301 O O . GLN B 1 330 ? -2.311 -8.453 14.641 1 84.56 330 GLN B O 1
ATOM 5306 N N . LEU B 1 331 ? -3.139 -7.629 16.594 1 92.19 331 LEU B N 1
ATOM 5307 C CA . LEU B 1 331 ? -4.23 -6.906 15.953 1 92.19 331 LEU B CA 1
ATOM 5308 C C . LEU B 1 331 ? -3.83 -5.461 15.664 1 92.19 331 LEU B C 1
ATOM 5310 O O . LEU B 1 331 ? -3.107 -4.844 16.453 1 92.19 331 LEU B O 1
ATOM 5314 N N . THR B 1 332 ? -4.277 -4.957 14.578 1 96.06 332 THR B N 1
ATOM 5315 C CA . THR B 1 332 ? -4.051 -3.557 14.234 1 96.06 332 THR B CA 1
ATOM 5316 C C . THR B 1 332 ? -4.789 -2.637 15.203 1 96.06 332 THR B C 1
ATOM 5318 O O . THR B 1 332 ? -6.004 -2.764 15.383 1 96.06 332 THR B O 1
ATOM 5321 N N . PRO B 1 333 ? -4.098 -1.759 15.828 1 97.5 333 PRO B N 1
ATOM 5322 C CA . PRO B 1 333 ? -4.785 -0.836 16.734 1 97.5 333 PRO B CA 1
ATOM 5323 C C . PRO B 1 333 ? -5.41 0.349 16 1 97.5 333 PRO B C 1
ATOM 5325 O O . PRO B 1 333 ? -4.98 0.7 14.906 1 97.5 333 PRO B O 1
ATOM 5328 N N . LEU B 1 334 ? -6.484 0.917 16.609 1 98.44 334 LEU B N 1
ATOM 5329 C CA . LEU B 1 334 ? -7.09 2.186 16.219 1 98.44 334 LEU B CA 1
ATOM 5330 C C . LEU B 1 334 ? -6.785 3.273 17.25 1 98.44 334 LEU B C 1
ATOM 5332 O O . LEU B 1 334 ? -7.039 3.094 18.438 1 98.44 334 LEU B O 1
ATOM 5336 N N . GLN B 1 335 ? -6.172 4.332 16.812 1 98 335 GLN B N 1
ATOM 5337 C CA . GLN B 1 335 ? -5.848 5.457 17.672 1 98 335 GLN B CA 1
ATOM 5338 C C . GLN B 1 335 ? -6.438 6.758 17.125 1 98 335 GLN B C 1
ATOM 5340 O O . GLN B 1 335 ? -6.691 6.875 15.93 1 98 335 GLN B O 1
ATOM 5345 N N . PHE B 1 336 ? -6.676 7.742 18.031 1 98.06 336 PHE B N 1
ATOM 5346 C CA . PHE B 1 336 ? -7.293 9 17.641 1 98.06 336 PHE B CA 1
ATOM 5347 C C . PHE B 1 336 ? -6.301 10.148 17.766 1 98.06 336 PHE B C 1
ATOM 5349 O O . PHE B 1 336 ? -5.504 10.188 18.703 1 98.06 336 PHE B O 1
ATOM 5356 N N . LEU B 1 337 ? -6.27 11.039 16.812 1 97.31 337 LEU B N 1
ATOM 5357 C CA . LEU B 1 337 ? -5.602 12.336 16.875 1 97.31 337 LEU B CA 1
ATOM 5358 C C . LEU B 1 337 ? -6.621 13.469 16.891 1 97.31 337 LEU B C 1
ATOM 5360 O O . LEU B 1 337 ? -7.176 13.828 15.852 1 97.31 337 LEU B O 1
ATOM 5364 N N . THR B 1 338 ? -6.871 14.062 18.062 1 95.31 338 THR B N 1
ATOM 5365 C CA . THR B 1 338 ? -8 14.977 18.188 1 95.31 338 THR B CA 1
ATOM 5366 C C . THR B 1 338 ? -7.578 16.25 18.906 1 95.31 338 THR B C 1
ATOM 5368 O O . THR B 1 338 ? -8.422 17.078 19.281 1 95.31 338 THR B O 1
ATOM 5371 N N . ASP B 1 339 ? -6.312 16.5 19.078 1 90.44 339 ASP B N 1
ATOM 5372 C CA . ASP B 1 339 ? -5.891 17.5 20.047 1 90.44 339 ASP B CA 1
ATOM 5373 C C . ASP B 1 339 ? -5.676 18.859 19.391 1 90.44 339 ASP B C 1
ATOM 5375 O O . ASP B 1 339 ? -5.664 19.891 20.047 1 90.44 339 ASP B O 1
ATOM 5379 N N . SER B 1 340 ? -5.52 18.875 18.172 1 91.75 340 SER B N 1
ATOM 5380 C CA . SER B 1 340 ? -5.066 20.109 17.547 1 91.75 340 SER B CA 1
ATOM 5381 C C . SER B 1 340 ? -6.188 20.766 16.75 1 91.75 340 SER B C 1
ATOM 5383 O O . SER B 1 340 ? -6.73 20.172 15.82 1 91.75 340 SER B O 1
ATOM 5385 N N . SER B 1 341 ? -6.41 22.031 17.062 1 92.69 341 SER B N 1
ATOM 5386 C CA . SER B 1 341 ? -7.352 22.828 16.281 1 92.69 341 SER B CA 1
ATOM 5387 C C . SER B 1 341 ? -6.695 23.391 15.016 1 92.69 341 SER B C 1
ATOM 5389 O O . SER B 1 341 ? -7.355 24.016 14.188 1 92.69 341 SER B O 1
ATOM 5391 N N . ARG B 1 342 ? -5.387 23.141 14.852 1 94.81 342 ARG B N 1
ATOM 5392 C CA . ARG B 1 342 ? -4.613 23.594 13.695 1 94.81 342 ARG B CA 1
ATOM 5393 C C . ARG B 1 342 ? -4.051 22.406 12.922 1 94.81 342 ARG B C 1
ATOM 5395 O O . ARG B 1 342 ? -2.994 22.516 12.297 1 94.81 342 ARG B O 1
ATOM 5402 N N . MET B 1 343 ? -4.742 21.312 13.062 1 93.81 343 MET B N 1
ATOM 5403 C CA . MET B 1 343 ? -4.207 20.047 12.586 1 93.81 343 MET B CA 1
ATOM 5404 C C . MET B 1 343 ? -3.816 20.141 11.109 1 93.81 343 MET B C 1
ATOM 5406 O O . MET B 1 343 ? -2.771 19.625 10.711 1 93.81 343 MET B O 1
ATOM 5410 N N . TRP B 1 344 ? -4.57 20.844 10.312 1 96.06 344 TRP B N 1
ATOM 5411 C CA . TRP B 1 344 ? -4.332 20.906 8.875 1 96.06 344 TRP B CA 1
ATOM 5412 C C . TRP B 1 344 ? -3.139 21.812 8.555 1 96.06 344 TRP B C 1
ATOM 5414 O O . TRP B 1 344 ? -2.303 21.469 7.719 1 96.06 344 TRP B O 1
ATOM 5424 N N . ALA B 1 345 ? -3.057 22.969 9.234 1 97.62 345 ALA B N 1
ATOM 5425 C CA . ALA B 1 345 ? -1.91 23.859 9.062 1 97.62 345 ALA B CA 1
ATOM 5426 C C . ALA B 1 345 ? -0.629 23.203 9.578 1 97.62 345 ALA B C 1
ATOM 5428 O O . ALA B 1 345 ? 0.443 23.375 8.992 1 97.62 345 ALA B O 1
ATOM 5429 N N . GLN B 1 346 ? -0.786 22.5 10.633 1 96.81 346 GLN B N 1
ATOM 5430 C CA . GLN B 1 346 ? 0.346 21.734 11.156 1 96.81 346 GLN B CA 1
ATOM 5431 C C . GLN B 1 346 ? 0.762 20.641 10.18 1 96.81 346 GLN B C 1
ATOM 5433 O O . GLN B 1 346 ? 1.947 20.328 10.062 1 96.81 346 GLN B O 1
ATOM 5438 N N . GLY B 1 347 ? -0.271 20.016 9.547 1 98.12 347 GLY B N 1
ATOM 5439 C CA . GLY B 1 347 ? 0.038 19.094 8.461 1 98.12 347 GLY B CA 1
ATOM 5440 C C . GLY B 1 347 ? 0.904 19.719 7.379 1 98.12 347 GLY B C 1
ATOM 5441 O O . GLY B 1 347 ? 1.885 19.109 6.945 1 98.12 347 GLY B O 1
ATOM 5442 N N . ALA B 1 348 ? 0.562 20.906 6.996 1 98.69 348 ALA B N 1
ATOM 5443 C CA . ALA B 1 348 ? 1.324 21.641 5.984 1 98.69 348 ALA B CA 1
ATOM 5444 C C . ALA B 1 348 ? 2.736 21.938 6.477 1 98.69 348 ALA B C 1
ATOM 5446 O O . ALA B 1 348 ? 3.703 21.812 5.723 1 98.69 348 ALA B O 1
ATOM 5447 N N . ALA B 1 349 ? 2.832 22.359 7.719 1 98.5 349 ALA B N 1
ATOM 5448 C CA . ALA B 1 349 ? 4.145 22.594 8.312 1 98.5 349 ALA B CA 1
ATOM 5449 C C . ALA B 1 349 ? 4.973 21.312 8.336 1 98.5 349 ALA B C 1
ATOM 5451 O O . ALA B 1 349 ? 6.176 21.328 8.062 1 98.5 349 ALA B O 1
ATOM 5452 N N . GLY B 1 350 ? 4.297 20.203 8.648 1 98 350 GLY B N 1
ATOM 5453 C CA . GLY B 1 350 ? 4.969 18.906 8.625 1 98 350 GLY B CA 1
ATOM 5454 C C . GLY B 1 350 ? 5.512 18.547 7.262 1 98 350 GLY B C 1
ATOM 5455 O O . GLY B 1 350 ? 6.613 18 7.152 1 98 350 GLY B O 1
ATOM 5456 N N . LEU B 1 351 ? 4.758 18.844 6.234 1 98.38 351 LEU B N 1
ATOM 5457 C CA . LEU B 1 351 ? 5.227 18.672 4.863 1 98.38 351 LEU B CA 1
ATOM 5458 C C . LEU B 1 351 ? 6.52 19.453 4.629 1 98.38 351 LEU B C 1
ATOM 5460 O O . LEU B 1 351 ? 7.48 18.906 4.078 1 98.38 351 LEU B O 1
ATOM 5464 N N . ALA B 1 352 ? 6.539 20.672 5.043 1 98.44 352 ALA B N 1
ATOM 5465 C CA . ALA B 1 352 ? 7.711 21.531 4.875 1 98.44 352 ALA B CA 1
ATOM 5466 C C . ALA B 1 352 ? 8.914 20.953 5.609 1 98.44 352 ALA B C 1
ATOM 5468 O O . ALA B 1 352 ? 10.023 20.906 5.062 1 98.44 352 ALA B O 1
ATOM 5469 N N . VAL B 1 353 ? 8.703 20.516 6.824 1 97.06 353 VAL B N 1
ATOM 5470 C CA . VAL B 1 353 ? 9.781 19.938 7.617 1 97.06 353 VAL B CA 1
ATOM 5471 C C . VAL B 1 353 ? 10.32 18.688 6.934 1 97.06 353 VAL B C 1
ATOM 5473 O O . VAL B 1 353 ? 11.531 18.516 6.793 1 97.06 353 VAL B O 1
ATOM 5476 N N . ASP B 1 354 ? 9.453 17.859 6.516 1 96.25 354 ASP B N 1
ATOM 5477 C CA . ASP B 1 354 ? 9.82 16.609 5.879 1 96.25 354 ASP B CA 1
ATOM 5478 C C . ASP B 1 354 ? 10.719 16.844 4.664 1 96.25 354 ASP B C 1
ATOM 5480 O O . ASP B 1 354 ? 11.75 16.188 4.512 1 96.25 354 ASP B O 1
ATOM 5484 N N . ARG B 1 355 ? 10.328 17.734 3.848 1 95.94 355 ARG B N 1
ATOM 5485 C CA . ARG B 1 355 ? 11.07 18.016 2.623 1 95.94 355 ARG B CA 1
ATOM 5486 C C . ARG B 1 355 ? 12.352 18.797 2.928 1 95.94 355 ARG B C 1
ATOM 5488 O O . ARG B 1 355 ? 13.367 18.609 2.25 1 95.94 355 ARG B O 1
ATOM 5495 N N . LEU B 1 356 ? 12.289 19.641 3.91 1 94.88 356 LEU B N 1
ATOM 5496 C CA . LEU B 1 356 ? 13.469 20.406 4.305 1 94.88 356 LEU B CA 1
ATOM 5497 C C . LEU B 1 356 ? 14.586 19.484 4.777 1 94.88 356 LEU B C 1
ATOM 5499 O O . LEU B 1 356 ? 15.758 19.719 4.496 1 94.88 356 LEU B O 1
ATOM 5503 N N . ILE B 1 357 ? 14.258 18.453 5.457 1 91.62 357 ILE B N 1
ATOM 5504 C CA . ILE B 1 357 ? 15.219 17.469 5.945 1 91.62 357 ILE B CA 1
ATOM 5505 C C . ILE B 1 357 ? 16 16.891 4.77 1 91.62 357 ILE B C 1
ATOM 5507 O O . ILE B 1 357 ? 17.219 16.719 4.855 1 91.62 357 ILE B O 1
ATOM 5511 N N . ASP B 1 358 ? 15.336 16.641 3.713 1 89.81 358 ASP B N 1
ATOM 5512 C CA . ASP B 1 358 ? 16 16.109 2.518 1 89.81 358 ASP B CA 1
ATOM 5513 C C . ASP B 1 358 ? 16.922 17.172 1.897 1 89.81 358 ASP B C 1
ATOM 5515 O O . ASP B 1 358 ? 18 16.844 1.408 1 89.81 358 ASP B O 1
ATOM 5519 N N . LEU B 1 359 ? 16.5 18.391 1.933 1 89.94 359 LEU B N 1
ATOM 5520 C CA . LEU B 1 359 ? 17.281 19.469 1.344 1 89.94 359 LEU B CA 1
ATOM 5521 C C . LEU B 1 359 ? 18.531 19.75 2.166 1 89.94 359 LEU B C 1
ATOM 5523 O O . LEU B 1 359 ? 19.594 20.031 1.607 1 89.94 359 LEU B O 1
ATOM 5527 N N . LEU B 1 360 ? 18.406 19.703 3.445 1 86.62 360 LEU B N 1
ATOM 5528 C CA . LEU B 1 360 ? 19.516 20 4.34 1 86.62 360 LEU B CA 1
ATOM 5529 C C . LEU B 1 360 ? 20.625 18.969 4.176 1 86.62 360 LEU B C 1
ATOM 5531 O O . LEU B 1 360 ? 21.812 19.297 4.273 1 86.62 360 LEU B O 1
ATOM 5535 N N . SER B 1 361 ? 20.297 17.781 3.877 1 80.06 361 SER B N 1
ATOM 5536 C CA . SER B 1 361 ? 21.266 16.703 3.734 1 80.06 361 SER B CA 1
ATOM 5537 C C . SER B 1 361 ? 21.984 16.781 2.389 1 80.06 361 SER B C 1
ATOM 5539 O O . SER B 1 361 ? 23.141 16.391 2.273 1 80.06 361 SER B O 1
ATOM 5541 N N . MET B 1 362 ? 21.297 17.234 1.392 1 76.62 362 MET B N 1
ATOM 5542 C CA . MET B 1 362 ? 21.875 17.344 0.058 1 76.62 362 MET B CA 1
ATOM 5543 C C . MET B 1 362 ? 22.891 18.484 0.005 1 76.62 362 MET B C 1
ATOM 5545 O O . MET B 1 362 ? 23.891 18.391 -0.699 1 76.62 362 MET B O 1
ATOM 5549 N N . GLU B 1 363 ? 22.625 19.547 0.563 1 69.44 363 GLU B N 1
ATOM 5550 C CA . GLU B 1 363 ? 23.531 20.688 0.598 1 69.44 363 GLU B CA 1
ATOM 5551 C C . GLU B 1 363 ? 24.875 20.312 1.213 1 69.44 363 GLU B C 1
ATOM 5553 O O . GLU B 1 363 ? 25.922 20.781 0.764 1 69.44 363 GLU B O 1
ATOM 5558 N N . GLU B 1 364 ? 24.844 19.406 2.037 1 63.06 364 GLU B N 1
ATOM 5559 C CA . GLU B 1 364 ? 26.062 18.969 2.707 1 63.06 364 GLU B CA 1
ATOM 5560 C C . GLU B 1 364 ? 26.938 18.141 1.774 1 63.06 364 GLU B C 1
ATOM 5562 O O . GLU B 1 364 ? 28.156 18.266 1.785 1 63.06 364 GLU B O 1
ATOM 5567 N N . GLU B 1 365 ? 26.281 17.375 1.011 1 61.81 365 GLU B N 1
ATOM 5568 C CA . GLU B 1 365 ? 27.031 16.531 0.08 1 61.81 365 GLU B CA 1
ATOM 5569 C C . GLU B 1 365 ? 27.734 17.391 -0.978 1 61.81 365 GLU B C 1
ATOM 5571 O O . GLU B 1 365 ? 28.859 17.094 -1.365 1 61.81 365 GLU B O 1
ATOM 5576 N N . ASN B 1 366 ? 27 18.406 -1.321 1 60.69 366 ASN B N 1
ATOM 5577 C CA . ASN B 1 366 ? 27.562 19.297 -2.328 1 60.69 366 ASN B CA 1
ATOM 5578 C C . ASN B 1 366 ? 28.75 20.078 -1.769 1 60.69 366 ASN B C 1
ATOM 5580 O O . ASN B 1 366 ? 29.734 20.297 -2.465 1 60.69 366 ASN B O 1
ATOM 5584 N N . ASP B 1 367 ? 28.594 20.453 -0.58 1 59.28 367 ASP B N 1
ATOM 5585 C CA . ASP B 1 367 ? 29.688 21.188 0.058 1 59.28 367 ASP B CA 1
ATOM 5586 C C . ASP B 1 367 ? 30.922 20.297 0.204 1 59.28 367 ASP B C 1
ATOM 5588 O O . ASP B 1 367 ? 32.062 20.75 0.003 1 59.28 367 ASP B O 1
ATOM 5592 N N . ASN B 1 368 ? 30.719 19.016 0.485 1 55.19 368 ASN B N 1
ATOM 5593 C CA . ASN B 1 368 ? 31.812 18.078 0.648 1 55.19 368 ASN B CA 1
ATOM 5594 C C . ASN B 1 368 ? 32.469 17.75 -0.688 1 55.19 368 ASN B C 1
ATOM 5596 O O . ASN B 1 368 ? 33.688 17.594 -0.757 1 55.19 368 ASN B O 1
ATOM 5600 N N . GLU B 1 369 ? 31.641 17.672 -1.659 1 52.22 369 GLU B N 1
ATOM 5601 C CA . GLU B 1 369 ? 32.219 17.438 -2.984 1 52.22 369 GLU B CA 1
ATOM 5602 C C . GLU B 1 369 ? 33.031 18.625 -3.445 1 52.22 369 GLU B C 1
ATOM 5604 O O . GLU B 1 369 ? 34.094 18.453 -4.043 1 52.22 369 GLU B O 1
ATOM 5609 N N . GLN B 1 370 ? 32.5 19.797 -3.08 1 52.12 370 GLN B N 1
ATOM 5610 C CA . GLN B 1 370 ? 33.25 21 -3.438 1 52.12 370 GLN B CA 1
ATOM 5611 C C . GLN B 1 370 ? 34.531 21.109 -2.627 1 52.12 370 GLN B C 1
ATOM 5613 O O . GLN B 1 370 ? 35.594 21.5 -3.158 1 52.12 370 GLN B O 1
ATOM 5618 N N . ASN B 1 371 ? 34.469 20.719 -1.518 1 51.78 371 ASN B N 1
ATOM 5619 C CA . ASN B 1 371 ? 35.656 20.766 -0.678 1 51.78 371 ASN B CA 1
ATOM 5620 C C . ASN B 1 371 ? 36.625 19.641 -1.027 1 51.78 371 ASN B C 1
ATOM 5622 O O . ASN B 1 371 ? 37.844 19.812 -0.929 1 51.78 371 ASN B O 1
ATOM 5626 N N . SER B 1 372 ? 36.188 18.516 -1.447 1 48.41 372 SER B N 1
ATOM 5627 C CA . SER B 1 372 ? 37.031 17.422 -1.889 1 48.41 372 SER B CA 1
ATOM 5628 C C . SER B 1 372 ? 37.688 17.719 -3.236 1 48.41 372 SER B C 1
ATOM 5630 O O . SER B 1 372 ? 38.812 17.297 -3.496 1 48.41 372 SER B O 1
ATOM 5632 N N . ARG B 1 373 ? 37 18.469 -4.023 1 50.94 373 ARG B N 1
ATOM 5633 C CA . ARG B 1 373 ? 37.562 18.859 -5.316 1 50.94 373 ARG B CA 1
ATOM 5634 C C . ARG B 1 373 ? 38.656 19.906 -5.152 1 50.94 373 ARG B C 1
ATOM 5636 O O . ARG B 1 373 ? 39.531 20.031 -6.004 1 50.94 373 ARG B O 1
ATOM 5643 N N . LYS B 1 374 ? 38.531 20.625 -4.246 1 50.53 374 LYS B N 1
ATOM 5644 C CA . LYS B 1 374 ? 39.531 21.641 -3.961 1 50.53 374 LYS B CA 1
ATOM 5645 C C . LYS B 1 374 ? 40.812 21.031 -3.35 1 50.53 374 LYS B C 1
ATOM 5647 O O . LYS B 1 374 ? 41.844 21.688 -3.258 1 50.53 374 LYS B O 1
ATOM 5652 N N . ARG B 1 375 ? 40.594 19.953 -2.711 1 48.94 375 ARG B N 1
ATOM 5653 C CA . ARG B 1 375 ? 41.75 19.359 -2.094 1 48.94 375 ARG B CA 1
ATOM 5654 C C . ARG B 1 375 ? 42.5 18.453 -3.082 1 48.94 375 ARG B C 1
ATOM 5656 O O . ARG B 1 375 ? 43.562 17.938 -2.773 1 48.94 375 ARG B O 1
ATOM 5663 N N . GLY B 1 376 ? 41.75 18.031 -4.07 1 38.22 376 GLY B N 1
ATOM 5664 C CA . GLY B 1 376 ? 42.469 17.312 -5.109 1 38.22 376 GLY B CA 1
ATOM 5665 C C . GLY B 1 376 ? 43 18.203 -6.211 1 38.22 376 GLY B C 1
ATOM 5666 O O . GLY B 1 376 ? 42.531 19.328 -6.383 1 38.22 376 GLY B O 1
#

Nearest PDB structures (foldseek):
  5f7q-assembly1_J  TM=8.108E-01  e=3.156E-29  Listeria monocytogenes EGD-e
  2aa4-assembly1_B  TM=8.040E-01  e=9.605E-19  Escherichia coli
  7p9y-assembly1_AAA  TM=8.149E-01  e=2.983E-18  Saccharomyces cerevisiae S288C
  6jdo-assembly1_A  TM=7.519E-01  e=9.805E-18  Pasteurella multocida
  1xc3-assembly1_A  TM=7.800E-01  e=4.719E-15  Bacillus subtilis

InterPro domains:
  IPR000600 ROK family [PF00480] (76-329)
  IPR000600 ROK family [PTHR18964] (8-333)
  IPR036388 Winged helix-like DNA-binding domain superfamily [G3DSA:1.10.10.10] (7-69)
  IPR036390 Winged helix DNA-binding domain superfamily [SSF46785] (8-69)
  IPR043129 ATPase, nucleotide binding domain [SSF53067] (75-355)

Secondary structure (DSSP, 8-state):
-----HHHHHHHHHHHH-SB-HHHHHHHHT--HHHHHHHHHHHHHTTSEEEEEEEPPSSSSPEEEEEE-TTS-EEEEEEE-SS-EEEEEEETT--EEEEEEE-SS---HHHHHHHHHHHHHSSTT--EEEEEEEESSEEETTTTEEEEETTTTEEEE-HHHHHHHHH-S-EEEEEHHHHHHHHHHHSSTTTT-S-EEEEEESSSEEEEEEETTEEE--SSS-TT-GGGPBPTTSS--BHHHHHSHHHHHHHTBTTB---STGGGGSS--HHHHHHHHHHHHHHHHHHHHHHHHH--SEEEEE--GGG--HHHHHHHHHHHHHHS--SSSSPPPEEEE---TTHHHHHHHHHHHHHHHHHHHHHHHHHHHHHHHHH-/-----HHHHHHHHHHHH-SB-HHHHHHHHT--HHHHHHHHHHHHHTTSEEEEEEEPPSSSPPEEEEEE-GGG-EEEEEEE-SS-EEEEEEETT--EEEEEEE-SS---HHHHHHHHHHHHTSSTT--EEEEEEEESSEEETTTTEEEEETTTTEEEE-HHHHHHHHH-S-EEEEEHHHHHHHHHHHSSTTTT-S-EEEEEESSSEEEEEEETTEEE--SSS-TT-GGGPBPTTSS--BHHHHHSHHHHHHHTBTTB---STGGGGSS--HHHHHHHHHHHHHHHHHHHHHHHHH--SEEEEE--GGG--HHHHHHHHHHHHHHS--SSSSPPPEEEE---TTHHHHHHHHHHHHHHHHHHHHHHHHHHHHHHHHH-

Solvent-accessible surface area (backbone atoms only — not comparable to full-atom values): 37696 Å² total; per-residue (Å²): 125,79,76,74,51,70,48,35,50,50,51,51,48,32,55,53,47,49,72,34,32,68,71,54,47,21,68,75,66,70,47,53,65,67,59,48,50,52,40,50,49,52,36,42,73,71,40,51,29,38,79,74,47,72,46,82,47,98,74,68,76,63,41,57,20,29,28,66,31,38,79,63,34,27,25,30,5,30,19,45,33,62,79,48,20,34,38,32,32,22,34,58,62,64,51,78,74,46,71,47,80,50,75,51,33,61,54,52,73,65,55,50,52,52,52,49,55,58,53,63,61,66,72,58,88,64,56,65,60,22,34,8,37,11,29,58,49,47,45,37,56,88,81,22,28,37,51,34,16,81,49,39,68,40,69,62,37,56,54,29,58,54,48,24,71,72,67,73,35,56,51,46,46,38,32,36,43,45,15,33,38,43,17,32,49,64,57,46,75,46,52,85,52,41,24,31,40,33,28,35,51,38,72,51,36,34,20,10,35,31,52,79,72,33,80,45,40,41,70,78,54,49,20,20,43,50,22,65,26,64,40,60,56,80,77,77,43,28,43,25,68,52,42,12,53,51,32,46,52,58,74,37,57,91,74,55,85,61,88,42,46,34,52,46,60,62,80,56,49,73,66,53,49,50,54,40,49,54,21,14,48,50,50,11,48,50,52,18,35,48,41,24,46,49,20,34,56,32,35,35,46,30,33,39,46,59,59,57,20,61,65,38,53,53,44,20,50,51,40,23,69,70,58,34,64,75,88,50,92,75,60,64,47,80,46,76,46,46,83,39,86,50,49,57,24,47,4,4,26,21,38,15,45,56,54,41,52,55,49,60,34,49,55,49,54,52,50,49,52,53,52,51,58,70,70,102,128,78,77,74,51,70,48,34,50,50,51,50,47,32,56,53,47,49,72,34,32,67,69,53,47,21,66,75,66,72,48,51,63,67,60,46,50,52,40,49,50,54,36,43,73,72,40,52,29,39,79,74,46,72,46,82,47,99,75,71,78,63,40,56,21,29,27,68,29,37,80,62,34,28,26,30,4,31,19,45,34,63,78,48,19,34,41,31,32,21,34,59,61,64,51,78,74,46,71,48,80,50,75,52,34,60,55,53,73,66,56,51,52,51,52,48,54,58,52,62,62,65,71,59,87,63,56,65,59,21,32,8,37,9,29,56,50,47,48,36,58,86,79,22,28,37,50,34,16,81,50,40,68,41,69,61,36,57,54,29,58,55,49,23,70,71,68,76,36,57,50,46,46,38,31,37,43,45,14,33,38,43,16,32,49,61,57,48,75,47,51,85,52,40,25,31,39,32,29,35,51,37,71,50,36,34,21,9,36,31,52,79,71,34,81,47,41,41,70,78,54,48,21,20,44,50,22,63,26,64,41,60,57,80,77,77,44,29,44,24,71,51,42,12,52,51,33,47,52,58,74,36,56,92,74,55,84,61,88,40,47,35,53,46,59,65,80,56,49,73,65,53,49,51,54,40,48,53,20,15,47,48,49,11,47,50,53,18,36,48,41,24,44,48,19,35,57,31,35,35,46,30,31,38,45,58,57,58,18,62,65,38,52,52,45,20,50,51,39,23,68,70,57,35,64,75,88,50,94,77,62,65,46,82,46,77,45,44,84,38,87,50,49,57,23,48,5,4,26,21,38,15,46,58,54,41,52,55,51,59,33,49,55,50,52,51,52,48,50,53,51,50,55,68,72,96

Foldseek 3Di:
DPDADLLLVLQLVQLQAPQDFLVRSCVVVVDDSVSSVVSVVLCVVLQQKDWDDWDDDPDDDTTTTMHGDQQSAKEWFWEAEQAFTKIFIGTLLLHTDDIDTDDHFADDLVRVLVRVVVVVVPSPPGHYAEFFYEYAAFADQVQCFRCDDPRHRDHGHNSQVVNCVNPVHHYTYAYLQQLLVLLCRSNCVCRNWQWEWEWEAALAIWTWTGHRNDTDQPDRRCPTNQQQPDDPPPPRHGLSCQQGQNNLCVQCPPVDPDPFLQVCLPPHDPSSLVSLLRNLLSLLVSQLVVCVVPVTQEYEYEYEQRHDHVSNVVSSQVNNVVRHDDPDVDGHYYYYHHYDNCSSSSSRSSVTSSVSSSVVSVVSVVVVVVVVVVVD/DPDADLLLVLQLVQLQAPQDFLVRSCVVVVDDSVSSVVSVVLCVVLQQKHFDDWDDDPDDDTTTTMHGRQQSAKEWFWEAEQAFTKIFIGTLLLHTDDIDTDDHFADDLVRVLVRVVVVVVPVPPGHYAEFFYEYAAFADQVQCFRCDDPRHRDHGHNSQVVNCVNPVHHYTYAYLQQLLVLLCRSNCVCRNWQWEWEWEAALAIWTWTGHRNDTDQPDRRCPTNQQQPDDPPPPRHGLSCQQGQNNLCVQCPPVDPDPFLQVCLPPHDPSSLVSLLRNLLSLLVSQLVVCVVPVTQEYEYEYEQRHDHVSNVVSSQVNNVVRHDDPDVDGHYYYYHHYDNCSSSSSRSSVTSSVSSSVVSVVSVVVVVVVVVVVD

Radius of gyration: 27.92 Å; Cα contacts (8 Å, |Δi|>4): 1610; chains: 2; bounding box: 80×79×71 Å

=== Feature glossary ===
Annotated list of the representations used here:

Nearest PDB structures. The Foldseek neighbor list gives the closest experimentally determined structures in the PDB, ranked by structural alignment. TM-score near 1 means near-identical fold; near 0.3 means only rough topology match. This is how one finds what a novel AlphaFold prediction most resembles in the solved-structure universe.

Foldseek 3Di. Foldseek's 3Di representation compresses backbone geometry into a per-residue letter drawn from a learned twenty-state alphabet. It captures the tertiary interaction pattern around each residue — which residues are packed against it in space, regardless of where they are in sequence.

Radius of gyration, Cα contacts, bounding box. Radius of gyration (Rg) is the root-mean-square distance of Cα atoms from their centroid — a single number for overall size and compactness. A globular domain of N residues has Rg ≈ 2.2·N^0.38 Å; an extended or disordered chain has a much larger Rg. The Cα contact count is the number of residue pairs whose Cα atoms are within 8 Å and are more than four positions apart in sequence — a standard proxy for tertiary packing density. The bounding box is the smallest axis-aligned box enclosing all Cα atoms.

InterPro / GO / CATH / organism. The annotation block draws on four external resources. InterPro: which protein families and domains the sequence belongs to. GO: standardized terms for what the protein does, what process it participates in, and where in the cell it acts. CATH: which structural fold it has in the CATH hierarchy. Organism: the species of origin.

mmCIF coordinates. The mmCIF block holds the 3D Cartesian coordinates of each backbone atom (N, Cα, C, O) in ångströms. mmCIF is the PDB's canonical archive format — a tagged-loop text representation of the atomic model.

pLDDT. pLDDT is the predicted lDDT-Cα score: AlphaFold's confidence that the local environment of each residue (all inter-atomic distances within 15 Å) is correctly placed. It is a per-residue number between 0 and 100, with higher meaning more reliable.

Backbone torsions (φ/ψ). φ (phi) and ψ (psi) are the two rotatable backbone dihedrals per residue: φ is the C(i-1)–N–Cα–C torsion, ψ is the N–Cα–C–N(i+1) torsion, both in degrees on (−180°, 180°]. α-helical residues cluster near (−60°, −45°); β-strand residues near (−120°, +130°). A Ramachandran plot is simply a scatter of (φ, ψ) for every residue.

B-factor. For experimental (PDB) structures, the B-factor (temperature factor) quantifies the positional spread of each atom in the crystal — a combination of thermal vibration and static disorder — in units of Å². High B-factors mark flexible loops or poorly resolved regions; low B-factors mark the rigid, well-ordered core.

Secondary structure (3-state, P-SEA). SS3 is a coarse helix/strand/coil call (letters a/b/c) made by the P-SEA algorithm from inter-Cα distances and dihedrals. It is less detailed than DSSP but needs only Cα positions.

Predicted aligned error. Predicted aligned error is AlphaFold's pairwise confidence. Unlike pLDDT (per-residue), PAE is per-residue-pair and captures whether two parts of the structure are correctly placed relative to each other. Units are ångströms of expected positional error.

Solvent-accessible surface area. Solvent-accessible surface area (SASA) is the area in Å² traced out by the centre of a 1.4 Å probe sphere (a water molecule) rolled over the protein's van der Waals surface (Shrake–Rupley / Lee–Richards construction). Buried residues have near-zero SASA; fully exposed residues can exceed 200 Å². The total SASA scales roughly with the number of surface residues.

Secondary structure (8-state, DSSP). The SS8 string is DSSP's per-residue secondary-structure call. α-helix (H) means an i→i+4 H-bond ladder; β-strand (E) means the residue participates in a β-sheet; 3₁₀ (G) and π (I) are tighter and wider helices; T/S are turns/bends; '-' is loop.

Rendered structure images. Structure images are PyMOL renders from six orthogonal camera directions. Cartoon representation draws helices as coils and strands as arrows; sticks shows the backbone as bonds; surface shows the solvent-excluded envelope. Rainbow coloring maps sequence position to hue (blue→red, N→C); chain coloring assigns a distinct color per polypeptide.

Sequence. The amino-acid sequence is the protein's primary structure: the linear order of residues from the N-terminus to the C-terminus, written in one-letter code. Everything else here — the 3D coordinates, the secondary structure, the domain annotations — is ultimately a consequence of this string.

Contact-map, Ramachandran, and PAE plots. Three diagnostic plots accompany the record. The Cα contact map visualizes the tertiary structure as a 2D adjacency matrix (8 Å cutoff, sequence-local contacts suppressed). The Ramachandran plot shows the distribution of backbone (φ, ψ) torsions, with points in the α and β basins reflecting secondary structure content. The PAE plot shows AlphaFold's inter-residue confidence as a color matrix.